Protein 5D8Z (pdb70)

InterPro domains:
  IPR001547 Glycoside hydrolase, family 5 [PF00150] (54-311)
  IPR017853 Glycoside hydrolase superfamily [SSF51445] (21-334)
  IPR018087 Glycoside hydrolase, family 5, conserved site [PS00659] (157-166)

Organism: Ganoderma lucidum (NCBI:txid5315)

CATH classification: 3.20.20.80

Radius of gyration: 27.54 Å; Cα contacts (8 Å, |Δi|>4): 1602; chains: 2; bounding box: 48×73×72 Å

Sequence (648 aa):
LQFAGVNIAGFDFGCGSDGTCNASGAWPPLTQYYGADGAGQMKHFVDDDGFNVFRLPVGWQFITDGVAGGDIDEDNWAEYDALVQACLDAGASCIVDVHNYARFNGEIIGQGGPTNQDFAALWSSIAAKYADNDKIIFGVMNEPHDVPDINLWADSVQAAVTAIRQAGATSQIILLPGNNWTSAETFVSNGSADALKKVTNPDGSVTNLIFDVHKYLDSDNSGTHEECTTNNIDNAWAPLAEWLRCNGRQAFNTETGGGNVASCETFMCQQVAYQNANSDVFLGYVGWAAGNFYQGYVLGEVPTDTNGVWTDTALVSACLAPNALQFAGVNIAGFDFGCGSDGTCNASGAWPPLTQYYGADGAGQMKHFVDDDGFNVFRLPVGWQFITDGVAGGDIDEDNWAEYDALVQACLDAGASCIVDVHNYARFNGEIIGQGGPTNQDFAALWSSIAAKYADNDKIIFGVMNEPHDVPDINLWADSVQAAVTAIRQAGATSQIILLPGNNWTSAETFVSNGSADALKKVTNPDGSVTNLIFDVHKYLDSDNSGTHEECTTNNIDNAWAPLAEWLRCNGRQAFNTETGGGNVASCETFMCQQVAYQNANSDVFLGYVGWAAGNFYQGYVLGEVPTDTNGVWTDTALVSACLAPNA

Structure (mmCIF, N/CA/C/O backbone):
data_5D8Z
#
_entry.id   5D8Z
#
_cell.length_a   84.426
_cell.length_b   236.399
_cell.length_c   83.585
_cell.angle_alpha   90.00
_cell.angle_beta   90.00
_cell.angle_gamma   90.00
#
_symmetry.space_group_name_H-M   'C 2 2 21'
#
loop_
_entity.id
_entity.type
_entity.pdbx_description
1 polymer endoglucanase
2 branched beta-D-glucopyranose-(1-4)-beta-D-glucopyranose
3 water water
#
loop_
_atom_site.group_PDB
_atom_site.id
_atom_site.type_symbol
_atom_site.label_atom_id
_atom_site.label_alt_id
_atom_site.label_comp_id
_atom_site.label_asym_id
_atom_site.label_entity_id
_atom_site.label_seq_id
_atom_site.pdbx_PDB_ins_code
_atom_site.Cartn_x
_atom_site.Cartn_y
_atom_site.Cartn_z
_atom_site.occupancy
_atom_site.B_iso_or_equiv
_atom_site.auth_seq_id
_atom_site.auth_comp_id
_atom_site.auth_asym_id
_atom_site.auth_atom_id
_atom_site.pdbx_PDB_model_num
ATOM 1 N N . LEU A 1 22 ? -27.250 -29.029 -10.877 1.00 36.39 22 LEU A N 1
ATOM 2 C CA . LEU A 1 22 ? -28.740 -28.882 -11.093 1.00 35.82 22 LEU A CA 1
ATOM 3 C C . LEU A 1 22 ? -29.513 -28.715 -9.790 1.00 37.09 22 LEU A C 1
ATOM 4 O O . LEU A 1 22 ? -30.435 -27.876 -9.720 1.00 41.00 22 LEU A O 1
ATOM 9 N N . GLN A 1 23 ? -29.154 -29.443 -8.738 1.00 36.13 23 GLN A N 1
ATOM 10 C CA . GLN A 1 23 ? -29.777 -29.151 -7.438 1.00 36.81 23 GLN A CA 1
ATOM 11 C C . GLN A 1 23 ? -29.367 -27.768 -6.875 1.00 37.40 23 GLN A C 1
ATOM 12 O O . GLN A 1 23 ? -30.205 -27.066 -6.338 1.00 37.07 23 GLN A O 1
ATOM 18 N N . PHE A 1 24 ? -28.083 -27.399 -6.973 1.00 37.33 24 PHE A N 1
ATOM 19 C CA . PHE A 1 24 ? -27.571 -26.158 -6.375 1.00 35.55 24 PHE A CA 1
ATOM 20 C C . PHE A 1 24 ? -26.800 -25.379 -7.383 1.00 33.96 24 PHE A C 1
ATOM 21 O O . PHE A 1 24 ? -26.039 -25.944 -8.128 1.00 30.04 24 PHE A O 1
ATOM 29 N N . ALA A 1 25 ? -27.008 -24.070 -7.413 1.00 34.52 25 ALA A N 1
ATOM 30 C CA . ALA A 1 25 ? -26.048 -23.176 -8.072 1.00 33.91 25 ALA A CA 1
ATOM 31 C C . ALA A 1 25 ? -25.906 -21.897 -7.255 1.00 32.13 25 ALA A C 1
ATOM 32 O O . ALA A 1 25 ? -26.896 -21.327 -6.821 1.00 31.87 25 ALA A O 1
ATOM 34 N N . GLY A 1 26 ? -24.668 -21.479 -7.006 1.00 32.66 26 GLY A N 1
ATOM 35 C CA . GLY A 1 26 ? -24.400 -20.405 -6.047 1.00 32.00 26 GLY A CA 1
ATOM 36 C C . GLY A 1 26 ? -23.169 -19.583 -6.343 1.00 32.73 26 GLY A C 1
ATOM 37 O O . GLY A 1 26 ? -22.448 -19.802 -7.322 1.00 34.02 26 GLY A O 1
ATOM 38 N N . VAL A 1 27 ? -22.902 -18.633 -5.475 1.00 33.18 27 VAL A N 1
ATOM 39 C CA . VAL A 1 27 ? -21.679 -17.877 -5.603 1.00 36.72 27 VAL A CA 1
ATOM 40 C C . VAL A 1 27 ? -21.003 -17.688 -4.227 1.00 36.21 27 VAL A C 1
ATOM 41 O O . VAL A 1 27 ? -21.674 -17.687 -3.175 1.00 39.28 27 VAL A O 1
ATOM 45 N N . ASN A 1 28 ? -19.674 -17.597 -4.239 1.00 31.79 28 ASN A N 1
ATOM 46 C CA . ASN A 1 28 ? -18.936 -17.374 -3.036 1.00 30.78 28 ASN A CA 1
ATOM 47 C C . ASN A 1 28 ? -19.007 -15.919 -2.695 1.00 30.14 28 ASN A C 1
ATOM 48 O O . ASN A 1 28 ? -18.631 -15.107 -3.492 1.00 32.01 28 ASN A O 1
ATOM 53 N N . ILE A 1 29 ? -19.468 -15.582 -1.506 1.00 28.69 29 ILE A N 1
ATOM 54 C CA . ILE A 1 29 ? -19.488 -14.211 -1.069 1.00 29.44 29 ILE A CA 1
ATOM 55 C C . ILE A 1 29 ? -18.317 -13.961 -0.122 1.00 30.07 29 ILE A C 1
ATOM 56 O O . ILE A 1 29 ? -18.429 -14.182 1.095 1.00 30.08 29 ILE A O 1
ATOM 61 N N . ALA A 1 30 ? -17.202 -13.483 -0.682 1.00 30.20 30 ALA A N 1
ATOM 62 C CA . ALA A 1 30 ? -15.938 -13.362 0.060 1.00 29.46 30 ALA A CA 1
ATOM 63 C C . ALA A 1 30 ? -15.743 -12.073 0.817 1.00 30.73 30 ALA A C 1
ATOM 64 O O . ALA A 1 30 ? -16.432 -11.091 0.620 1.00 29.63 30 ALA A O 1
ATOM 66 N N . GLY A 1 31 ? -14.766 -12.100 1.710 1.00 35.59 31 GLY A N 1
ATOM 67 C CA . GLY A 1 31 ? -14.483 -10.976 2.594 1.00 36.29 31 GLY A CA 1
ATOM 68 C C . GLY A 1 31 ? -13.983 -11.355 3.981 1.00 36.61 31 GLY A C 1
ATOM 69 O O . GLY A 1 31 ? -13.001 -10.798 4.440 1.00 39.36 31 GLY A O 1
ATOM 70 N N . PHE A 1 32 ? -14.668 -12.270 4.671 1.00 36.70 32 PHE A N 1
ATOM 71 C CA . PHE A 1 32 ? -14.219 -12.693 6.006 1.00 35.06 32 PHE A CA 1
ATOM 72 C C . PHE A 1 32 ? -12.938 -13.501 5.875 1.00 39.82 32 PHE A C 1
ATOM 73 O O . PHE A 1 32 ? -12.238 -13.749 6.883 1.00 44.02 32 PHE A O 1
ATOM 81 N N . ASP A 1 33 ? -12.650 -13.950 4.651 1.00 38.20 33 ASP A N 1
ATOM 82 C CA . ASP A 1 33 ? -11.457 -14.747 4.408 1.00 37.58 33 ASP A CA 1
ATOM 83 C C . ASP A 1 33 ? -10.266 -13.892 4.083 1.00 35.93 33 ASP A C 1
ATOM 84 O O . ASP A 1 33 ? -9.214 -14.415 3.791 1.00 34.82 33 ASP A O 1
ATOM 89 N N . PHE A 1 34 ? -10.401 -12.581 4.089 1.00 38.64 34 PHE A N 1
ATOM 90 C CA . PHE A 1 34 ? -9.266 -11.789 3.623 1.00 43.05 34 PHE A CA 1
ATOM 91 C C . PHE A 1 34 ? -8.136 -11.809 4.639 1.00 46.48 34 PHE A C 1
ATOM 92 O O . PHE A 1 34 ? -8.349 -11.967 5.838 1.00 51.01 34 PHE A O 1
ATOM 100 N N . GLY A 1 35 ? -6.919 -11.720 4.135 1.00 49.59 35 GLY A N 1
ATOM 101 C CA . GLY A 1 35 ? -5.754 -12.004 4.965 1.00 55.16 35 GLY A CA 1
ATOM 102 C C . GLY A 1 35 ? -5.753 -13.424 5.526 1.00 56.00 35 GLY A C 1
ATOM 103 O O . GLY A 1 35 ? -5.234 -13.665 6.611 1.00 57.98 35 GLY A O 1
ATOM 104 N N . CYS A 1 36 ? -6.361 -14.357 4.810 1.00 52.39 36 CYS A N 1
ATOM 105 C CA . CYS A 1 36 ? -6.131 -15.745 5.078 1.00 53.94 36 CYS A CA 1
ATOM 106 C C . CYS A 1 36 ? -5.104 -16.207 4.069 1.00 48.17 36 CYS A C 1
ATOM 107 O O . CYS A 1 36 ? -5.225 -15.979 2.890 1.00 50.13 36 CYS A O 1
ATOM 110 N N . GLY A 1 37 ? -4.035 -16.799 4.535 1.00 46.57 37 GLY A N 1
ATOM 111 C CA . GLY A 1 37 ? -3.003 -17.220 3.607 1.00 45.71 37 GLY A CA 1
ATOM 112 C C . GLY A 1 37 ? -3.162 -18.688 3.306 1.00 42.46 37 GLY A C 1
ATOM 113 O O . GLY A 1 37 ? -3.779 -19.439 4.083 1.00 40.67 37 GLY A O 1
ATOM 114 N N . SER A 1 38 ? -2.549 -19.123 2.214 1.00 38.72 38 SER A N 1
ATOM 115 C CA . SER A 1 38 ? -2.613 -20.530 1.868 1.00 37.95 38 SER A CA 1
ATOM 116 C C . SER A 1 38 ? -1.871 -21.435 2.873 1.00 38.47 38 SER A C 1
ATOM 117 O O . SER A 1 38 ? -1.988 -22.660 2.788 1.00 38.03 38 SER A O 1
ATOM 120 N N . ASP A 1 39 ? -1.180 -20.836 3.853 1.00 38.02 39 ASP A N 1
ATOM 121 C CA . ASP A 1 39 ? -0.488 -21.578 4.910 1.00 38.38 39 ASP A CA 1
ATOM 122 C C . ASP A 1 39 ? -1.267 -21.691 6.245 1.00 37.81 39 ASP A C 1
ATOM 123 O O . ASP A 1 39 ? -0.709 -22.135 7.261 1.00 35.31 39 ASP A O 1
ATOM 128 N N . GLY A 1 40 ? -2.532 -21.277 6.253 1.00 39.46 40 GLY A N 1
ATOM 129 C CA . GLY A 1 40 ? -3.391 -21.352 7.452 1.00 40.31 40 GLY A CA 1
ATOM 130 C C . GLY A 1 40 ? -3.252 -20.203 8.455 1.00 42.14 40 GLY A C 1
ATOM 131 O O . GLY A 1 40 ? -3.772 -20.281 9.580 1.00 40.84 40 GLY A O 1
ATOM 132 N N . THR A 1 41 ? -2.538 -19.148 8.055 1.00 42.83 41 THR A N 1
ATOM 133 C CA . THR A 1 41 ? -2.322 -17.964 8.883 1.00 44.45 41 THR A CA 1
ATOM 134 C C . THR A 1 41 ? -3.378 -16.973 8.477 1.00 45.59 41 THR A C 1
ATOM 135 O O . THR A 1 41 ? -3.428 -16.607 7.315 1.00 43.25 41 THR A O 1
ATOM 139 N N . CYS A 1 42 ? -4.271 -16.600 9.395 1.00 55.43 42 CYS A N 1
ATOM 140 C CA . CYS A 1 42 ? -5.310 -15.598 9.095 1.00 60.94 42 CYS A CA 1
ATOM 141 C C . CYS A 1 42 ? -5.099 -14.396 9.986 1.00 60.32 42 CYS A C 1
ATOM 142 O O . CYS A 1 42 ? -5.736 -14.288 11.043 1.00 54.23 42 CYS A O 1
ATOM 145 N N . ASN A 1 43 ? -4.174 -13.529 9.558 1.00 64.56 43 ASN A N 1
ATOM 146 C CA . ASN A 1 43 ? -4.174 -12.092 9.910 1.00 77.51 43 ASN A CA 1
ATOM 147 C C . ASN A 1 43 ? -5.614 -11.607 10.197 1.00 84.97 43 ASN A C 1
ATOM 148 O O . ASN A 1 43 ? -6.220 -10.933 9.354 1.00 87.71 43 ASN A O 1
ATOM 153 N N . ALA A 1 44 ? -6.146 -11.962 11.381 1.00 90.47 44 ALA A N 1
ATOM 154 C CA . ALA A 1 44 ? -7.576 -11.750 11.746 1.00 87.64 44 ALA A CA 1
ATOM 155 C C . ALA A 1 44 ? -7.954 -10.270 11.957 1.00 82.76 44 ALA A C 1
ATOM 156 O O . ALA A 1 44 ? -9.133 -9.954 12.201 1.00 71.89 44 ALA A O 1
ATOM 158 N N . SER A 1 45 ? -6.948 -9.389 11.888 1.00 72.53 45 SER A N 1
ATOM 159 C CA . SER A 1 45 ? -7.158 -7.971 11.563 1.00 74.40 45 SER A CA 1
ATOM 160 C C . SER A 1 45 ? -7.792 -7.814 10.169 1.00 73.15 45 SER A C 1
ATOM 161 O O . SER A 1 45 ? -8.873 -7.237 10.038 1.00 70.93 45 SER A O 1
ATOM 164 N N . GLY A 1 46 ? -7.108 -8.348 9.146 1.00 72.30 46 GLY A N 1
ATOM 165 C CA . GLY A 1 46 ? -7.502 -8.226 7.728 1.00 63.38 46 GLY A CA 1
ATOM 166 C C . GLY A 1 46 ? -8.863 -8.779 7.295 1.00 55.55 46 GLY A C 1
ATOM 167 O O . GLY A 1 46 ? -9.229 -8.651 6.128 1.00 50.94 46 GLY A O 1
ATOM 168 N N . ALA A 1 47 ? -9.619 -9.382 8.211 1.00 45.50 47 ALA A N 1
ATOM 169 C CA . ALA A 1 47 ? -10.970 -9.828 7.905 1.00 44.12 47 ALA A CA 1
ATOM 170 C C . ALA A 1 47 ? -11.893 -8.653 7.648 1.00 45.58 47 ALA A C 1
ATOM 171 O O . ALA A 1 47 ? -11.902 -7.704 8.438 1.00 45.80 47 ALA A O 1
ATOM 173 N N . TRP A 1 48 ? -12.700 -8.761 6.581 1.00 43.50 48 TRP A N 1
ATOM 174 C CA . TRP A 1 48 ? -13.479 -7.653 6.051 1.00 40.68 48 TRP A CA 1
ATOM 175 C C . TRP A 1 48 ? -14.843 -8.121 5.602 1.00 38.68 48 TRP A C 1
ATOM 176 O O . TRP A 1 48 ? -15.016 -8.537 4.466 1.00 35.53 48 TRP A O 1
ATOM 187 N N . PRO A 1 49 ? -15.831 -8.011 6.493 1.00 36.69 49 PRO A N 1
ATOM 188 C CA . PRO A 1 49 ? -17.153 -8.517 6.258 1.00 37.37 49 PRO A CA 1
ATOM 189 C C . PRO A 1 49 ? -17.801 -7.815 5.081 1.00 38.57 49 PRO A C 1
ATOM 190 O O . PRO A 1 49 ? -17.835 -6.589 5.064 1.00 36.79 49 PRO A O 1
ATOM 194 N N . PRO A 1 50 ? -18.332 -8.581 4.118 1.00 37.19 50 PRO A N 1
ATOM 195 C CA . PRO A 1 50 ? -19.042 -8.054 2.972 1.00 35.98 50 PRO A CA 1
ATOM 196 C C . PRO A 1 50 ? -20.487 -7.750 3.296 1.00 35.97 50 PRO A C 1
ATOM 197 O O . PRO A 1 50 ? -21.392 -8.309 2.700 1.00 36.76 50 PRO A O 1
ATOM 201 N N . LEU A 1 51 ? -20.695 -6.852 4.241 1.00 39.31 51 LEU A N 1
ATOM 202 C CA . LEU A 1 51 ? -22.028 -6.355 4.580 1.00 40.27 51 LEU A CA 1
ATOM 203 C C . LEU A 1 51 ? -21.959 -4.847 4.672 1.00 39.31 51 LEU A C 1
ATOM 204 O O . LEU A 1 51 ? -21.032 -4.333 5.264 1.00 36.53 51 LEU A O 1
ATOM 209 N N . THR A 1 52 ? -22.911 -4.140 4.064 1.00 40.86 52 THR A N 1
ATOM 210 C CA . THR A 1 52 ? -23.194 -2.777 4.474 1.00 44.91 52 THR A CA 1
ATOM 211 C C . THR A 1 52 ? -23.356 -2.931 5.989 1.00 50.08 52 THR A C 1
ATOM 212 O O . THR A 1 52 ? -23.834 -3.988 6.434 1.00 61.63 52 THR A O 1
ATOM 216 N N . GLN A 1 53 ? -23.000 -1.922 6.787 1.00 46.86 53 GLN A N 1
ATOM 217 C CA . GLN A 1 53 ? -22.635 -2.094 8.264 1.00 46.53 53 GLN A CA 1
ATOM 218 C C . GLN A 1 53 ? -21.298 -2.742 8.133 1.00 51.30 53 GLN A C 1
ATOM 219 O O . GLN A 1 53 ? -20.928 -3.146 7.032 1.00 68.72 53 GLN A O 1
ATOM 225 N N . TYR A 1 54 ? -20.522 -2.836 9.187 1.00 44.83 54 TYR A N 1
ATOM 226 C CA . TYR A 1 54 ? -19.173 -3.392 8.986 1.00 42.32 54 TYR A CA 1
ATOM 227 C C . TYR A 1 54 ? -18.415 -2.812 7.754 1.00 40.14 54 TYR A C 1
ATOM 228 O O . TYR A 1 54 ? -17.323 -3.273 7.424 1.00 39.12 54 TYR A O 1
ATOM 237 N N . TYR A 1 55 ? -18.999 -1.806 7.091 1.00 39.81 55 TYR A N 1
ATOM 238 C CA . TYR A 1 55 ? -18.305 -0.957 6.138 1.00 38.70 55 TYR A CA 1
ATOM 239 C C . TYR A 1 55 ? -17.690 -1.771 5.033 1.00 37.74 55 TYR A C 1
ATOM 240 O O . TYR A 1 55 ? -16.519 -1.610 4.733 1.00 39.32 55 TYR A O 1
ATOM 249 N N . GLY A 1 56 ? -18.497 -2.654 4.445 1.00 37.86 56 GLY A N 1
ATOM 250 C CA . GLY A 1 56 ? -18.115 -3.466 3.277 1.00 35.71 56 GLY A CA 1
ATOM 251 C C . GLY A 1 56 ? -19.249 -3.421 2.273 1.00 35.05 56 GLY A C 1
ATOM 252 O O . GLY A 1 56 ? -20.206 -2.662 2.459 1.00 41.00 56 GLY A O 1
ATOM 253 N N . ALA A 1 57 ? -19.155 -4.194 1.198 1.00 35.87 57 ALA A N 1
ATOM 254 C CA . ALA A 1 57 ? -20.220 -4.215 0.169 1.00 36.46 57 ALA A CA 1
ATOM 255 C C . ALA A 1 57 ? -21.552 -4.799 0.646 1.00 35.98 57 ALA A C 1
ATOM 256 O O . ALA A 1 57 ? -21.614 -5.434 1.684 1.00 34.21 57 ALA A O 1
ATOM 258 N N . ASP A 1 58 ? -22.612 -4.565 -0.135 1.00 39.15 58 ASP A N 1
ATOM 259 C CA . ASP A 1 58 ? -23.973 -5.001 0.179 1.00 37.50 58 ASP A CA 1
ATOM 260 C C . ASP A 1 58 ? -24.045 -6.502 -0.191 1.00 38.28 58 ASP A C 1
ATOM 261 O O . ASP A 1 58 ? -24.639 -6.890 -1.194 1.00 43.18 58 ASP A O 1
ATOM 266 N N . GLY A 1 59 ? -23.412 -7.347 0.612 1.00 34.80 59 GLY A N 1
ATOM 267 C CA . GLY A 1 59 ? -23.513 -8.780 0.427 1.00 34.53 59 GLY A CA 1
ATOM 268 C C . GLY A 1 59 ? -24.944 -9.275 0.549 1.00 32.56 59 GLY A C 1
ATOM 269 O O . GLY A 1 59 ? -25.371 -10.131 -0.201 1.00 33.89 59 GLY A O 1
ATOM 270 N N . ALA A 1 60 ? -25.701 -8.748 1.488 1.00 30.34 60 ALA A N 1
ATOM 271 C CA . ALA A 1 60 ? -27.114 -9.133 1.565 1.00 31.38 60 ALA A CA 1
ATOM 272 C C . ALA A 1 60 ? -27.862 -8.851 0.253 1.00 31.15 60 ALA A C 1
ATOM 273 O O . ALA A 1 60 ? -28.573 -9.729 -0.259 1.00 32.30 60 ALA A O 1
ATOM 275 N N . GLY A 1 61 ? -27.675 -7.651 -0.299 1.00 28.66 61 GLY A N 1
ATOM 276 C CA . GLY A 1 61 ? -28.355 -7.251 -1.523 1.00 30.09 61 GLY A CA 1
ATOM 277 C C . GLY A 1 61 ? -27.902 -8.091 -2.695 1.00 30.87 61 GLY A C 1
ATOM 278 O O . GLY A 1 61 ? -28.721 -8.653 -3.408 1.00 32.01 61 GLY A O 1
ATOM 279 N N . GLN A 1 62 ? -26.588 -8.188 -2.861 1.00 31.73 62 GLN A N 1
ATOM 280 C CA . GLN A 1 62 ? -25.962 -9.185 -3.727 1.00 34.25 62 GLN A CA 1
ATOM 281 C C . GLN A 1 62 ? -26.713 -10.534 -3.739 1.00 33.39 62 GLN A C 1
ATOM 282 O O . GLN A 1 62 ? -26.976 -11.110 -4.797 1.00 29.66 62 GLN A O 1
ATOM 288 N N . MET A 1 63 ? -27.081 -11.014 -2.555 1.00 36.78 63 MET A N 1
ATOM 289 C CA . MET A 1 63 ? -27.757 -12.303 -2.430 1.00 38.59 63 MET A CA 1
ATOM 290 C C . MET A 1 63 ? -29.236 -12.173 -2.787 1.00 40.05 63 MET A C 1
ATOM 291 O O . MET A 1 63 ? -29.735 -13.010 -3.532 1.00 43.41 63 MET A O 1
ATOM 296 N N . LYS A 1 64 ? -29.936 -11.138 -2.316 1.00 40.65 64 LYS A N 1
ATOM 297 C CA . LYS A 1 64 ? -31.318 -10.901 -2.807 1.00 45.02 64 LYS A CA 1
ATOM 298 C C . LYS A 1 64 ? -31.365 -11.001 -4.331 1.00 41.04 64 LYS A C 1
ATOM 299 O O . LYS A 1 64 ? -32.247 -11.616 -4.916 1.00 40.69 64 LYS A O 1
ATOM 305 N N . HIS A 1 65 ? -30.377 -10.406 -4.966 1.00 37.47 65 HIS A N 1
ATOM 306 C CA . HIS A 1 65 ? -30.368 -10.290 -6.405 1.00 37.23 65 HIS A CA 1
ATOM 307 C C . HIS A 1 65 ? -30.050 -11.633 -7.015 1.00 36.51 65 HIS A C 1
ATOM 308 O O . HIS A 1 65 ? -30.738 -12.100 -7.915 1.00 35.70 65 HIS A O 1
ATOM 315 N N . PHE A 1 66 ? -29.000 -12.271 -6.520 1.00 35.73 66 PHE A N 1
ATOM 316 C CA . PHE A 1 66 ? -28.586 -13.526 -7.101 1.00 34.67 66 PHE A CA 1
ATOM 317 C C . PHE A 1 66 ? -29.723 -14.550 -7.065 1.00 35.72 66 PHE A C 1
ATOM 318 O O . PHE A 1 66 ? -29.838 -15.364 -7.976 1.00 33.16 66 PHE A O 1
ATOM 326 N N . VAL A 1 67 ? -30.560 -14.512 -6.026 1.00 37.22 67 VAL A N 1
ATOM 327 C CA . VAL A 1 67 ? -31.726 -15.393 -5.969 1.00 40.69 67 VAL A CA 1
ATOM 328 C C . VAL A 1 67 ? -32.807 -14.845 -6.879 1.00 41.28 67 VAL A C 1
ATOM 329 O O . VAL A 1 67 ? -33.154 -15.481 -7.870 1.00 45.79 67 VAL A O 1
ATOM 333 N N . ASP A 1 68 ? -33.325 -13.667 -6.555 1.00 41.39 68 ASP A N 1
ATOM 334 C CA . ASP A 1 68 ? -34.559 -13.182 -7.180 1.00 45.41 68 ASP A CA 1
ATOM 335 C C . ASP A 1 68 ? -34.499 -12.988 -8.692 1.00 47.67 68 ASP A C 1
ATOM 336 O O . ASP A 1 68 ? -35.510 -13.177 -9.387 1.00 53.84 68 ASP A O 1
ATOM 341 N N . ASP A 1 69 ? -33.337 -12.629 -9.209 1.00 42.91 69 ASP A N 1
ATOM 342 C CA . ASP A 1 69 ? -33.209 -12.348 -10.629 1.00 45.05 69 ASP A CA 1
ATOM 343 C C . ASP A 1 69 ? -32.459 -13.467 -11.365 1.00 44.27 69 ASP A C 1
ATOM 344 O O . ASP A 1 69 ? -32.681 -13.679 -12.541 1.00 48.80 69 ASP A O 1
ATOM 349 N N . ASP A 1 70 ? -31.553 -14.175 -10.712 1.00 43.90 70 ASP A N 1
ATOM 350 C CA . ASP A 1 70 ? -30.652 -15.079 -11.450 1.00 43.55 70 ASP A CA 1
ATOM 351 C C . ASP A 1 70 ? -30.910 -16.570 -11.240 1.00 41.17 70 ASP A C 1
ATOM 352 O O . ASP A 1 70 ? -30.446 -17.399 -12.027 1.00 36.69 70 ASP A O 1
ATOM 357 N N . GLY A 1 71 ? -31.632 -16.908 -10.176 1.00 41.80 71 GLY A N 1
ATOM 358 C CA . GLY A 1 71 ? -31.985 -18.282 -9.900 1.00 42.90 71 GLY A CA 1
ATOM 359 C C . GLY A 1 71 ? -30.988 -19.025 -9.047 1.00 45.16 71 GLY A C 1
ATOM 360 O O . GLY A 1 71 ? -31.072 -20.239 -8.927 1.00 49.70 71 GLY A O 1
ATOM 361 N N . PHE A 1 72 ? -30.030 -18.310 -8.466 1.00 44.09 72 PHE A N 1
ATOM 362 C CA . PHE A 1 72 ? -29.107 -18.920 -7.523 1.00 38.68 72 PHE A CA 1
ATOM 363 C C . PHE A 1 72 ? -29.859 -19.322 -6.284 1.00 37.49 72 PHE A C 1
ATOM 364 O O . PHE A 1 72 ? -30.927 -18.788 -5.995 1.00 40.86 72 PHE A O 1
ATOM 372 N N . ASN A 1 73 ? -29.192 -20.146 -5.499 1.00 37.33 73 ASN A N 1
ATOM 373 C CA . ASN A 1 73 ? -29.782 -21.174 -4.675 1.00 37.86 73 ASN A CA 1
ATOM 374 C C . ASN A 1 73 ? -29.106 -21.378 -3.349 1.00 39.42 73 ASN A C 1
ATOM 375 O O . ASN A 1 73 ? -29.723 -21.788 -2.379 1.00 36.45 73 ASN A O 1
ATOM 380 N N . VAL A 1 74 ? -27.782 -21.208 -3.380 1.00 41.15 74 VAL A N 1
ATOM 381 C CA . VAL A 1 74 ? -26.900 -21.394 -2.243 1.00 37.81 74 VAL A CA 1
ATOM 382 C C . VAL A 1 74 ? -25.784 -20.332 -2.314 1.00 35.45 74 VAL A C 1
ATOM 383 O O . VAL A 1 74 ? -25.446 -19.864 -3.386 1.00 33.11 74 VAL A O 1
ATOM 387 N N . PHE A 1 75 ? -25.209 -19.976 -1.171 1.00 35.33 75 PHE A N 1
ATOM 388 C CA . PHE A 1 75 ? -24.036 -19.111 -1.132 1.00 35.48 75 PHE A CA 1
ATOM 389 C C . PHE A 1 75 ? -22.991 -19.694 -0.247 1.00 34.16 75 PHE A C 1
ATOM 390 O O . PHE A 1 75 ? -23.280 -20.380 0.713 1.00 33.40 75 PHE A O 1
ATOM 398 N N . ARG A 1 76 ? -21.757 -19.431 -0.598 1.00 33.53 76 ARG A N 1
ATOM 399 C CA . ARG A 1 76 ? -20.676 -19.966 0.155 1.00 33.87 76 ARG A CA 1
ATOM 400 C C . ARG A 1 76 ? -19.999 -18.814 0.837 1.00 35.21 76 ARG A C 1
ATOM 401 O O . ARG A 1 76 ? -19.656 -17.846 0.185 1.00 40.12 76 ARG A O 1
ATOM 409 N N . LEU A 1 77 ? -19.782 -18.952 2.140 1.00 36.91 77 LEU A N 1
ATOM 410 C CA . LEU A 1 77 ? -19.397 -17.855 3.016 1.00 35.73 77 LEU A CA 1
ATOM 411 C C . LEU A 1 77 ? -18.090 -18.169 3.705 1.00 35.43 77 LEU A C 1
ATOM 412 O O . LEU A 1 77 ? -18.084 -18.693 4.843 1.00 35.37 77 LEU A O 1
ATOM 417 N N . PRO A 1 78 ? -16.974 -17.828 3.051 1.00 33.83 78 PRO A N 1
ATOM 418 C CA . PRO A 1 78 ? -15.658 -18.134 3.608 1.00 34.17 78 PRO A CA 1
ATOM 419 C C . PRO A 1 78 ? -15.344 -17.383 4.880 1.00 34.69 78 PRO A C 1
ATOM 420 O O . PRO A 1 78 ? -15.570 -16.185 4.957 1.00 35.14 78 PRO A O 1
ATOM 424 N N . VAL A 1 79 ? -14.842 -18.096 5.883 1.00 36.62 79 VAL A N 1
ATOM 425 C CA . VAL A 1 79 ? -14.346 -17.448 7.086 1.00 34.78 79 VAL A CA 1
ATOM 426 C C . VAL A 1 79 ? -13.221 -18.241 7.715 1.00 32.43 79 VAL A C 1
ATOM 427 O O . VAL A 1 79 ? -13.239 -19.429 7.669 1.00 35.38 79 VAL A O 1
ATOM 431 N N . GLY A 1 80 ? -12.272 -17.568 8.343 1.00 31.40 80 GLY A N 1
ATOM 432 C CA . GLY A 1 80 ? -11.154 -18.214 9.003 1.00 28.97 80 GLY A CA 1
ATOM 433 C C . GLY A 1 80 ? -11.369 -18.625 10.447 1.00 28.15 80 GLY A C 1
ATOM 434 O O . GLY A 1 80 ? -12.050 -17.970 11.214 1.00 25.87 80 GLY A O 1
ATOM 435 N N . TRP A 1 81 ? -10.713 -19.714 10.812 1.00 29.40 81 TRP A N 1
ATOM 436 C CA . TRP A 1 81 ? -10.703 -20.249 12.166 1.00 29.92 81 TRP A CA 1
ATOM 437 C C . TRP A 1 81 ? -10.325 -19.172 13.174 1.00 30.30 81 TRP A C 1
ATOM 438 O O . TRP A 1 81 ? -10.988 -18.977 14.194 1.00 30.18 81 TRP A O 1
ATOM 449 N N . GLN A 1 82 ? -9.251 -18.466 12.869 1.00 30.05 82 GLN A N 1
ATOM 450 C CA . GLN A 1 82 ? -8.798 -17.415 13.728 1.00 30.07 82 GLN A CA 1
ATOM 451 C C . GLN A 1 82 ? -9.908 -16.378 13.971 1.00 29.86 82 GLN A C 1
ATOM 452 O O . GLN A 1 82 ? -10.217 -16.015 15.081 1.00 32.47 82 GLN A O 1
ATOM 458 N N . PHE A 1 83 ? -10.588 -15.958 12.952 1.00 30.37 83 PHE A N 1
ATOM 459 C CA . PHE A 1 83 ? -11.665 -15.031 13.175 1.00 33.18 83 PHE A CA 1
ATOM 460 C C . PHE A 1 83 ? -12.736 -15.602 14.117 1.00 33.19 83 PHE A C 1
ATOM 461 O O . PHE A 1 83 ? -13.249 -14.922 15.017 1.00 32.80 83 PHE A O 1
ATOM 469 N N . ILE A 1 84 ? -13.083 -16.856 13.916 1.00 33.33 84 ILE A N 1
ATOM 470 C CA . ILE A 1 84 ? -14.172 -17.441 14.675 1.00 32.06 84 ILE A CA 1
ATOM 471 C C . ILE A 1 84 ? -13.836 -17.462 16.126 1.00 34.16 84 ILE A C 1
ATOM 472 O O . ILE A 1 84 ? -14.716 -17.266 16.964 1.00 39.52 84 ILE A O 1
ATOM 477 N N . THR A 1 85 ? -12.572 -17.731 16.426 1.00 32.84 85 THR A N 1
ATOM 478 C CA . THR A 1 85 ? -12.133 -17.907 17.802 1.00 35.02 85 THR A CA 1
ATOM 479 C C . THR A 1 85 ? -11.232 -16.782 18.355 1.00 37.05 85 THR A C 1
ATOM 480 O O . THR A 1 85 ? -10.693 -16.900 19.460 1.00 37.61 85 THR A O 1
ATOM 484 N N . ASP A 1 86 ? -11.053 -15.718 17.581 1.00 37.53 86 ASP A N 1
ATOM 485 C CA . ASP A 1 86 ? -10.044 -14.688 17.859 1.00 41.24 86 ASP A CA 1
ATOM 486 C C . ASP A 1 86 ? -8.643 -15.246 18.167 1.00 41.22 86 ASP A C 1
ATOM 487 O O . ASP A 1 86 ? -8.124 -15.106 19.279 1.00 42.38 86 ASP A O 1
ATOM 492 N N . GLY A 1 87 ? -8.043 -15.892 17.175 1.00 38.30 87 GLY A N 1
ATOM 493 C CA . GLY A 1 87 ? -6.667 -16.287 17.284 1.00 37.26 87 GLY A CA 1
ATOM 494 C C . GLY A 1 87 ? -6.330 -17.648 17.847 1.00 37.08 87 GLY A C 1
ATOM 495 O O . GLY A 1 87 ? -5.195 -18.041 17.732 1.00 46.27 87 GLY A O 1
ATOM 496 N N . VAL A 1 88 ? -7.288 -18.394 18.381 1.00 38.43 88 VAL A N 1
ATOM 497 C CA . VAL A 1 88 ? -7.030 -19.687 19.014 1.00 40.88 88 VAL A CA 1
ATOM 498 C C . VAL A 1 88 ? -7.513 -20.953 18.268 1.00 42.79 88 VAL A C 1
ATOM 499 O O . VAL A 1 88 ? -8.676 -21.045 17.875 1.00 42.38 88 VAL A O 1
ATOM 503 N N . ALA A 1 89 ? -6.641 -21.963 18.183 1.00 47.81 89 ALA A N 1
ATOM 504 C CA . ALA A 1 89 ? -6.982 -23.298 17.616 1.00 50.51 89 ALA A CA 1
ATOM 505 C C . ALA A 1 89 ? -7.768 -24.186 18.606 1.00 50.94 89 ALA A C 1
ATOM 506 O O . ALA A 1 89 ? -7.219 -25.018 19.350 1.00 50.85 89 ALA A O 1
ATOM 508 N N . GLY A 1 90 ? -9.077 -23.984 18.595 1.00 47.50 90 GLY A N 1
ATOM 509 C CA . GLY A 1 90 ? -9.968 -24.697 19.474 1.00 41.38 90 GLY A CA 1
ATOM 510 C C . GLY A 1 90 ? -11.353 -24.382 19.012 1.00 37.03 90 GLY A C 1
ATOM 511 O O . GLY A 1 90 ? -11.533 -24.083 17.873 1.00 37.74 90 GLY A O 1
ATOM 512 N N . GLY A 1 91 ? -12.336 -24.454 19.889 1.00 37.01 91 GLY A N 1
ATOM 513 C CA . GLY A 1 91 ? -13.705 -24.230 19.493 1.00 36.22 91 GLY A CA 1
ATOM 514 C C . GLY A 1 91 ? -14.405 -23.234 20.377 1.00 36.56 91 GLY A C 1
ATOM 515 O O . GLY A 1 91 ? -15.620 -23.253 20.448 1.00 36.90 91 GLY A O 1
ATOM 516 N N . ASP A 1 92 ? -13.649 -22.365 21.043 1.00 38.14 92 ASP A N 1
ATOM 517 C CA . ASP A 1 92 ? -14.241 -21.333 21.886 1.00 41.84 92 ASP A CA 1
ATOM 518 C C . ASP A 1 92 ? -14.545 -20.135 21.028 1.00 39.86 92 ASP A C 1
ATOM 519 O O . ASP A 1 92 ? -13.663 -19.324 20.751 1.00 40.21 92 ASP A O 1
ATOM 524 N N . ILE A 1 93 ? -15.796 -20.068 20.588 1.00 38.49 93 ILE A N 1
ATOM 525 C CA . ILE A 1 93 ? -16.256 -19.100 19.597 1.00 36.52 93 ILE A CA 1
ATOM 526 C C . ILE A 1 93 ? -16.272 -17.748 20.214 1.00 36.78 93 ILE A C 1
ATOM 527 O O . ILE A 1 93 ? -16.848 -17.586 21.265 1.00 36.18 93 ILE A O 1
ATOM 532 N N . ASP A 1 94 ? -15.660 -16.777 19.545 1.00 39.17 94 ASP A N 1
ATOM 533 C CA . ASP A 1 94 ? -15.620 -15.403 20.041 1.00 40.02 94 ASP A CA 1
ATOM 534 C C . ASP A 1 94 ? -16.907 -14.718 19.609 1.00 41.36 94 ASP A C 1
ATOM 535 O O . ASP A 1 94 ? -17.200 -14.666 18.423 1.00 40.35 94 ASP A O 1
ATOM 540 N N . GLU A 1 95 ? -17.668 -14.201 20.565 1.00 44.59 95 GLU A N 1
ATOM 541 C CA . GLU A 1 95 ? -19.056 -13.769 20.323 1.00 48.30 95 GLU A CA 1
ATOM 542 C C . GLU A 1 95 ? -19.203 -12.554 19.406 1.00 44.73 95 GLU A C 1
ATOM 543 O O . GLU A 1 95 ? -20.111 -12.529 18.539 1.00 39.40 95 GLU A O 1
ATOM 549 N N . ASP A 1 96 ? -18.329 -11.559 19.592 1.00 40.33 96 ASP A N 1
ATOM 550 C CA . ASP A 1 96 ? -18.389 -10.351 18.785 1.00 41.67 96 ASP A CA 1
ATOM 551 C C . ASP A 1 96 ? -18.089 -10.668 17.332 1.00 43.02 96 ASP A C 1
ATOM 552 O O . ASP A 1 96 ? -18.804 -10.202 16.445 1.00 46.59 96 ASP A O 1
ATOM 557 N N . ASN A 1 97 ? -17.055 -11.471 17.079 1.00 40.55 97 ASN A N 1
ATOM 558 C CA . ASN A 1 97 ? -16.731 -11.859 15.711 1.00 38.35 97 ASN A CA 1
ATOM 559 C C . ASN A 1 97 ? -17.867 -12.712 15.128 1.00 37.44 97 ASN A C 1
ATOM 560 O O . ASN A 1 97 ? -18.331 -12.502 14.017 1.00 39.16 97 ASN A O 1
ATOM 565 N N . TRP A 1 98 ? -18.349 -13.654 15.907 1.00 36.40 98 TRP A N 1
ATOM 566 C CA . TRP A 1 98 ? -19.409 -14.514 15.451 1.00 35.74 98 TRP A CA 1
ATOM 567 C C . TRP A 1 98 ? -20.681 -13.739 15.136 1.00 37.70 98 TRP A C 1
ATOM 568 O O . TRP A 1 98 ? -21.423 -14.073 14.206 1.00 40.77 98 TRP A O 1
ATOM 579 N N . ALA A 1 99 ? -20.969 -12.713 15.915 1.00 39.75 99 ALA A N 1
ATOM 580 C CA . ALA A 1 99 ? -22.122 -11.866 15.594 1.00 38.93 99 ALA A CA 1
ATOM 581 C C . ALA A 1 99 ? -22.024 -11.295 14.167 1.00 39.35 99 ALA A C 1
ATOM 582 O O . ALA A 1 99 ? -22.994 -11.345 13.390 1.00 41.76 99 ALA A O 1
ATOM 584 N N . GLU A 1 100 ? -20.841 -10.797 13.812 1.00 36.70 100 GLU A N 1
ATOM 585 C CA . GLU A 1 100 ? -20.594 -10.339 12.463 1.00 36.30 100 GLU A CA 1
ATOM 586 C C . GLU A 1 100 ? -20.872 -11.442 11.453 1.00 37.26 100 GLU A C 1
ATOM 587 O O . GLU A 1 100 ? -21.644 -11.251 10.503 1.00 36.17 100 GLU A O 1
ATOM 593 N N . TYR A 1 101 ? -20.300 -12.621 11.679 1.00 37.05 101 TYR A N 1
ATOM 594 C CA . TYR A 1 101 ? -20.370 -13.660 10.667 1.00 35.67 101 TYR A CA 1
ATOM 595 C C . TYR A 1 101 ? -21.749 -14.247 10.567 1.00 36.69 101 TYR A C 1
ATOM 596 O O . TYR A 1 101 ? -22.200 -14.602 9.481 1.00 40.01 101 TYR A O 1
ATOM 605 N N . ASP A 1 102 ? -22.438 -14.343 11.688 1.00 37.97 102 ASP A N 1
ATOM 606 C CA . ASP A 1 102 ? -23.795 -14.845 11.658 1.00 37.26 102 ASP A CA 1
ATOM 607 C C . ASP A 1 102 ? -24.669 -13.899 10.839 1.00 34.44 102 ASP A C 1
ATOM 608 O O . ASP A 1 102 ? -25.515 -14.370 10.080 1.00 35.63 102 ASP A O 1
ATOM 613 N N . ALA A 1 103 ? -24.465 -12.581 10.957 1.00 31.92 103 ALA A N 1
ATOM 614 C CA . ALA A 1 103 ? -25.276 -11.610 10.151 1.00 30.48 103 ALA A CA 1
ATOM 615 C C . ALA A 1 103 ? -25.194 -11.884 8.657 1.00 30.12 103 ALA A C 1
ATOM 616 O O . ALA A 1 103 ? -26.113 -11.640 7.932 1.00 31.05 103 ALA A O 1
ATOM 618 N N . LEU A 1 104 ? -24.096 -12.421 8.195 1.00 31.59 104 LEU A N 1
ATOM 619 C CA . LEU A 1 104 ? -23.985 -12.697 6.803 1.00 33.88 104 LEU A CA 1
ATOM 620 C C . LEU A 1 104 ? -24.802 -13.945 6.509 1.00 35.86 104 LEU A C 1
ATOM 621 O O . LEU A 1 104 ? -25.586 -13.973 5.551 1.00 38.39 104 LEU A O 1
ATOM 626 N N . VAL A 1 105 ? -24.624 -14.968 7.342 1.00 34.01 105 VAL A N 1
ATOM 627 C CA . VAL A 1 105 ? -25.395 -16.210 7.245 1.00 32.02 105 VAL A CA 1
ATOM 628 C C . VAL A 1 105 ? -26.889 -15.951 7.337 1.00 35.31 105 VAL A C 1
ATOM 629 O O . VAL A 1 105 ? -27.659 -16.555 6.597 1.00 34.11 105 VAL A O 1
ATOM 633 N N . GLN A 1 106 ? -27.306 -15.051 8.240 1.00 38.40 106 GLN A N 1
ATOM 634 C CA . GLN A 1 106 ? -28.711 -14.639 8.300 1.00 38.90 106 GLN A CA 1
ATOM 635 C C . GLN A 1 106 ? -29.183 -13.956 7.042 1.00 38.23 106 GLN A C 1
ATOM 636 O O . GLN A 1 106 ? -30.307 -14.168 6.631 1.00 40.26 106 GLN A O 1
ATOM 642 N N . ALA A 1 107 ? -28.317 -13.181 6.402 1.00 35.90 107 ALA A N 1
ATOM 643 C CA . ALA A 1 107 ? -28.664 -12.565 5.125 1.00 36.55 107 ALA A CA 1
ATOM 644 C C . ALA A 1 107 ? -28.789 -13.575 4.026 1.00 36.07 107 ALA A C 1
ATOM 645 O O . ALA A 1 107 ? -29.563 -13.400 3.099 1.00 40.29 107 ALA A O 1
ATOM 647 N N . CYS A 1 108 ? -27.978 -14.605 4.095 1.00 37.13 108 CYS A N 1
ATOM 648 C CA . CYS A 1 108 ? -28.024 -15.664 3.094 1.00 40.30 108 CYS A CA 1
ATOM 649 C C . CYS A 1 108 ? -29.328 -16.450 3.227 1.00 40.00 108 CYS A C 1
ATOM 650 O O . CYS A 1 108 ? -29.986 -16.785 2.243 1.00 37.94 108 CYS A O 1
ATOM 653 N N . LEU A 1 109 ? -29.720 -16.719 4.455 1.00 41.67 109 LEU A N 1
ATOM 654 C CA . LEU A 1 109 ? -30.966 -17.419 4.677 1.00 43.23 109 LEU A CA 1
ATOM 655 C C . LEU A 1 109 ? -32.165 -16.544 4.348 1.00 42.58 109 LEU A C 1
ATOM 656 O O . LEU A 1 109 ? -33.134 -17.030 3.749 1.00 39.17 109 LEU A O 1
ATOM 661 N N . ASP A 1 110 ? -32.081 -15.264 4.719 1.00 40.76 110 ASP A N 1
ATOM 662 C CA . ASP A 1 110 ? -33.174 -14.323 4.485 1.00 42.36 110 ASP A CA 1
ATOM 663 C C . ASP A 1 110 ? -33.394 -14.141 2.994 1.00 40.74 110 ASP A C 1
ATOM 664 O O . ASP A 1 110 ? -34.505 -13.907 2.575 1.00 43.05 110 ASP A O 1
ATOM 669 N N . ALA A 1 111 ? -32.353 -14.294 2.188 1.00 38.73 111 ALA A N 1
ATOM 670 C CA . ALA A 1 111 ? -32.503 -14.214 0.744 1.00 38.99 111 ALA A CA 1
ATOM 671 C C . ALA A 1 111 ? -33.226 -15.405 0.125 1.00 43.22 111 ALA A C 1
ATOM 672 O O . ALA A 1 111 ? -33.544 -15.374 -1.053 1.00 48.17 111 ALA A O 1
ATOM 674 N N . GLY A 1 112 ? -33.448 -16.466 0.907 1.00 49.19 112 GLY A N 1
ATOM 675 C CA . GLY A 1 112 ? -34.166 -17.680 0.464 1.00 49.12 112 GLY A CA 1
ATOM 676 C C . GLY A 1 112 ? -33.301 -18.865 0.029 1.00 49.86 112 GLY A C 1
ATOM 677 O O . GLY A 1 112 ? -33.799 -19.787 -0.607 1.00 52.79 112 GLY A O 1
ATOM 678 N N . ALA A 1 113 ? -32.020 -18.855 0.380 1.00 46.81 113 ALA A N 1
ATOM 679 C CA . ALA A 1 113 ? -31.052 -19.791 -0.178 1.00 45.29 113 ALA A CA 1
ATOM 680 C C . ALA A 1 113 ? -30.446 -20.661 0.902 1.00 45.84 113 ALA A C 1
ATOM 681 O O . ALA A 1 113 ? -30.623 -20.395 2.091 1.00 48.09 113 ALA A O 1
ATOM 683 N N . SER A 1 114 ? -29.705 -21.686 0.487 1.00 45.39 114 SER A N 1
ATOM 684 C CA . SER A 1 114 ? -28.918 -22.522 1.424 1.00 44.34 114 SER A CA 1
ATOM 685 C C . SER A 1 114 ? -27.526 -21.912 1.614 1.00 39.38 114 SER A C 1
ATOM 686 O O . SER A 1 114 ? -27.051 -21.256 0.722 1.00 39.40 114 SER A O 1
ATOM 689 N N . CYS A 1 115 ? -26.877 -22.112 2.758 1.00 38.21 115 CYS A N 1
ATOM 690 C CA . CYS A 1 115 ? -25.580 -21.445 3.025 1.00 40.64 115 CYS A CA 1
ATOM 691 C C . CYS A 1 115 ? -24.487 -22.400 3.471 1.00 36.49 115 CYS A C 1
ATOM 692 O O . CYS A 1 115 ? -24.641 -23.085 4.463 1.00 35.88 115 CYS A O 1
ATOM 695 N N . ILE A 1 116 ? -23.381 -22.427 2.737 1.00 33.48 116 ILE A N 1
ATOM 696 C CA . ILE A 1 116 ? -22.213 -23.179 3.119 1.00 31.83 116 ILE A CA 1
ATOM 697 C C . ILE A 1 116 ? -21.350 -22.359 4.053 1.00 34.46 116 ILE A C 1
ATOM 698 O O . ILE A 1 116 ? -20.913 -21.266 3.685 1.00 35.12 116 ILE A O 1
ATOM 703 N N . VAL A 1 117 ? -21.118 -22.885 5.258 1.00 35.13 117 VAL A N 1
ATOM 704 C CA . VAL A 1 117 ? -20.254 -22.282 6.243 1.00 34.38 117 VAL A CA 1
ATOM 705 C C . VAL A 1 117 ? -18.884 -22.920 6.047 1.00 36.73 117 VAL A C 1
ATOM 706 O O . VAL A 1 117 ? -18.630 -24.016 6.527 1.00 44.91 117 VAL A O 1
ATOM 710 N N . ASP A 1 118 ? -18.020 -22.226 5.320 1.00 39.04 118 ASP A N 1
ATOM 711 C CA . ASP A 1 118 ? -16.713 -22.716 4.852 1.00 39.49 118 ASP A CA 1
ATOM 712 C C . ASP A 1 118 ? -15.557 -22.219 5.710 1.00 35.88 118 ASP A C 1
ATOM 713 O O . ASP A 1 118 ? -15.249 -21.017 5.671 1.00 34.86 118 ASP A O 1
ATOM 718 N N . VAL A 1 119 ? -14.910 -23.117 6.453 1.00 31.35 119 VAL A N 1
ATOM 719 C CA . VAL A 1 119 ? -13.723 -22.729 7.221 1.00 30.42 119 VAL A CA 1
ATOM 720 C C . VAL A 1 119 ? -12.549 -22.696 6.256 1.00 31.09 119 VAL A C 1
ATOM 721 O O . VAL A 1 119 ? -12.095 -23.734 5.768 1.00 31.90 119 VAL A O 1
ATOM 725 N N . HIS A 1 120 ? -12.031 -21.497 6.013 1.00 33.64 120 HIS A N 1
ATOM 726 C CA . HIS A 1 120 ? -11.126 -21.230 4.903 1.00 33.35 120 HIS A CA 1
ATOM 727 C C . HIS A 1 120 ? -9.661 -21.304 5.286 1.00 34.29 120 HIS A C 1
ATOM 728 O O . HIS A 1 120 ? -8.921 -20.364 5.105 1.00 38.74 120 HIS A O 1
ATOM 735 N N . ASN A 1 121 ? -9.224 -22.455 5.771 1.00 36.27 121 ASN A N 1
ATOM 736 C CA . ASN A 1 121 ? -7.887 -22.586 6.327 1.00 33.10 121 ASN A CA 1
ATOM 737 C C . ASN A 1 121 ? -6.859 -23.482 5.659 1.00 32.72 121 ASN A C 1
ATOM 738 O O . ASN A 1 121 ? -5.752 -23.566 6.177 1.00 34.31 121 ASN A O 1
ATOM 743 N N . TYR A 1 122 ? -7.172 -24.123 4.529 1.00 32.46 122 TYR A N 1
ATOM 744 C CA . TYR A 1 122 ? -6.164 -24.925 3.802 1.00 32.56 122 TYR A CA 1
ATOM 745 C C . TYR A 1 122 ? -5.597 -26.032 4.689 1.00 32.01 122 TYR A C 1
ATOM 746 O O . TYR A 1 122 ? -4.422 -26.358 4.641 1.00 29.89 122 TYR A O 1
ATOM 755 N N . ALA A 1 123 ? -6.459 -26.576 5.533 1.00 32.78 123 ALA A N 1
ATOM 756 C CA . ALA A 1 123 ? -6.091 -27.634 6.480 1.00 33.07 123 ALA A CA 1
ATOM 757 C C . ALA A 1 123 ? -4.995 -27.242 7.444 1.00 31.50 123 ALA A C 1
ATOM 758 O O . ALA A 1 123 ? -4.417 -28.106 8.099 1.00 33.65 123 ALA A O 1
ATOM 760 N N . ARG A 1 124 ? -4.728 -25.952 7.566 1.00 30.52 124 ARG A N 1
ATOM 761 C CA . ARG A 1 124 ? -3.661 -25.492 8.445 1.00 30.03 124 ARG A CA 1
ATOM 762 C C . ARG A 1 124 ? -4.119 -24.482 9.485 1.00 29.45 124 ARG A C 1
ATOM 763 O O . ARG A 1 124 ? -5.231 -23.957 9.433 1.00 29.14 124 ARG A O 1
ATOM 771 N N . PHE A 1 125 ? -3.234 -24.247 10.443 1.00 31.86 125 PHE A N 1
ATOM 772 C CA . PHE A 1 125 ? -3.368 -23.181 11.440 1.00 33.22 125 PHE A CA 1
ATOM 773 C C . PHE A 1 125 ? -1.956 -22.641 11.687 1.00 32.77 125 PHE A C 1
ATOM 774 O O . PHE A 1 125 ? -1.069 -23.352 12.165 1.00 29.24 125 PHE A O 1
ATOM 782 N N . ASN A 1 126 ? -1.762 -21.385 11.336 1.00 34.18 126 ASN A N 1
ATOM 783 C CA . ASN A 1 126 ? -0.436 -20.769 11.321 1.00 36.72 126 ASN A CA 1
ATOM 784 C C . ASN A 1 126 ? 0.735 -21.664 10.929 1.00 37.08 126 ASN A C 1
ATOM 785 O O . ASN A 1 126 ? 1.579 -21.940 11.756 1.00 36.12 126 ASN A O 1
ATOM 790 N N . GLY A 1 127 ? 0.784 -22.085 9.667 1.00 38.73 127 GLY A N 1
ATOM 791 C CA . GLY A 1 127 ? 1.922 -22.798 9.128 1.00 37.30 127 GLY A CA 1
ATOM 792 C C . GLY A 1 127 ? 1.902 -24.287 9.338 1.00 39.96 127 GLY A C 1
ATOM 793 O O . GLY A 1 127 ? 2.641 -25.016 8.684 1.00 39.96 127 GLY A O 1
ATOM 794 N N . GLU A 1 128 ? 1.028 -24.759 10.213 1.00 44.28 128 GLU A N 1
ATOM 795 C CA . GLU A 1 128 ? 1.112 -26.116 10.727 1.00 46.75 128 GLU A CA 1
ATOM 796 C C . GLU A 1 128 ? -0.146 -26.896 10.336 1.00 41.30 128 GLU A C 1
ATOM 797 O O . GLU A 1 128 ? -1.206 -26.309 10.268 1.00 44.44 128 GLU A O 1
ATOM 803 N N . ILE A 1 129 ? -0.055 -28.206 10.116 1.00 37.71 129 ILE A N 1
ATOM 804 C CA . ILE A 1 129 ? -1.194 -28.988 9.557 1.00 35.35 129 ILE A CA 1
ATOM 805 C C . ILE A 1 129 ? -2.017 -29.809 10.554 1.00 32.49 129 ILE A C 1
ATOM 806 O O . ILE A 1 129 ? -1.494 -30.632 11.310 1.00 29.81 129 ILE A O 1
ATOM 811 N N . ILE A 1 130 ? -3.332 -29.646 10.494 1.00 30.98 130 ILE A N 1
ATOM 812 C CA . ILE A 1 130 ? -4.205 -30.276 11.466 1.00 31.05 130 ILE A CA 1
ATOM 813 C C . ILE A 1 130 ? -3.978 -31.758 11.422 1.00 29.59 130 ILE A C 1
ATOM 814 O O . ILE A 1 130 ? -3.988 -32.321 10.375 1.00 31.88 130 ILE A O 1
ATOM 819 N N . GLY A 1 131 ? -3.791 -32.394 12.558 1.00 30.28 131 GLY A N 1
ATOM 820 C CA . GLY A 1 131 ? -3.701 -33.839 12.603 1.00 29.93 131 GLY A CA 1
ATOM 821 C C . GLY A 1 131 ? -2.311 -34.358 12.293 1.00 31.27 131 GLY A C 1
ATOM 822 O O . GLY A 1 131 ? -2.042 -35.523 12.593 1.00 28.45 131 GLY A O 1
ATOM 823 N N . GLN A 1 132 ? -1.439 -33.484 11.757 1.00 30.33 132 GLN A N 1
ATOM 824 C CA . GLN A 1 132 ? -0.166 -33.856 11.192 1.00 30.21 132 GLN A CA 1
ATOM 825 C C . GLN A 1 132 ? 0.871 -32.755 11.400 1.00 33.24 132 GLN A C 1
ATOM 826 O O . GLN A 1 132 ? 1.379 -32.177 10.428 1.00 30.32 132 GLN A O 1
ATOM 832 N N . GLY A 1 133 ? 1.209 -32.463 12.657 1.00 35.52 133 GLY A N 1
ATOM 833 C CA . GLY A 1 133 ? 2.063 -31.293 12.971 1.00 34.19 133 GLY A CA 1
ATOM 834 C C . GLY A 1 133 ? 1.363 -30.127 13.671 1.00 37.06 133 GLY A C 1
ATOM 835 O O . GLY A 1 133 ? 1.918 -29.520 14.566 1.00 38.12 133 GLY A O 1
ATOM 836 N N . GLY A 1 134 ? 0.134 -29.804 13.274 1.00 36.96 134 GLY A N 1
ATOM 837 C CA . GLY A 1 134 ? -0.552 -28.614 13.763 1.00 33.66 134 GLY A CA 1
ATOM 838 C C . GLY A 1 134 ? -1.476 -28.946 14.917 1.00 31.39 134 GLY A C 1
ATOM 839 O O . GLY A 1 134 ? -1.149 -29.773 15.747 1.00 29.92 134 GLY A O 1
ATOM 840 N N . PRO A 1 135 ? -2.647 -28.299 14.966 1.00 29.55 135 PRO A N 1
ATOM 841 C CA . PRO A 1 135 ? -3.697 -28.660 15.904 1.00 31.06 135 PRO A CA 1
ATOM 842 C C . PRO A 1 135 ? -4.168 -30.089 15.740 1.00 32.63 135 PRO A C 1
ATOM 843 O O . PRO A 1 135 ? -4.127 -30.635 14.656 1.00 34.74 135 PRO A O 1
ATOM 847 N N . THR A 1 136 ? -4.644 -30.673 16.821 1.00 34.19 136 THR A N 1
ATOM 848 C CA . THR A 1 136 ? -5.032 -32.056 16.804 1.00 33.54 136 THR A CA 1
ATOM 849 C C . THR A 1 136 ? -6.422 -32.149 16.276 1.00 33.70 136 THR A C 1
ATOM 850 O O . THR A 1 136 ? -7.172 -31.170 16.234 1.00 31.31 136 THR A O 1
ATOM 854 N N . ASN A 1 137 ? -6.762 -33.367 15.889 1.00 35.11 137 ASN A N 1
ATOM 855 C CA . ASN A 1 137 ? -8.086 -33.667 15.427 1.00 35.23 137 ASN A CA 1
ATOM 856 C C . ASN A 1 137 ? -9.128 -33.208 16.426 1.00 36.99 137 ASN A C 1
ATOM 857 O O . ASN A 1 137 ? -10.221 -32.818 16.014 1.00 43.06 137 ASN A O 1
ATOM 862 N N . GLN A 1 138 ? -8.794 -33.233 17.718 1.00 37.26 138 GLN A N 1
ATOM 863 C CA . GLN A 1 138 ? -9.710 -32.763 18.771 1.00 40.61 138 GLN A CA 1
ATOM 864 C C . GLN A 1 138 ? -9.875 -31.250 18.831 1.00 39.64 138 GLN A C 1
ATOM 865 O O . GLN A 1 138 ? -10.995 -30.766 18.947 1.00 39.15 138 GLN A O 1
ATOM 871 N N . ASP A 1 139 ? -8.756 -30.524 18.824 1.00 39.23 139 ASP A N 1
ATOM 872 C CA . ASP A 1 139 ? -8.772 -29.064 18.713 1.00 39.22 139 ASP A CA 1
ATOM 873 C C . ASP A 1 139 ? -9.763 -28.721 17.561 1.00 34.40 139 ASP A C 1
ATOM 874 O O . ASP A 1 139 ? -10.677 -27.932 17.703 1.00 30.23 139 ASP A O 1
ATOM 879 N N . PHE A 1 140 ? -9.605 -29.396 16.440 1.00 33.26 140 PHE A N 1
ATOM 880 C CA . PHE A 1 140 ? -10.406 -29.129 15.259 1.00 34.85 140 PHE A CA 1
ATOM 881 C C . PHE A 1 140 ? -11.889 -29.517 15.412 1.00 34.62 140 PHE A C 1
ATOM 882 O O . PHE A 1 140 ? -12.800 -28.792 15.006 1.00 34.48 140 PHE A O 1
ATOM 890 N N . ALA A 1 141 ? -12.100 -30.694 15.980 1.00 33.07 141 ALA A N 1
ATOM 891 C CA . ALA A 1 141 ? -13.419 -31.258 16.183 1.00 29.23 141 ALA A CA 1
ATOM 892 C C . ALA A 1 141 ? -14.237 -30.348 17.071 1.00 27.38 141 ALA A C 1
ATOM 893 O O . ALA A 1 141 ? -15.390 -30.047 16.796 1.00 26.73 141 ALA A O 1
ATOM 895 N N . ALA A 1 142 ? -13.613 -29.905 18.141 1.00 27.10 142 ALA A N 1
ATOM 896 C CA . ALA A 1 142 ? -14.197 -28.906 19.012 1.00 28.67 142 ALA A CA 1
ATOM 897 C C . ALA A 1 142 ? -14.786 -27.745 18.208 1.00 32.37 142 ALA A C 1
ATOM 898 O O . ALA A 1 142 ? -15.939 -27.336 18.445 1.00 37.61 142 ALA A O 1
ATOM 900 N N . LEU A 1 143 ? -13.999 -27.218 17.272 1.00 31.02 143 LEU A N 1
ATOM 901 C CA . LEU A 1 143 ? -14.442 -26.098 16.476 1.00 32.07 143 LEU A CA 1
ATOM 902 C C . LEU A 1 143 ? -15.758 -26.390 15.814 1.00 32.10 143 LEU A C 1
ATOM 903 O O . LEU A 1 143 ? -16.731 -25.625 15.914 1.00 33.36 143 LEU A O 1
ATOM 908 N N . TRP A 1 144 ? -15.787 -27.508 15.127 1.00 32.12 144 TRP A N 1
ATOM 909 C CA . TRP A 1 144 ? -16.997 -27.882 14.440 1.00 34.91 144 TRP A CA 1
ATOM 910 C C . TRP A 1 144 ? -18.164 -28.219 15.362 1.00 34.10 144 TRP A C 1
ATOM 911 O O . TRP A 1 144 ? -19.296 -28.018 14.990 1.00 36.08 144 TRP A O 1
ATOM 922 N N . SER A 1 145 ? -17.910 -28.710 16.559 1.00 32.53 145 SER A N 1
ATOM 923 C CA . SER A 1 145 ? -19.004 -28.942 17.460 1.00 32.52 145 SER A CA 1
ATOM 924 C C . SER A 1 145 ? -19.687 -27.600 17.679 1.00 34.58 145 SER A C 1
ATOM 925 O O . SER A 1 145 ? -20.910 -27.487 17.538 1.00 38.16 145 SER A O 1
ATOM 928 N N . SER A 1 146 ? -18.904 -26.578 17.995 1.00 31.53 146 SER A N 1
ATOM 929 C CA . SER A 1 146 ? -19.477 -25.293 18.319 1.00 32.47 146 SER A CA 1
ATOM 930 C C . SER A 1 146 ? -20.221 -24.691 17.151 1.00 34.37 146 SER A C 1
ATOM 931 O O . SER A 1 146 ? -21.315 -24.140 17.339 1.00 38.70 146 SER A O 1
ATOM 934 N N . ILE A 1 147 ? -19.625 -24.755 15.959 1.00 31.82 147 ILE A N 1
ATOM 935 C CA . ILE A 1 147 ? -20.270 -24.207 14.771 1.00 31.20 147 ILE A CA 1
ATOM 936 C C . ILE A 1 147 ? -21.596 -24.919 14.581 1.00 32.66 147 ILE A C 1
ATOM 937 O O . ILE A 1 147 ? -22.652 -24.284 14.426 1.00 31.77 147 ILE A O 1
ATOM 942 N N . ALA A 1 148 ? -21.535 -26.251 14.602 1.00 32.69 148 ALA A N 1
ATOM 943 C CA . ALA A 1 148 ? -22.727 -27.065 14.444 1.00 31.79 148 ALA A CA 1
ATOM 944 C C . ALA A 1 148 ? -23.784 -26.725 15.473 1.00 32.65 148 ALA A C 1
ATOM 945 O O . ALA A 1 148 ? -24.950 -26.696 15.119 1.00 35.30 148 ALA A O 1
ATOM 947 N N . ALA A 1 149 ? -23.399 -26.450 16.721 1.00 33.01 149 ALA A N 1
ATOM 948 C CA . ALA A 1 149 ? -24.376 -26.218 17.794 1.00 32.74 149 ALA A CA 1
ATOM 949 C C . ALA A 1 149 ? -25.225 -24.960 17.539 1.00 36.26 149 ALA A C 1
ATOM 950 O O . ALA A 1 149 ? -26.440 -24.982 17.674 1.00 37.76 149 ALA A O 1
ATOM 952 N N . LYS A 1 150 ? -24.581 -23.857 17.172 1.00 41.57 150 LYS A N 1
ATOM 953 C CA . LYS A 1 150 ? -25.239 -22.816 16.368 1.00 39.63 150 LYS A CA 1
ATOM 954 C C . LYS A 1 150 ? -25.784 -23.592 15.228 1.00 42.04 150 LYS A C 1
ATOM 955 O O . LYS A 1 150 ? -25.173 -24.581 14.863 1.00 57.53 150 LYS A O 1
ATOM 961 N N . TYR A 1 151 ? -26.868 -23.212 14.600 1.00 36.80 151 TYR A N 1
ATOM 962 C CA . TYR A 1 151 ? -27.212 -23.926 13.306 1.00 38.01 151 TYR A CA 1
ATOM 963 C C . TYR A 1 151 ? -27.614 -25.421 13.249 1.00 35.65 151 TYR A C 1
ATOM 964 O O . TYR A 1 151 ? -27.989 -25.887 12.193 1.00 34.67 151 TYR A O 1
ATOM 973 N N . ALA A 1 152 ? -27.580 -26.171 14.335 1.00 40.85 152 ALA A N 1
ATOM 974 C CA . ALA A 1 152 ? -28.002 -27.598 14.302 1.00 43.93 152 ALA A CA 1
ATOM 975 C C . ALA A 1 152 ? -29.387 -27.892 13.702 1.00 44.60 152 ALA A C 1
ATOM 976 O O . ALA A 1 152 ? -29.540 -28.739 12.846 1.00 43.29 152 ALA A O 1
ATOM 978 N N . ASP A 1 153 ? -30.405 -27.238 14.216 1.00 50.51 153 ASP A N 1
ATOM 979 C CA . ASP A 1 153 ? -31.781 -27.452 13.743 1.00 58.27 153 ASP A CA 1
ATOM 980 C C . ASP A 1 153 ? -31.982 -27.004 12.281 1.00 60.96 153 ASP A C 1
ATOM 981 O O . ASP A 1 153 ? -32.818 -27.556 11.565 1.00 67.17 153 ASP A O 1
ATOM 986 N N . ASN A 1 154 ? -31.222 -26.005 11.845 1.00 60.55 154 ASN A N 1
ATOM 987 C CA . ASN A 1 154 ? -31.444 -25.345 10.551 1.00 54.99 154 ASN A CA 1
ATOM 988 C C . ASN A 1 154 ? -30.940 -26.174 9.392 1.00 49.50 154 ASN A C 1
ATOM 989 O O . ASN A 1 154 ? -29.743 -26.323 9.233 1.00 44.80 154 ASN A O 1
ATOM 994 N N . ASP A 1 155 ? -31.840 -26.691 8.563 1.00 54.84 155 ASP A N 1
ATOM 995 C CA . ASP A 1 155 ? -31.447 -27.663 7.510 1.00 65.07 155 ASP A CA 1
ATOM 996 C C . ASP A 1 155 ? -30.956 -27.010 6.223 1.00 58.58 155 ASP A C 1
ATOM 997 O O . ASP A 1 155 ? -30.572 -27.712 5.303 1.00 51.66 155 ASP A O 1
ATOM 1002 N N . LYS A 1 156 ? -31.020 -25.680 6.141 1.00 57.09 156 LYS A N 1
ATOM 1003 C CA . LYS A 1 156 ? -30.546 -24.949 4.967 1.00 51.43 156 LYS A CA 1
ATOM 1004 C C . LYS A 1 156 ? -29.034 -24.682 5.054 1.00 45.67 156 LYS A C 1
ATOM 1005 O O . LYS A 1 156 ? -28.424 -24.236 4.087 1.00 46.27 156 LYS A O 1
ATOM 1011 N N . ILE A 1 157 ? -28.432 -24.993 6.200 1.00 39.34 157 ILE A N 1
ATOM 1012 C CA . ILE A 1 157 ? -26.988 -24.939 6.366 1.00 37.90 157 ILE A CA 1
ATOM 1013 C C . ILE A 1 157 ? -26.249 -26.186 5.829 1.00 34.62 157 ILE A C 1
ATOM 1014 O O . ILE A 1 157 ? -26.787 -27.297 5.784 1.00 36.82 157 ILE A O 1
ATOM 1019 N N . ILE A 1 158 ? -25.025 -25.968 5.374 1.00 31.60 158 ILE A N 1
ATOM 1020 C CA . ILE A 1 158 ? -24.204 -26.981 4.729 1.00 31.09 158 ILE A CA 1
ATOM 1021 C C . ILE A 1 158 ? -22.829 -26.723 5.261 1.00 32.10 158 ILE A C 1
ATOM 1022 O O . ILE A 1 158 ? -22.291 -25.666 5.048 1.00 31.25 158 ILE A O 1
ATOM 1027 N N . PHE A 1 159 ? -22.259 -27.678 5.967 1.00 35.64 159 PHE A N 1
ATOM 1028 C CA . PHE A 1 159 ? -21.005 -27.441 6.659 1.00 34.48 159 PHE A CA 1
ATOM 1029 C C . PHE A 1 159 ? -19.845 -27.816 5.764 1.00 33.98 159 PHE A C 1
ATOM 1030 O O . PHE A 1 159 ? -19.691 -28.985 5.395 1.00 31.95 159 PHE A O 1
ATOM 1038 N N . GLY A 1 160 ? -19.025 -26.825 5.426 1.00 32.98 160 GLY A N 1
ATOM 1039 C CA . GLY A 1 160 ? -17.839 -27.081 4.616 1.00 34.40 160 GLY A CA 1
ATOM 1040 C C . GLY A 1 160 ? -16.620 -27.244 5.508 1.00 35.58 160 GLY A C 1
ATOM 1041 O O . GLY A 1 160 ? -16.011 -26.239 5.959 1.00 37.70 160 GLY A O 1
ATOM 1042 N N . VAL A 1 161 ? -16.252 -28.504 5.729 1.00 32.76 161 VAL A N 1
ATOM 1043 C CA . VAL A 1 161 ? -15.286 -28.875 6.752 1.00 31.91 161 VAL A CA 1
ATOM 1044 C C . VAL A 1 161 ? -13.998 -28.095 6.609 1.00 30.17 161 VAL A C 1
ATOM 1045 O O . VAL A 1 161 ? -13.507 -27.539 7.574 1.00 28.89 161 VAL A O 1
ATOM 1049 N N . MET A 1 162 ? -13.447 -28.044 5.408 1.00 29.59 162 MET A N 1
ATOM 1050 C CA . MET A 1 162 ? -12.206 -27.347 5.230 1.00 31.08 162 MET A CA 1
ATOM 1051 C C . MET A 1 162 ? -11.950 -26.984 3.799 1.00 33.42 162 MET A C 1
ATOM 1052 O O . MET A 1 162 ? -12.102 -27.802 2.907 1.00 35.61 162 MET A O 1
ATOM 1057 N N . ASN A 1 163 ? -11.487 -25.760 3.602 1.00 35.99 163 ASN A N 1
ATOM 1058 C CA . ASN A 1 163 ? -11.242 -25.251 2.284 1.00 37.16 163 ASN A CA 1
ATOM 1059 C C . ASN A 1 163 ? -9.871 -25.613 1.775 1.00 38.99 163 ASN A C 1
ATOM 1060 O O . ASN A 1 163 ? -8.884 -25.348 2.428 1.00 43.33 163 ASN A O 1
ATOM 1065 N N . GLU A 1 164 ? -9.826 -26.192 0.586 1.00 41.96 164 GLU A N 1
ATOM 1066 C CA . GLU A 1 164 ? -8.583 -26.460 -0.166 1.00 38.80 164 GLU A CA 1
ATOM 1067 C C . GLU A 1 164 ? -7.351 -27.010 0.556 1.00 36.45 164 GLU A C 1
ATOM 1068 O O . GLU A 1 164 ? -6.280 -26.419 0.496 1.00 41.93 164 GLU A O 1
ATOM 1074 N N . PRO A 1 165 ? -7.476 -28.173 1.188 1.00 35.70 165 PRO A N 1
ATOM 1075 C CA . PRO A 1 165 ? -6.266 -28.839 1.650 1.00 35.38 165 PRO A CA 1
ATOM 1076 C C . PRO A 1 165 ? -5.275 -29.033 0.507 1.00 36.92 165 PRO A C 1
ATOM 1077 O O . PRO A 1 165 ? -5.672 -29.327 -0.622 1.00 40.36 165 PRO A O 1
ATOM 1081 N N . HIS A 1 166 ? -4.000 -28.839 0.792 1.00 35.99 166 HIS A N 1
ATOM 1082 C CA . HIS A 1 166 ? -2.994 -28.983 -0.205 1.00 36.06 166 HIS A CA 1
ATOM 1083 C C . HIS A 1 166 ? -1.708 -29.355 0.467 1.00 38.99 166 HIS A C 1
ATOM 1084 O O . HIS A 1 166 ? -1.557 -29.156 1.659 1.00 37.01 166 HIS A O 1
ATOM 1091 N N . ASP A 1 167 ? -0.806 -29.929 -0.325 1.00 43.25 167 ASP A N 1
ATOM 1092 C CA . ASP A 1 167 ? 0.469 -30.492 0.129 1.00 45.60 167 ASP A CA 1
ATOM 1093 C C . ASP A 1 167 ? 0.417 -31.134 1.533 1.00 45.52 167 ASP A C 1
ATOM 1094 O O . ASP A 1 167 ? 1.268 -30.868 2.405 1.00 45.91 167 ASP A O 1
ATOM 1099 N N . VAL A 1 168 ? -0.583 -31.991 1.717 1.00 40.24 168 VAL A N 1
ATOM 1100 C CA . VAL A 1 168 ? -0.732 -32.798 2.918 1.00 42.76 168 VAL A CA 1
ATOM 1101 C C . VAL A 1 168 ? 0.010 -34.104 2.745 1.00 45.42 168 VAL A C 1
ATOM 1102 O O . VAL A 1 168 ? -0.186 -34.794 1.751 1.00 52.23 168 VAL A O 1
ATOM 1106 N N . PRO A 1 169 ? 0.855 -34.478 3.706 1.00 47.38 169 PRO A N 1
ATOM 1107 C CA . PRO A 1 169 ? 1.636 -35.706 3.442 1.00 46.18 169 PRO A CA 1
ATOM 1108 C C . PRO A 1 169 ? 0.889 -37.055 3.560 1.00 45.30 169 PRO A C 1
ATOM 1109 O O . PRO A 1 169 ? 1.239 -37.956 2.835 1.00 44.40 169 PRO A O 1
ATOM 1113 N N . ASP A 1 170 ? -0.111 -37.207 4.430 1.00 45.29 170 ASP A N 1
ATOM 1114 C CA . ASP A 1 170 ? -0.832 -38.479 4.525 1.00 46.99 170 ASP A CA 1
ATOM 1115 C C . ASP A 1 170 ? -2.337 -38.281 4.496 1.00 46.05 170 ASP A C 1
ATOM 1116 O O . ASP A 1 170 ? -2.955 -37.904 5.496 1.00 49.44 170 ASP A O 1
ATOM 1121 N N . ILE A 1 171 ? -2.927 -38.615 3.365 1.00 40.47 171 ILE A N 1
ATOM 1122 C CA . ILE A 1 171 ? -4.331 -38.404 3.166 1.00 42.22 171 ILE A CA 1
ATOM 1123 C C . ILE A 1 171 ? -5.266 -39.206 4.078 1.00 40.04 171 ILE A C 1
ATOM 1124 O O . ILE A 1 171 ? -6.381 -38.767 4.384 1.00 42.56 171 ILE A O 1
ATOM 1129 N N . ASN A 1 172 ? -4.852 -40.382 4.506 1.00 37.16 172 ASN A N 1
ATOM 1130 C CA . ASN A 1 172 ? -5.712 -41.153 5.400 1.00 37.78 172 ASN A CA 1
ATOM 1131 C C . ASN A 1 172 ? -5.810 -40.576 6.784 1.00 35.42 172 ASN A C 1
ATOM 1132 O O . ASN A 1 172 ? -6.820 -40.761 7.432 1.00 33.42 172 ASN A O 1
ATOM 1137 N N . LEU A 1 173 ? -4.747 -39.911 7.242 1.00 36.14 173 LEU A N 1
ATOM 1138 C CA . LEU A 1 173 ? -4.777 -39.183 8.500 1.00 36.45 173 LEU A CA 1
ATOM 1139 C C . LEU A 1 173 ? -5.677 -37.979 8.347 1.00 36.31 173 LEU A C 1
ATOM 1140 O O . LEU A 1 173 ? -6.443 -37.662 9.258 1.00 36.97 173 LEU A O 1
ATOM 1145 N N . TRP A 1 174 ? -5.599 -37.323 7.196 1.00 33.88 174 TRP A N 1
ATOM 1146 C CA . TRP A 1 174 ? -6.539 -36.254 6.891 1.00 36.94 174 TRP A CA 1
ATOM 1147 C C . TRP A 1 174 ? -8.006 -36.723 6.869 1.00 36.98 174 TRP A C 1
ATOM 1148 O O . TRP A 1 174 ? -8.883 -36.089 7.439 1.00 37.47 174 TRP A O 1
ATOM 1159 N N . ALA A 1 175 ? -8.285 -37.822 6.197 1.00 36.06 175 ALA A N 1
ATOM 1160 C CA . ALA A 1 175 ? -9.612 -38.372 6.266 1.00 36.40 175 ALA A CA 1
ATOM 1161 C C . ALA A 1 175 ? -10.044 -38.651 7.719 1.00 36.43 175 ALA A C 1
ATOM 1162 O O . ALA A 1 175 ? -11.212 -38.456 8.069 1.00 36.66 175 ALA A O 1
ATOM 1164 N N . ASP A 1 176 ? -9.103 -39.068 8.572 1.00 40.70 176 ASP A N 1
ATOM 1165 C CA . ASP A 1 176 ? -9.354 -39.203 10.037 1.00 44.20 176 ASP A CA 1
ATOM 1166 C C . ASP A 1 176 ? -9.729 -37.898 10.725 1.00 39.33 176 ASP A C 1
ATOM 1167 O O . ASP A 1 176 ? -10.642 -37.859 11.539 1.00 39.33 176 ASP A O 1
ATOM 1172 N N . SER A 1 177 ? -9.035 -36.825 10.383 1.00 37.05 177 SER A N 1
ATOM 1173 C CA . SER A 1 177 ? -9.377 -35.502 10.892 1.00 36.33 177 SER A CA 1
ATOM 1174 C C . SER A 1 177 ? -10.791 -35.109 10.493 1.00 35.80 177 SER A C 1
ATOM 1175 O O . SER A 1 177 ? -11.524 -34.517 11.268 1.00 36.69 177 SER A O 1
ATOM 1178 N N . VAL A 1 178 ? -11.179 -35.476 9.281 1.00 36.19 178 VAL A N 1
ATOM 1179 C CA . VAL A 1 178 ? -12.478 -35.116 8.746 1.00 35.24 178 VAL A CA 1
ATOM 1180 C C . VAL A 1 178 ? -13.556 -35.949 9.419 1.00 36.05 178 VAL A C 1
ATOM 1181 O O . VAL A 1 178 ? -14.676 -35.470 9.648 1.00 36.01 178 VAL A O 1
ATOM 1185 N N . GLN A 1 179 ? -13.221 -37.199 9.737 1.00 34.73 179 GLN A N 1
ATOM 1186 C CA . GLN A 1 179 ? -14.130 -38.030 10.487 1.00 33.17 179 GLN A CA 1
ATOM 1187 C C . GLN A 1 179 ? -14.405 -37.338 11.804 1.00 32.07 179 GLN A C 1
ATOM 1188 O O . GLN A 1 179 ? -15.537 -37.189 12.265 1.00 30.36 179 GLN A O 1
ATOM 1194 N N . ALA A 1 180 ? -13.343 -36.888 12.421 1.00 33.34 180 ALA A N 1
ATOM 1195 C CA . ALA A 1 180 ? -13.512 -36.298 13.714 1.00 37.47 180 ALA A CA 1
ATOM 1196 C C . ALA A 1 180 ? -14.501 -35.130 13.656 1.00 38.43 180 ALA A C 1
ATOM 1197 O O . ALA A 1 180 ? -15.363 -34.985 14.546 1.00 43.85 180 ALA A O 1
ATOM 1199 N N . ALA A 1 181 ? -14.380 -34.297 12.623 1.00 34.79 181 ALA A N 1
ATOM 1200 C CA . ALA A 1 181 ? -15.308 -33.156 12.468 1.00 33.00 181 ALA A CA 1
ATOM 1201 C C . ALA A 1 181 ? -16.740 -33.640 12.244 1.00 30.05 181 ALA A C 1
ATOM 1202 O O . ALA A 1 181 ? -17.672 -33.184 12.909 1.00 26.19 181 ALA A O 1
ATOM 1204 N N . VAL A 1 182 ? -16.903 -34.594 11.330 1.00 27.07 182 VAL A N 1
ATOM 1205 C CA . VAL A 1 182 ? -18.228 -35.098 11.033 1.00 27.66 182 VAL A CA 1
ATOM 1206 C C . VAL A 1 182 ? -18.895 -35.555 12.314 1.00 31.46 182 VAL A C 1
ATOM 1207 O O . VAL A 1 182 ? -20.008 -35.107 12.672 1.00 35.85 182 VAL A O 1
ATOM 1211 N N . THR A 1 183 ? -18.202 -36.435 13.031 1.00 30.82 183 THR A N 1
ATOM 1212 C CA . THR A 1 183 ? -18.722 -36.922 14.281 1.00 29.60 183 THR A CA 1
ATOM 1213 C C . THR A 1 183 ? -19.046 -35.778 15.223 1.00 30.19 183 THR A C 1
ATOM 1214 O O . THR A 1 183 ? -20.079 -35.777 15.869 1.00 28.15 183 THR A O 1
ATOM 1218 N N . ALA A 1 184 ? -18.172 -34.782 15.309 1.00 33.62 184 ALA A N 1
ATOM 1219 C CA . ALA A 1 184 ? -18.501 -33.641 16.157 1.00 36.64 184 ALA A CA 1
ATOM 1220 C C . ALA A 1 184 ? -19.801 -33.031 15.674 1.00 37.60 184 ALA A C 1
ATOM 1221 O O . ALA A 1 184 ? -20.678 -32.723 16.484 1.00 43.89 184 ALA A O 1
ATOM 1223 N N . ILE A 1 185 ? -19.939 -32.886 14.360 1.00 37.32 185 ILE A N 1
ATOM 1224 C CA . ILE A 1 185 ? -21.094 -32.154 13.791 1.00 41.05 185 ILE A CA 1
ATOM 1225 C C . ILE A 1 185 ? -22.451 -32.856 14.062 1.00 40.24 185 ILE A C 1
ATOM 1226 O O . ILE A 1 185 ? -23.450 -32.198 14.401 1.00 32.46 185 ILE A O 1
ATOM 1231 N N . ARG A 1 186 ? -22.462 -34.184 13.924 1.00 36.34 186 ARG A N 1
ATOM 1232 C CA . ARG A 1 186 ? -23.678 -34.939 14.128 1.00 34.16 186 ARG A CA 1
ATOM 1233 C C . ARG A 1 186 ? -24.048 -34.940 15.602 1.00 34.56 186 ARG A C 1
ATOM 1234 O O . ARG A 1 186 ? -25.195 -34.689 15.967 1.00 35.79 186 ARG A O 1
ATOM 1242 N N . GLN A 1 187 ? -23.060 -35.107 16.457 1.00 34.68 187 GLN A N 1
ATOM 1243 C CA . GLN A 1 187 ? -23.293 -35.066 17.890 1.00 35.84 187 GLN A CA 1
ATOM 1244 C C . GLN A 1 187 ? -23.764 -33.737 18.424 1.00 36.57 187 GLN A C 1
ATOM 1245 O O . GLN A 1 187 ? -24.374 -33.690 19.479 1.00 37.33 187 GLN A O 1
ATOM 1251 N N . ALA A 1 188 ? -23.535 -32.638 17.728 1.00 38.14 188 ALA A N 1
ATOM 1252 C CA . ALA A 1 188 ? -24.173 -31.415 18.222 1.00 40.75 188 ALA A CA 1
ATOM 1253 C C . ALA A 1 188 ? -25.632 -31.288 17.724 1.00 43.51 188 ALA A C 1
ATOM 1254 O O . ALA A 1 188 ? -26.288 -30.269 17.935 1.00 41.47 188 ALA A O 1
ATOM 1256 N N . GLY A 1 189 ? -26.135 -32.319 17.051 1.00 45.09 189 GLY A N 1
ATOM 1257 C CA . GLY A 1 189 ? -27.510 -32.312 16.609 1.00 48.20 189 GLY A CA 1
ATOM 1258 C C . GLY A 1 189 ? -27.699 -32.055 15.141 1.00 48.11 189 GLY A C 1
ATOM 1259 O O . GLY A 1 189 ? -28.804 -32.172 14.652 1.00 52.45 189 GLY A O 1
ATOM 1260 N N . ALA A 1 190 ? -26.630 -31.731 14.425 1.00 46.91 190 ALA A N 1
ATOM 1261 C CA . ALA A 1 190 ? -26.731 -31.441 12.996 1.00 43.39 190 ALA A CA 1
ATOM 1262 C C . ALA A 1 190 ? -26.891 -32.716 12.209 1.00 41.05 190 ALA A C 1
ATOM 1263 O O . ALA A 1 190 ? -25.976 -33.209 11.560 1.00 36.12 190 ALA A O 1
ATOM 1265 N N . THR A 1 191 ? -28.088 -33.251 12.257 1.00 41.97 191 THR A N 1
ATOM 1266 C CA . THR A 1 191 ? -28.298 -34.595 11.774 1.00 44.38 191 THR A CA 1
ATOM 1267 C C . THR A 1 191 ? -28.769 -34.578 10.328 1.00 41.54 191 THR A C 1
ATOM 1268 O O . THR A 1 191 ? -28.539 -35.536 9.581 1.00 42.28 191 THR A O 1
ATOM 1272 N N . SER A 1 192 ? -29.373 -33.462 9.919 1.00 42.34 192 SER A N 1
ATOM 1273 C CA . SER A 1 192 ? -30.057 -33.374 8.620 1.00 46.06 192 SER A CA 1
ATOM 1274 C C . SER A 1 192 ? -29.213 -32.772 7.498 1.00 47.49 192 SER A C 1
ATOM 1275 O O . SER A 1 192 ? -29.573 -32.916 6.333 1.00 50.20 192 SER A O 1
ATOM 1278 N N . GLN A 1 193 ? -28.098 -32.115 7.840 1.00 42.94 193 GLN A N 1
ATOM 1279 C CA . GLN A 1 193 ? -27.331 -31.341 6.872 1.00 38.57 193 GLN A CA 1
ATOM 1280 C C . GLN A 1 193 ? -26.348 -32.153 6.059 1.00 38.32 193 GLN A C 1
ATOM 1281 O O . GLN A 1 193 ? -25.963 -33.277 6.419 1.00 38.78 193 GLN A O 1
ATOM 1287 N N . ILE A 1 194 ? -26.000 -31.565 4.919 1.00 36.57 194 ILE A N 1
ATOM 1288 C CA . ILE A 1 194 ? -24.896 -32.009 4.093 1.00 34.33 194 ILE A CA 1
ATOM 1289 C C . ILE A 1 194 ? -23.631 -31.607 4.831 1.00 34.65 194 ILE A C 1
ATOM 1290 O O . ILE A 1 194 ? -23.599 -30.592 5.539 1.00 34.41 194 ILE A O 1
ATOM 1295 N N . ILE A 1 195 ? -22.594 -32.407 4.656 1.00 34.08 195 ILE A N 1
ATOM 1296 C CA . ILE A 1 195 ? -21.268 -32.054 5.058 1.00 33.17 195 ILE A CA 1
ATOM 1297 C C . ILE A 1 195 ? -20.360 -32.334 3.866 1.00 35.31 195 ILE A C 1
ATOM 1298 O O . ILE A 1 195 ? -20.464 -33.386 3.223 1.00 37.42 195 ILE A O 1
ATOM 1303 N N . LEU A 1 196 ? -19.502 -31.365 3.550 1.00 36.91 196 LEU A N 1
ATOM 1304 C CA . LEU A 1 196 ? -18.660 -31.415 2.366 1.00 37.75 196 LEU A CA 1
ATOM 1305 C C . LEU A 1 196 ? -17.335 -31.977 2.824 1.00 42.22 196 LEU A C 1
ATOM 1306 O O . LEU A 1 196 ? -16.863 -31.637 3.918 1.00 48.37 196 LEU A O 1
ATOM 1311 N N . LEU A 1 197 ? -16.754 -32.872 2.031 1.00 40.15 197 LEU A N 1
ATOM 1312 C CA . LEU A 1 197 ? -15.534 -33.514 2.435 1.00 38.95 197 LEU A CA 1
ATOM 1313 C C . LEU A 1 197 ? -14.466 -33.206 1.413 1.00 36.91 197 LEU A C 1
ATOM 1314 O O . LEU A 1 197 ? -14.574 -33.638 0.267 1.00 36.22 197 LEU A O 1
ATOM 1319 N N . PRO A 1 198 ? -13.414 -32.505 1.840 1.00 33.56 198 PRO A N 1
ATOM 1320 C CA . PRO A 1 198 ? -12.349 -32.046 1.004 1.00 34.30 198 PRO A CA 1
ATOM 1321 C C . PRO A 1 198 ? -11.150 -32.961 1.074 1.00 33.77 198 PRO A C 1
ATOM 1322 O O . PRO A 1 198 ? -10.887 -33.535 2.129 1.00 32.90 198 PRO A O 1
ATOM 1326 N N . GLY A 1 199 ? -10.459 -33.109 -0.049 1.00 32.79 199 GLY A N 1
ATOM 1327 C CA . GLY A 1 199 ? -9.186 -33.776 -0.115 1.00 34.73 199 GLY A CA 1
ATOM 1328 C C . GLY A 1 199 ? -8.053 -32.909 -0.625 1.00 37.42 199 GLY A C 1
ATOM 1329 O O . GLY A 1 199 ? -8.096 -31.704 -0.567 1.00 42.72 199 GLY A O 1
ATOM 1330 N N . ASN A 1 200 ? -7.025 -33.549 -1.151 1.00 42.68 200 ASN A N 1
ATOM 1331 C CA . ASN A 1 200 ? -5.724 -32.937 -1.327 1.00 38.67 200 ASN A CA 1
ATOM 1332 C C . ASN A 1 200 ? -5.654 -32.170 -2.621 1.00 38.07 200 ASN A C 1
ATOM 1333 O O . ASN A 1 200 ? -6.670 -31.974 -3.299 1.00 38.65 200 ASN A O 1
ATOM 1338 N N . ASN A 1 201 ? -4.446 -31.738 -2.959 1.00 39.63 201 ASN A N 1
ATOM 1339 C CA . ASN A 1 201 ? -4.181 -30.866 -4.105 1.00 41.67 201 ASN A CA 1
ATOM 1340 C C . ASN A 1 201 ? -5.229 -29.769 -4.301 1.00 38.85 201 ASN A C 1
ATOM 1341 O O . ASN A 1 201 ? -5.801 -29.637 -5.371 1.00 39.70 201 ASN A O 1
ATOM 1346 N N . TRP A 1 202 ? -5.457 -28.973 -3.255 1.00 35.72 202 TRP A N 1
ATOM 1347 C CA . TRP A 1 202 ? -6.440 -27.910 -3.295 1.00 34.37 202 TRP A CA 1
ATOM 1348 C C . TRP A 1 202 ? -7.793 -28.459 -3.720 1.00 35.63 202 TRP A C 1
ATOM 1349 O O . TRP A 1 202 ? -8.533 -27.769 -4.435 1.00 32.14 202 TRP A O 1
ATOM 1360 N N . THR A 1 203 ? -8.120 -29.672 -3.254 1.00 36.41 203 THR A N 1
ATOM 1361 C CA . THR A 1 203 ? -9.287 -30.439 -3.738 1.00 41.14 203 THR A CA 1
ATOM 1362 C C . THR A 1 203 ? -9.483 -30.316 -5.222 1.00 39.93 203 THR A C 1
ATOM 1363 O O . THR A 1 203 ? -10.607 -30.214 -5.703 1.00 36.73 203 THR A O 1
ATOM 1367 N N . SER A 1 204 ? -8.404 -30.308 -5.973 1.00 42.23 204 SER A N 1
ATOM 1368 C CA . SER A 1 204 ? -8.570 -30.304 -7.400 1.00 43.96 204 SER A CA 1
ATOM 1369 C C . SER A 1 204 ? -9.463 -31.499 -7.746 1.00 42.70 204 SER A C 1
ATOM 1370 O O . SER A 1 204 ? -9.274 -32.601 -7.217 1.00 47.80 204 SER A O 1
ATOM 1373 N N . ALA A 1 205 ? -10.452 -31.253 -8.592 1.00 40.58 205 ALA A N 1
ATOM 1374 C CA . ALA A 1 205 ? -11.312 -32.307 -9.135 1.00 42.20 205 ALA A CA 1
ATOM 1375 C C . ALA A 1 205 ? -10.583 -33.272 -10.068 1.00 41.02 205 ALA A C 1
ATOM 1376 O O . ALA A 1 205 ? -11.029 -34.390 -10.269 1.00 39.39 205 ALA A O 1
ATOM 1378 N N . GLU A 1 206 ? -9.495 -32.813 -10.669 1.00 42.16 206 GLU A N 1
ATOM 1379 C CA . GLU A 1 206 ? -8.715 -33.613 -11.602 1.00 44.43 206 GLU A CA 1
ATOM 1380 C C . GLU A 1 206 ? -7.954 -34.735 -10.915 1.00 45.24 206 GLU A C 1
ATOM 1381 O O . GLU A 1 206 ? -7.810 -35.807 -11.463 1.00 44.24 206 GLU A O 1
ATOM 1387 N N . THR A 1 207 ? -7.451 -34.493 -9.716 1.00 48.73 207 THR A N 1
ATOM 1388 C CA . THR A 1 207 ? -6.649 -35.503 -9.020 1.00 48.62 207 THR A CA 1
ATOM 1389 C C . THR A 1 207 ? -7.408 -36.155 -7.885 1.00 44.56 207 THR A C 1
ATOM 1390 O O . THR A 1 207 ? -6.852 -36.992 -7.197 1.00 45.10 207 THR A O 1
ATOM 1394 N N . PHE A 1 208 ? -8.661 -35.768 -7.680 1.00 39.87 208 PHE A N 1
ATOM 1395 C CA . PHE A 1 208 ? -9.399 -36.217 -6.520 1.00 40.49 208 PHE A CA 1
ATOM 1396 C C . PHE A 1 208 ? -9.419 -37.716 -6.309 1.00 42.77 208 PHE A C 1
ATOM 1397 O O . PHE A 1 208 ? -9.359 -38.168 -5.174 1.00 48.96 208 PHE A O 1
ATOM 1405 N N . VAL A 1 209 ? -9.540 -38.481 -7.391 1.00 45.77 209 VAL A N 1
ATOM 1406 C CA . VAL A 1 209 ? -9.469 -39.952 -7.337 1.00 44.17 209 VAL A CA 1
ATOM 1407 C C . VAL A 1 209 ? -8.015 -40.446 -7.453 1.00 45.39 209 VAL A C 1
ATOM 1408 O O . VAL A 1 209 ? -7.592 -41.320 -6.679 1.00 43.83 209 VAL A O 1
ATOM 1412 N N . SER A 1 210 ? -7.252 -39.897 -8.401 1.00 41.37 210 SER A N 1
ATOM 1413 C CA . SER A 1 210 ? -5.925 -40.421 -8.651 1.00 43.72 210 SER A CA 1
ATOM 1414 C C . SER A 1 210 ? -4.929 -40.281 -7.487 1.00 50.95 210 SER A C 1
ATOM 1415 O O . SER A 1 210 ? -3.973 -41.058 -7.408 1.00 58.53 210 SER A O 1
ATOM 1418 N N . ASN A 1 211 ? -5.119 -39.317 -6.589 1.00 49.14 211 ASN A N 1
ATOM 1419 C CA . ASN A 1 211 ? -4.159 -39.138 -5.483 1.00 46.02 211 ASN A CA 1
ATOM 1420 C C . ASN A 1 211 ? -4.581 -39.787 -4.183 1.00 44.96 211 ASN A C 1
ATOM 1421 O O . ASN A 1 211 ? -3.882 -39.694 -3.177 1.00 46.47 211 ASN A O 1
ATOM 1426 N N . GLY A 1 212 ? -5.744 -40.414 -4.187 1.00 43.64 212 GLY A N 1
ATOM 1427 C CA . GLY A 1 212 ? -6.173 -41.186 -3.046 1.00 40.42 212 GLY A CA 1
ATOM 1428 C C . GLY A 1 212 ? -7.174 -40.454 -2.225 1.00 40.74 212 GLY A C 1
ATOM 1429 O O . GLY A 1 212 ? -7.696 -41.013 -1.253 1.00 43.79 212 GLY A O 1
ATOM 1430 N N . SER A 1 213 ? -7.484 -39.220 -2.598 1.00 40.29 213 SER A N 1
ATOM 1431 C CA . SER A 1 213 ? -8.418 -38.455 -1.786 1.00 43.51 213 SER A CA 1
ATOM 1432 C C . SER A 1 213 ? -9.764 -39.162 -1.680 1.00 42.71 213 SER A C 1
ATOM 1433 O O . SER A 1 213 ? -10.303 -39.316 -0.582 1.00 43.61 213 SER A O 1
ATOM 1436 N N . ALA A 1 214 ? -10.268 -39.649 -2.808 1.00 41.75 214 ALA A N 1
ATOM 1437 C CA . ALA A 1 214 ? -11.565 -40.326 -2.849 1.00 43.99 214 ALA A CA 1
ATOM 1438 C C . ALA A 1 214 ? -11.635 -41.606 -2.030 1.00 44.72 214 ALA A C 1
ATOM 1439 O O . ALA A 1 214 ? -12.562 -41.781 -1.216 1.00 40.87 214 ALA A O 1
ATOM 1441 N N . ASP A 1 215 ? -10.680 -42.515 -2.232 1.00 49.69 215 ASP A N 1
ATOM 1442 C CA . ASP A 1 215 ? -10.737 -43.778 -1.475 1.00 56.68 215 ASP A CA 1
ATOM 1443 C C . ASP A 1 215 ? -10.582 -43.607 0.065 1.00 48.92 215 ASP A C 1
ATOM 1444 O O . ASP A 1 215 ? -11.301 -44.217 0.859 1.00 47.10 215 ASP A O 1
ATOM 1449 N N . ALA A 1 216 ? -9.717 -42.699 0.479 1.00 43.17 216 ALA A N 1
ATOM 1450 C CA . ALA A 1 216 ? -9.607 -42.371 1.883 1.00 40.48 216 ALA A CA 1
ATOM 1451 C C . ALA A 1 216 ? -10.907 -41.796 2.413 1.00 37.18 216 ALA A C 1
ATOM 1452 O O . ALA A 1 216 ? -11.406 -42.217 3.461 1.00 34.52 216 ALA A O 1
ATOM 1454 N N . LEU A 1 217 ? -11.465 -40.844 1.675 1.00 34.49 217 LEU A N 1
ATOM 1455 C CA . LEU A 1 217 ? -12.627 -40.140 2.170 1.00 38.57 217 LEU A CA 1
ATOM 1456 C C . LEU A 1 217 ? -13.894 -40.938 2.008 1.00 40.61 217 LEU A C 1
ATOM 1457 O O . LEU A 1 217 ? -14.865 -40.721 2.744 1.00 39.57 217 LEU A O 1
ATOM 1462 N N . LYS A 1 218 ? -13.880 -41.897 1.077 1.00 46.20 218 LYS A N 1
ATOM 1463 C CA . LYS A 1 218 ? -14.975 -42.870 1.008 1.00 45.90 218 LYS A CA 1
ATOM 1464 C C . LYS A 1 218 ? -15.238 -43.616 2.353 1.00 44.61 218 LYS A C 1
ATOM 1465 O O . LYS A 1 218 ? -16.356 -44.044 2.605 1.00 47.60 218 LYS A O 1
ATOM 1471 N N . LYS A 1 219 ? -14.238 -43.717 3.228 1.00 45.35 219 LYS A N 1
ATOM 1472 C CA . LYS A 1 219 ? -14.385 -44.449 4.495 1.00 44.01 219 LYS A CA 1
ATOM 1473 C C . LYS A 1 219 ? -15.074 -43.675 5.588 1.00 41.75 219 LYS A C 1
ATOM 1474 O O . LYS A 1 219 ? -15.440 -44.242 6.604 1.00 42.71 219 LYS A O 1
ATOM 1480 N N . VAL A 1 220 ? -15.268 -42.379 5.369 1.00 40.03 220 VAL A N 1
ATOM 1481 C CA . VAL A 1 220 ? -15.814 -41.475 6.375 1.00 35.58 220 VAL A CA 1
ATOM 1482 C C . VAL A 1 220 ? -17.313 -41.689 6.503 1.00 36.03 220 VAL A C 1
ATOM 1483 O O . VAL A 1 220 ? -18.026 -41.625 5.523 1.00 38.11 220 VAL A O 1
ATOM 1487 N N . THR A 1 221 ? -17.813 -41.870 7.704 1.00 35.94 221 THR A N 1
ATOM 1488 C CA . THR A 1 221 ? -19.208 -42.186 7.841 1.00 39.81 221 THR A CA 1
ATOM 1489 C C . THR A 1 221 ? -19.777 -41.435 9.021 1.00 38.83 221 THR A C 1
ATOM 1490 O O . THR A 1 221 ? -19.018 -40.988 9.890 1.00 34.18 221 THR A O 1
ATOM 1494 N N . ASN A 1 222 ? -21.113 -41.319 9.033 1.00 38.91 222 ASN A N 1
ATOM 1495 C CA . ASN A 1 222 ? -21.866 -40.704 10.132 1.00 41.45 222 ASN A CA 1
ATOM 1496 C C . ASN A 1 222 ? -21.737 -41.664 11.288 1.00 44.54 222 ASN A C 1
ATOM 1497 O O . ASN A 1 222 ? -21.254 -42.785 11.087 1.00 43.22 222 ASN A O 1
ATOM 1502 N N . PRO A 1 223 ? -22.213 -41.278 12.485 1.00 47.75 223 PRO A N 1
ATOM 1503 C CA . PRO A 1 223 ? -22.161 -42.205 13.627 1.00 51.88 223 PRO A CA 1
ATOM 1504 C C . PRO A 1 223 ? -22.875 -43.554 13.381 1.00 56.56 223 PRO A C 1
ATOM 1505 O O . PRO A 1 223 ? -22.338 -44.603 13.738 1.00 59.03 223 PRO A O 1
ATOM 1509 N N . ASP A 1 224 ? -24.051 -43.538 12.758 1.00 57.34 224 ASP A N 1
ATOM 1510 C CA . ASP A 1 224 ? -24.792 -44.783 12.529 1.00 53.93 224 ASP A CA 1
ATOM 1511 C C . ASP A 1 224 ? -24.209 -45.702 11.440 1.00 50.73 224 ASP A C 1
ATOM 1512 O O . ASP A 1 224 ? -24.787 -46.745 11.182 1.00 49.27 224 ASP A O 1
ATOM 1517 N N . GLY A 1 225 ? -23.104 -45.331 10.790 1.00 48.96 225 GLY A N 1
ATOM 1518 C CA . GLY A 1 225 ? -22.508 -46.183 9.726 1.00 48.55 225 GLY A CA 1
ATOM 1519 C C . GLY A 1 225 ? -22.844 -45.837 8.260 1.00 47.53 225 GLY A C 1
ATOM 1520 O O . GLY A 1 225 ? -22.247 -46.378 7.336 1.00 46.69 225 GLY A O 1
ATOM 1521 N N . SER A 1 226 ? -23.776 -44.914 8.049 1.00 47.01 226 SER A N 1
ATOM 1522 C CA . SER A 1 226 ? -24.132 -44.427 6.719 1.00 47.83 226 SER A CA 1
ATOM 1523 C C . SER A 1 226 ? -23.184 -43.326 6.139 1.00 47.15 226 SER A C 1
ATOM 1524 O O . SER A 1 226 ? -22.452 -42.666 6.869 1.00 43.73 226 SER A O 1
ATOM 1527 N N . VAL A 1 227 ? -23.236 -43.160 4.812 1.00 46.58 227 VAL A N 1
ATOM 1528 C CA . VAL A 1 227 ? -22.678 -42.004 4.119 1.00 44.82 227 VAL A CA 1
ATOM 1529 C C . VAL A 1 227 ? -23.747 -40.975 3.705 1.00 45.84 227 VAL A C 1
ATOM 1530 O O . VAL A 1 227 ? -23.441 -39.985 3.067 1.00 47.28 227 VAL A O 1
ATOM 1534 N N . THR A 1 228 ? -24.996 -41.192 4.078 1.00 45.57 228 THR A N 1
ATOM 1535 C CA . THR A 1 228 ? -26.032 -40.241 3.751 1.00 46.37 228 THR A CA 1
ATOM 1536 C C . THR A 1 228 ? -25.552 -38.822 4.012 1.00 45.78 228 THR A C 1
ATOM 1537 O O . THR A 1 228 ? -25.054 -38.503 5.099 1.00 41.67 228 THR A O 1
ATOM 1541 N N . ASN A 1 229 ? -25.708 -37.982 2.995 1.00 45.16 229 ASN A N 1
ATOM 1542 C CA . ASN A 1 229 ? -25.442 -36.561 3.131 1.00 44.55 229 ASN A CA 1
ATOM 1543 C C . ASN A 1 229 ? -23.994 -36.182 3.443 1.00 44.18 229 ASN A C 1
ATOM 1544 O O . ASN A 1 229 ? -23.743 -35.208 4.143 1.00 46.72 229 ASN A O 1
ATOM 1549 N N . LEU A 1 230 ? -23.066 -36.975 2.932 1.00 38.91 230 LEU A N 1
ATOM 1550 C CA . LEU A 1 230 ? -21.659 -36.675 3.013 1.00 40.78 230 LEU A CA 1
ATOM 1551 C C . LEU A 1 230 ? -21.213 -36.597 1.565 1.00 40.16 230 LEU A C 1
ATOM 1552 O O . LEU A 1 230 ? -21.191 -37.602 0.859 1.00 37.24 230 LEU A O 1
ATOM 1557 N N . ILE A 1 231 ? -20.857 -35.403 1.129 1.00 36.88 231 ILE A N 1
ATOM 1558 C CA . ILE A 1 231 ? -20.692 -35.140 -0.267 1.00 35.57 231 ILE A CA 1
ATOM 1559 C C . ILE A 1 231 ? -19.260 -34.696 -0.401 1.00 37.43 231 ILE A C 1
ATOM 1560 O O . ILE A 1 231 ? -18.777 -33.943 0.431 1.00 39.84 231 ILE A O 1
ATOM 1565 N N . PHE A 1 232 ? -18.576 -35.169 -1.426 1.00 37.15 232 PHE A N 1
ATOM 1566 C CA . PHE A 1 232 ? -17.234 -34.701 -1.689 1.00 40.31 232 PHE A CA 1
ATOM 1567 C C . PHE A 1 232 ? -17.240 -33.260 -2.158 1.00 40.85 232 PHE A C 1
ATOM 1568 O O . PHE A 1 232 ? -18.167 -32.801 -2.777 1.00 43.37 232 PHE A O 1
ATOM 1576 N N . ASP A 1 233 ? -16.180 -32.558 -1.806 1.00 46.25 233 ASP A N 1
ATOM 1577 C CA . ASP A 1 233 ? -16.040 -31.129 -1.974 1.00 46.81 233 ASP A CA 1
ATOM 1578 C C . ASP A 1 233 ? -14.929 -30.997 -2.961 1.00 42.78 233 ASP A C 1
ATOM 1579 O O . ASP A 1 233 ? -13.821 -31.419 -2.683 1.00 40.15 233 ASP A O 1
ATOM 1584 N N . VAL A 1 234 ? -15.199 -30.434 -4.126 1.00 42.22 234 VAL A N 1
ATOM 1585 C CA . VAL A 1 234 ? -14.136 -30.257 -5.112 1.00 38.93 234 VAL A CA 1
ATOM 1586 C C . VAL A 1 234 ? -14.164 -28.874 -5.735 1.00 36.14 234 VAL A C 1
ATOM 1587 O O . VAL A 1 234 ? -15.187 -28.188 -5.737 1.00 31.81 234 VAL A O 1
ATOM 1591 N N . HIS A 1 235 ? -12.999 -28.496 -6.255 1.00 36.18 235 HIS A N 1
ATOM 1592 C CA . HIS A 1 235 ? -12.732 -27.189 -6.814 1.00 34.63 235 HIS A CA 1
ATOM 1593 C C . HIS A 1 235 ? -12.015 -27.384 -8.158 1.00 35.23 235 HIS A C 1
ATOM 1594 O O . HIS A 1 235 ? -11.271 -28.355 -8.327 1.00 33.32 235 HIS A O 1
ATOM 1601 N N . LYS A 1 236 ? -12.258 -26.469 -9.101 1.00 36.81 236 LYS A N 1
ATOM 1602 C CA . LYS A 1 236 ? -11.714 -26.537 -10.470 1.00 38.98 236 LYS A CA 1
ATOM 1603 C C . LYS A 1 236 ? -11.840 -25.214 -11.226 1.00 43.43 236 LYS A C 1
ATOM 1604 O O . LYS A 1 236 ? -12.954 -24.655 -11.391 1.00 39.32 236 LYS A O 1
ATOM 1610 N N . TYR A 1 237 ? -10.700 -24.739 -11.721 1.00 44.01 237 TYR A N 1
ATOM 1611 C CA . TYR A 1 237 ? -10.629 -23.466 -12.430 1.00 42.80 237 TYR A CA 1
ATOM 1612 C C . TYR A 1 237 ? -10.307 -23.759 -13.876 1.00 45.50 237 TYR A C 1
ATOM 1613 O O . TYR A 1 237 ? -9.956 -24.880 -14.191 1.00 51.80 237 TYR A O 1
ATOM 1622 N N . LEU A 1 238 ? -10.418 -22.765 -14.752 1.00 47.52 238 LEU A N 1
ATOM 1623 C CA . LEU A 1 238 ? -10.351 -23.015 -16.185 1.00 47.33 238 LEU A CA 1
ATOM 1624 C C . LEU A 1 238 ? -9.062 -22.536 -16.852 1.00 51.89 238 LEU A C 1
ATOM 1625 O O . LEU A 1 238 ? -8.979 -22.480 -18.081 1.00 51.16 238 LEU A O 1
ATOM 1630 N N . ASP A 1 239 ? -8.045 -22.214 -16.057 1.00 57.30 239 ASP A N 1
ATOM 1631 C CA . ASP A 1 239 ? -6.802 -21.669 -16.609 1.00 61.83 239 ASP A CA 1
ATOM 1632 C C . ASP A 1 239 ? -5.760 -22.760 -16.651 1.00 62.65 239 ASP A C 1
ATOM 1633 O O . ASP A 1 239 ? -5.963 -23.812 -16.049 1.00 60.31 239 ASP A O 1
ATOM 1638 N N . SER A 1 240 ? -4.667 -22.526 -17.381 1.00 62.53 240 SER A N 1
ATOM 1639 C CA . SER A 1 240 ? -3.712 -23.602 -17.689 1.00 62.17 240 SER A CA 1
ATOM 1640 C C . SER A 1 240 ? -3.213 -24.314 -16.439 1.00 61.53 240 SER A C 1
ATOM 1641 O O . SER A 1 240 ? -3.143 -25.558 -16.411 1.00 54.34 240 SER A O 1
ATOM 1644 N N . ASP A 1 241 ? -2.927 -23.532 -15.392 1.00 62.81 241 ASP A N 1
ATOM 1645 C CA . ASP A 1 241 ? -2.286 -24.057 -14.168 1.00 60.93 241 ASP A CA 1
ATOM 1646 C C . ASP A 1 241 ? -3.235 -24.343 -12.986 1.00 54.32 241 ASP A C 1
ATOM 1647 O O . ASP A 1 241 ? -2.778 -24.485 -11.851 1.00 54.20 241 ASP A O 1
ATOM 1652 N N . ASN A 1 242 ? -4.531 -24.469 -13.275 1.00 48.10 242 ASN A N 1
ATOM 1653 C CA . ASN A 1 242 ? -5.622 -24.574 -12.272 1.00 43.95 242 ASN A CA 1
ATOM 1654 C C . ASN A 1 242 ? -5.609 -23.548 -11.108 1.00 43.84 242 ASN A C 1
ATOM 1655 O O . ASN A 1 242 ? -6.205 -23.795 -10.065 1.00 41.85 242 ASN A O 1
ATOM 1660 N N . SER A 1 243 ? -4.969 -22.394 -11.288 1.00 44.58 243 SER A N 1
ATOM 1661 C CA . SER A 1 243 ? -4.794 -21.459 -10.176 1.00 45.36 243 SER A CA 1
ATOM 1662 C C . SER A 1 243 ? -6.026 -20.575 -9.970 1.00 46.84 243 SER A C 1
ATOM 1663 O O . SER A 1 243 ? -6.356 -20.232 -8.848 1.00 53.77 243 SER A O 1
ATOM 1666 N N . GLY A 1 244 ? -6.719 -20.238 -11.049 1.00 46.36 244 GLY A N 1
ATOM 1667 C CA . GLY A 1 244 ? -7.696 -19.170 -11.026 1.00 46.94 244 GLY A CA 1
ATOM 1668 C C . GLY A 1 244 ? -7.037 -17.836 -10.741 1.00 47.74 244 GLY A C 1
ATOM 1669 O O . GLY A 1 244 ? -7.515 -17.058 -9.922 1.00 48.64 244 GLY A O 1
ATOM 1670 N N . THR A 1 245 ? -5.908 -17.584 -11.388 1.00 49.64 245 THR A N 1
ATOM 1671 C CA . THR A 1 245 ? -5.274 -16.268 -11.332 1.00 48.95 245 THR A CA 1
ATOM 1672 C C . THR A 1 245 ? -5.231 -15.618 -12.699 1.00 49.43 245 THR A C 1
ATOM 1673 O O . THR A 1 245 ? -4.941 -14.448 -12.794 1.00 50.54 245 THR A O 1
ATOM 1677 N N . HIS A 1 246 ? -5.527 -16.369 -13.754 1.00 53.85 246 HIS A N 1
ATOM 1678 C CA . HIS A 1 246 ? -5.528 -15.827 -15.105 1.00 59.40 246 HIS A CA 1
ATOM 1679 C C . HIS A 1 246 ? -6.890 -15.395 -15.558 1.00 58.81 246 HIS A C 1
ATOM 1680 O O . HIS A 1 246 ? -7.903 -15.939 -15.126 1.00 55.90 246 HIS A O 1
ATOM 1687 N N . GLU A 1 247 ? -6.909 -14.405 -16.440 1.00 63.80 247 GLU A N 1
ATOM 1688 C CA . GLU A 1 247 ? -8.176 -13.898 -16.944 1.00 68.99 247 GLU A CA 1
ATOM 1689 C C . GLU A 1 247 ? -8.672 -14.829 -18.021 1.00 66.32 247 GLU A C 1
ATOM 1690 O O . GLU A 1 247 ? -9.864 -15.044 -18.127 1.00 71.61 247 GLU A O 1
ATOM 1696 N N . GLU A 1 248 ? -7.749 -15.410 -18.785 1.00 70.22 248 GLU A N 1
ATOM 1697 C CA . GLU A 1 248 ? -8.099 -16.153 -19.988 1.00 68.60 248 GLU A CA 1
ATOM 1698 C C . GLU A 1 248 ? -8.250 -17.622 -19.677 1.00 62.87 248 GLU A C 1
ATOM 1699 O O . GLU A 1 248 ? -7.572 -18.157 -18.821 1.00 62.33 248 GLU A O 1
ATOM 1705 N N . CYS A 1 249 ? -9.135 -18.277 -20.407 1.00 69.02 249 CYS A N 1
ATOM 1706 C CA . CYS A 1 249 ? -9.481 -19.670 -20.136 1.00 71.76 249 CYS A CA 1
ATOM 1707 C C . CYS A 1 249 ? -9.156 -20.550 -21.323 1.00 66.63 249 CYS A C 1
ATOM 1708 O O . CYS A 1 249 ? -9.299 -20.148 -22.469 1.00 66.73 249 CYS A O 1
ATOM 1711 N N . THR A 1 250 ? -8.725 -21.763 -21.013 1.00 65.99 250 THR A N 1
ATOM 1712 C CA . THR A 1 250 ? -8.043 -22.627 -21.946 1.00 64.49 250 THR A CA 1
ATOM 1713 C C . THR A 1 250 ? -8.637 -24.038 -21.994 1.00 68.58 250 THR A C 1
ATOM 1714 O O . THR A 1 250 ? -8.039 -24.935 -22.584 1.00 65.67 250 THR A O 1
ATOM 1718 N N . THR A 1 251 ? -9.806 -24.237 -21.383 1.00 69.87 251 THR A N 1
ATOM 1719 C CA . THR A 1 251 ? -10.338 -25.588 -21.165 1.00 67.52 251 THR A CA 1
ATOM 1720 C C . THR A 1 251 ? -11.680 -25.578 -20.434 1.00 60.52 251 THR A C 1
ATOM 1721 O O . THR A 1 251 ? -12.019 -24.592 -19.795 1.00 55.50 251 THR A O 1
ATOM 1725 N N . ASN A 1 252 ? -12.408 -26.695 -20.523 1.00 52.68 252 ASN A N 1
ATOM 1726 C CA . ASN A 1 252 ? -13.645 -26.917 -19.766 1.00 49.05 252 ASN A CA 1
ATOM 1727 C C . ASN A 1 252 ? -13.602 -28.075 -18.782 1.00 47.04 252 ASN A C 1
ATOM 1728 O O . ASN A 1 252 ? -14.634 -28.438 -18.212 1.00 43.71 252 ASN A O 1
ATOM 1733 N N . ASN A 1 253 ? -12.418 -28.659 -18.604 1.00 43.95 253 ASN A N 1
ATOM 1734 C CA . ASN A 1 253 ? -12.181 -29.690 -17.598 1.00 42.27 253 ASN A CA 1
ATOM 1735 C C . ASN A 1 253 ? -13.011 -30.937 -17.700 1.00 43.41 253 ASN A C 1
ATOM 1736 O O . ASN A 1 253 ? -12.996 -31.736 -16.773 1.00 48.36 253 ASN A O 1
ATOM 1741 N N . ILE A 1 254 ? -13.730 -31.130 -18.799 1.00 46.49 254 ILE A N 1
ATOM 1742 C CA . ILE A 1 254 ? -14.565 -32.334 -18.954 1.00 47.75 254 ILE A CA 1
ATOM 1743 C C . ILE A 1 254 ? -13.726 -33.582 -19.146 1.00 50.18 254 ILE A C 1
ATOM 1744 O O . ILE A 1 254 ? -13.886 -34.553 -18.394 1.00 45.71 254 ILE A O 1
ATOM 1749 N N . ASP A 1 255 ? -12.838 -33.531 -20.143 1.00 54.84 255 ASP A N 1
ATOM 1750 C CA . ASP A 1 255 ? -11.980 -34.665 -20.503 1.00 61.05 255 ASP A CA 1
ATOM 1751 C C . ASP A 1 255 ? -11.100 -35.142 -19.358 1.00 64.88 255 ASP A C 1
ATOM 1752 O O . ASP A 1 255 ? -11.011 -36.345 -19.102 1.00 61.04 255 ASP A O 1
ATOM 1757 N N . ASN A 1 256 ? -10.447 -34.197 -18.675 1.00 71.23 256 ASN A N 1
ATOM 1758 C CA . ASN A 1 256 ? -9.450 -34.527 -17.643 1.00 67.62 256 ASN A CA 1
ATOM 1759 C C . ASN A 1 256 ? -9.956 -34.533 -16.200 1.00 62.05 256 ASN A C 1
ATOM 1760 O O . ASN A 1 256 ? -9.244 -35.009 -15.308 1.00 56.31 256 ASN A O 1
ATOM 1765 N N . ALA A 1 257 ? -11.181 -34.039 -15.978 1.00 54.50 257 ALA A N 1
ATOM 1766 C CA . ALA A 1 257 ? -11.696 -33.875 -14.632 1.00 47.99 257 ALA A CA 1
ATOM 1767 C C . ALA A 1 257 ? -13.117 -34.365 -14.418 1.00 46.66 257 ALA A C 1
ATOM 1768 O O . ALA A 1 257 ? -13.323 -35.298 -13.663 1.00 46.68 257 ALA A O 1
ATOM 1770 N N . TRP A 1 258 ? -14.102 -33.756 -15.066 1.00 48.48 258 TRP A N 1
ATOM 1771 C CA . TRP A 1 258 ? -15.489 -34.078 -14.735 1.00 47.50 258 TRP A CA 1
ATOM 1772 C C . TRP A 1 258 ? -15.935 -35.415 -15.271 1.00 45.92 258 TRP A C 1
ATOM 1773 O O . TRP A 1 258 ? -16.742 -36.079 -14.633 1.00 45.89 258 TRP A O 1
ATOM 1784 N N . ALA A 1 259 ? -15.442 -35.810 -16.439 1.00 47.23 259 ALA A N 1
ATOM 1785 C CA . ALA A 1 259 ? -15.785 -37.147 -16.973 1.00 48.30 259 ALA A CA 1
ATOM 1786 C C . ALA A 1 259 ? -15.265 -38.246 -16.061 1.00 48.87 259 ALA A C 1
ATOM 1787 O O . ALA A 1 259 ? -16.094 -38.975 -15.493 1.00 48.09 259 ALA A O 1
ATOM 1789 N N . PRO A 1 260 ? -13.910 -38.350 -15.874 1.00 46.87 260 PRO A N 1
ATOM 1790 C CA . PRO A 1 260 ? -13.386 -39.412 -14.995 1.00 46.66 260 PRO A CA 1
ATOM 1791 C C . PRO A 1 260 ? -14.040 -39.351 -13.638 1.00 44.80 260 PRO A C 1
ATOM 1792 O O . PRO A 1 260 ? -14.403 -40.379 -13.040 1.00 45.50 260 PRO A O 1
ATOM 1796 N N . LEU A 1 261 ? -14.233 -38.142 -13.159 1.00 41.34 261 LEU A N 1
ATOM 1797 C CA . LEU A 1 261 ? -14.772 -38.035 -11.840 1.00 46.07 261 LEU A CA 1
ATOM 1798 C C . LEU A 1 261 ? -16.160 -38.673 -11.734 1.00 45.20 261 LEU A C 1
ATOM 1799 O O . LEU A 1 261 ? -16.394 -39.495 -10.851 1.00 46.32 261 LEU A O 1
ATOM 1804 N N . ALA A 1 262 ? -17.054 -38.318 -12.646 1.00 45.26 262 ALA A N 1
ATOM 1805 C CA . ALA A 1 262 ? -18.418 -38.874 -12.657 1.00 49.78 262 ALA A CA 1
ATOM 1806 C C . ALA A 1 262 ? -18.448 -40.392 -12.775 1.00 48.93 262 ALA A C 1
ATOM 1807 O O . ALA A 1 262 ? -19.245 -41.052 -12.108 1.00 44.13 262 ALA A O 1
ATOM 1809 N N . GLU A 1 263 ? -17.593 -40.943 -13.632 1.00 52.76 263 GLU A N 1
ATOM 1810 C CA . GLU A 1 263 ? -17.520 -42.391 -13.777 1.00 53.87 263 GLU A CA 1
ATOM 1811 C C . GLU A 1 263 ? -17.278 -42.946 -12.415 1.00 53.60 263 GLU A C 1
ATOM 1812 O O . GLU A 1 263 ? -18.071 -43.757 -11.934 1.00 60.62 263 GLU A O 1
ATOM 1818 N N . TRP A 1 264 ? -16.206 -42.474 -11.774 1.00 50.35 264 TRP A N 1
ATOM 1819 C CA . TRP A 1 264 ? -15.868 -42.948 -10.437 1.00 45.35 264 TRP A CA 1
ATOM 1820 C C . TRP A 1 264 ? -17.042 -42.735 -9.479 1.00 39.91 264 TRP A C 1
ATOM 1821 O O . TRP A 1 264 ? -17.466 -43.645 -8.787 1.00 38.14 264 TRP A O 1
ATOM 1832 N N . LEU A 1 265 ? -17.567 -41.525 -9.442 1.00 39.72 265 LEU A N 1
ATOM 1833 C CA . LEU A 1 265 ? -18.653 -41.215 -8.516 1.00 42.11 265 LEU A CA 1
ATOM 1834 C C . LEU A 1 265 ? -19.888 -42.093 -8.668 1.00 42.84 265 LEU A C 1
ATOM 1835 O O . LEU A 1 265 ? -20.607 -42.345 -7.688 1.00 39.16 265 LEU A O 1
ATOM 1840 N N . ARG A 1 266 ? -20.156 -42.517 -9.900 1.00 43.95 266 ARG A N 1
ATOM 1841 C CA . ARG A 1 266 ? -21.412 -43.192 -10.221 1.00 48.12 266 ARG A CA 1
ATOM 1842 C C . ARG A 1 266 ? -21.374 -44.618 -9.684 1.00 47.00 266 ARG A C 1
ATOM 1843 O O . ARG A 1 266 ? -22.211 -45.044 -8.855 1.00 44.56 266 ARG A O 1
ATOM 1851 N N . CYS A 1 267 ? -20.347 -45.335 -10.107 1.00 45.39 267 CYS A N 1
ATOM 1852 C CA . CYS A 1 267 ? -20.247 -46.712 -9.745 1.00 45.85 267 CYS A CA 1
ATOM 1853 C C . CYS A 1 267 ? -20.115 -46.879 -8.228 1.00 43.59 267 CYS A C 1
ATOM 1854 O O . CYS A 1 267 ? -20.556 -47.902 -7.688 1.00 44.62 267 CYS A O 1
ATOM 1857 N N . ASN A 1 268 ? -19.589 -45.866 -7.533 1.00 40.49 268 ASN A N 1
ATOM 1858 C CA . ASN A 1 268 ? -19.496 -45.921 -6.056 1.00 38.91 268 ASN A CA 1
ATOM 1859 C C . ASN A 1 268 ? -20.712 -45.437 -5.289 1.00 39.49 268 ASN A C 1
ATOM 1860 O O . ASN A 1 268 ? -20.763 -45.606 -4.060 1.00 41.70 268 ASN A O 1
ATOM 1865 N N . GLY A 1 269 ? -21.691 -44.852 -5.990 1.00 39.60 269 GLY A N 1
ATOM 1866 C CA . GLY A 1 269 ? -22.956 -44.443 -5.361 1.00 37.79 269 GLY A CA 1
ATOM 1867 C C . GLY A 1 269 ? -22.795 -43.223 -4.481 1.00 38.63 269 GLY A C 1
ATOM 1868 O O . GLY A 1 269 ? -23.458 -43.068 -3.450 1.00 36.77 269 GLY A O 1
ATOM 1869 N N . ARG A 1 270 ? -21.911 -42.347 -4.918 1.00 40.10 270 ARG A N 1
ATOM 1870 C CA . ARG A 1 270 ? -21.528 -41.194 -4.152 1.00 46.28 270 ARG A CA 1
ATOM 1871 C C . ARG A 1 270 ? -21.609 -39.926 -4.996 1.00 47.66 270 ARG A C 1
ATOM 1872 O O . ARG A 1 270 ? -21.544 -39.972 -6.216 1.00 51.77 270 ARG A O 1
ATOM 1880 N N . GLN A 1 271 ? -21.735 -38.793 -4.326 1.00 47.16 271 GLN A N 1
ATOM 1881 C CA . GLN A 1 271 ? -21.877 -37.522 -5.003 1.00 44.62 271 GLN A CA 1
ATOM 1882 C C . GLN A 1 271 ? -20.770 -36.556 -4.642 1.00 43.77 271 GLN A C 1
ATOM 1883 O O . GLN A 1 271 ? -20.148 -36.671 -3.581 1.00 41.23 271 GLN A O 1
ATOM 1889 N N . ALA A 1 272 ? -20.523 -35.612 -5.545 1.00 44.78 272 ALA A N 1
ATOM 1890 C CA . ALA A 1 272 ? -19.647 -34.454 -5.258 1.00 42.73 272 ALA A CA 1
ATOM 1891 C C . ALA A 1 272 ? -20.307 -33.111 -5.540 1.00 40.78 272 ALA A C 1
ATOM 1892 O O . ALA A 1 272 ? -21.329 -33.027 -6.190 1.00 37.07 272 ALA A O 1
ATOM 1894 N N . PHE A 1 273 ? -19.664 -32.063 -5.051 1.00 46.17 273 PHE A N 1
ATOM 1895 C CA . PHE A 1 273 ? -20.177 -30.684 -5.067 1.00 45.88 273 PHE A CA 1
ATOM 1896 C C . PHE A 1 273 ? -19.008 -29.753 -5.385 1.00 46.00 273 PHE A C 1
ATOM 1897 O O . PHE A 1 273 ? -18.022 -29.704 -4.656 1.00 49.65 273 PHE A O 1
ATOM 1905 N N . ASN A 1 274 ? -19.130 -29.013 -6.470 1.00 46.81 274 ASN A N 1
ATOM 1906 C CA . ASN A 1 274 ? -18.083 -28.125 -6.899 1.00 44.67 274 ASN A CA 1
ATOM 1907 C C . ASN A 1 274 ? -18.206 -26.753 -6.267 1.00 43.93 274 ASN A C 1
ATOM 1908 O O . ASN A 1 274 ? -18.893 -25.884 -6.801 1.00 44.73 274 ASN A O 1
ATOM 1913 N N . THR A 1 275 ? -17.518 -26.543 -5.150 1.00 40.29 275 THR A N 1
ATOM 1914 C CA . THR A 1 275 ? -17.732 -25.344 -4.351 1.00 39.24 275 THR A CA 1
ATOM 1915 C C . THR A 1 275 ? -16.872 -24.142 -4.752 1.00 39.01 275 THR A C 1
ATOM 1916 O O . THR A 1 275 ? -17.001 -23.074 -4.190 1.00 39.95 275 THR A O 1
ATOM 1920 N N . GLU A 1 276 ? -15.987 -24.315 -5.709 1.00 40.42 276 GLU A N 1
ATOM 1921 C CA . GLU A 1 276 ? -15.210 -23.202 -6.216 1.00 42.93 276 GLU A CA 1
ATOM 1922 C C . GLU A 1 276 ? -14.908 -23.418 -7.703 1.00 41.95 276 GLU A C 1
ATOM 1923 O O . GLU A 1 276 ? -14.361 -24.451 -8.097 1.00 38.17 276 GLU A O 1
ATOM 1929 N N . THR A 1 277 ? -15.280 -22.435 -8.514 1.00 39.92 277 THR A N 1
ATOM 1930 C CA . THR A 1 277 ? -14.867 -22.377 -9.921 1.00 39.08 277 THR A CA 1
ATOM 1931 C C . THR A 1 277 ? -15.118 -20.979 -10.464 1.00 36.95 277 THR A C 1
ATOM 1932 O O . THR A 1 277 ? -15.922 -20.224 -9.923 1.00 36.03 277 THR A O 1
ATOM 1936 N N . GLY A 1 278 ? -14.437 -20.651 -11.546 1.00 37.95 278 GLY A N 1
ATOM 1937 C CA . GLY A 1 278 ? -14.738 -19.450 -12.296 1.00 39.51 278 GLY A CA 1
ATOM 1938 C C . GLY A 1 278 ? -13.707 -19.077 -13.340 1.00 40.40 278 GLY A C 1
ATOM 1939 O O . GLY A 1 278 ? -12.738 -19.818 -13.619 1.00 42.27 278 GLY A O 1
ATOM 1940 N N . GLY A 1 279 ? -13.923 -17.904 -13.911 1.00 39.85 279 GLY A N 1
ATOM 1941 C CA . GLY A 1 279 ? -12.982 -17.336 -14.824 1.00 40.92 279 GLY A CA 1
ATOM 1942 C C . GLY A 1 279 ? -13.221 -15.884 -15.128 1.00 42.66 279 GLY A C 1
ATOM 1943 O O . GLY A 1 279 ? -14.093 -15.248 -14.558 1.00 40.00 279 GLY A O 1
ATOM 1944 N N . GLY A 1 280 ? -12.405 -15.358 -16.035 1.00 47.72 280 GLY A N 1
ATOM 1945 C CA . GLY A 1 280 ? -12.435 -13.949 -16.348 1.00 49.56 280 GLY A CA 1
ATOM 1946 C C . GLY A 1 280 ? -13.674 -13.595 -17.103 1.00 49.15 280 GLY A C 1
ATOM 1947 O O . GLY A 1 280 ? -14.341 -14.445 -17.678 1.00 51.22 280 GLY A O 1
ATOM 1948 N N . ASN A 1 281 ? -13.971 -12.316 -17.112 1.00 53.56 281 ASN A N 1
ATOM 1949 C CA . ASN A 1 281 ? -15.137 -11.834 -17.808 1.00 54.93 281 ASN A CA 1
ATOM 1950 C C . ASN A 1 281 ? -14.815 -11.550 -19.284 1.00 54.52 281 ASN A C 1
ATOM 1951 O O . ASN A 1 281 ? -14.906 -10.427 -19.732 1.00 51.60 281 ASN A O 1
ATOM 1956 N N . VAL A 1 282 ? -14.475 -12.606 -20.024 1.00 55.76 282 VAL A N 1
ATOM 1957 C CA . VAL A 1 282 ? -14.000 -12.508 -21.403 1.00 58.22 282 VAL A CA 1
ATOM 1958 C C . VAL A 1 282 ? -14.534 -13.637 -22.299 1.00 63.16 282 VAL A C 1
ATOM 1959 O O . VAL A 1 282 ? -15.093 -14.625 -21.811 1.00 65.54 282 VAL A O 1
ATOM 1963 N N . ALA A 1 283 ? -14.349 -13.499 -23.612 1.00 65.28 283 ALA A N 1
ATOM 1964 C CA . ALA A 1 283 ? -14.924 -14.458 -24.591 1.00 62.34 283 ALA A CA 1
ATOM 1965 C C . ALA A 1 283 ? -14.576 -15.920 -24.307 1.00 56.31 283 ALA A C 1
ATOM 1966 O O . ALA A 1 283 ? -15.464 -16.750 -24.166 1.00 53.39 283 ALA A O 1
ATOM 1968 N N . SER A 1 284 ? -13.279 -16.202 -24.218 1.00 56.21 284 SER A N 1
ATOM 1969 C CA . SER A 1 284 ? -12.742 -17.570 -24.103 1.00 56.51 284 SER A CA 1
ATOM 1970 C C . SER A 1 284 ? -13.336 -18.307 -22.920 1.00 56.69 284 SER A C 1
ATOM 1971 O O . SER A 1 284 ? -13.594 -19.508 -22.961 1.00 61.26 284 SER A O 1
ATOM 1974 N N . CYS A 1 285 ? -13.567 -17.566 -21.863 1.00 58.65 285 CYS A N 1
ATOM 1975 C CA . CYS A 1 285 ? -14.186 -18.131 -20.711 1.00 63.58 285 CYS A CA 1
ATOM 1976 C C . CYS A 1 285 ? -15.704 -18.312 -20.832 1.00 55.34 285 CYS A C 1
ATOM 1977 O O . CYS A 1 285 ? -16.246 -19.222 -20.249 1.00 49.27 285 CYS A O 1
ATOM 1980 N N . GLU A 1 286 ? -16.399 -17.469 -21.575 1.00 56.72 286 GLU A N 1
ATOM 1981 C CA . GLU A 1 286 ? -17.841 -17.657 -21.705 1.00 61.16 286 GLU A CA 1
ATOM 1982 C C . GLU A 1 286 ? -18.085 -18.924 -22.514 1.00 62.36 286 GLU A C 1
ATOM 1983 O O . GLU A 1 286 ? -18.999 -19.695 -22.230 1.00 61.32 286 GLU A O 1
ATOM 1989 N N . THR A 1 287 ? -17.249 -19.182 -23.506 1.00 61.62 287 THR A N 1
ATOM 1990 C CA . THR A 1 287 ? -17.465 -20.391 -24.266 1.00 61.40 287 THR A CA 1
ATOM 1991 C C . THR A 1 287 ? -17.112 -21.567 -23.364 1.00 56.71 287 THR A C 1
ATOM 1992 O O . THR A 1 287 ? -17.959 -22.400 -23.109 1.00 59.56 287 THR A O 1
ATOM 1996 N N . PHE A 1 288 ? -15.917 -21.598 -22.794 1.00 55.85 288 PHE A N 1
ATOM 1997 C CA . PHE A 1 288 ? -15.497 -22.787 -22.021 1.00 56.31 288 PHE A CA 1
ATOM 1998 C C . PHE A 1 288 ? -16.267 -23.057 -20.727 1.00 52.44 288 PHE A C 1
ATOM 1999 O O . PHE A 1 288 ? -16.408 -24.186 -20.333 1.00 54.59 288 PHE A O 1
ATOM 2007 N N . MET A 1 289 ? -16.742 -22.026 -20.051 1.00 51.93 289 MET A N 1
ATOM 2008 C CA . MET A 1 289 ? -17.481 -22.212 -18.803 1.00 50.30 289 MET A CA 1
ATOM 2009 C C . MET A 1 289 ? -18.880 -22.752 -19.079 1.00 51.71 289 MET A C 1
ATOM 2010 O O . MET A 1 289 ? -19.423 -23.533 -18.295 1.00 46.65 289 MET A O 1
ATOM 2015 N N . CYS A 1 290 ? -19.479 -22.316 -20.182 1.00 54.73 290 CYS A N 1
ATOM 2016 C CA . CYS A 1 290 ? -20.834 -22.757 -20.520 1.00 57.14 290 CYS A CA 1
ATOM 2017 C C . CYS A 1 290 ? -20.816 -24.234 -20.850 1.00 53.05 290 CYS A C 1
ATOM 2018 O O . CYS A 1 290 ? -21.760 -24.983 -20.506 1.00 46.91 290 CYS A O 1
ATOM 2021 N N . GLN A 1 291 ? -19.712 -24.641 -21.471 1.00 51.32 291 GLN A N 1
ATOM 2022 C CA . GLN A 1 291 ? -19.458 -26.044 -21.734 1.00 56.93 291 GLN A CA 1
ATOM 2023 C C . GLN A 1 291 ? -19.419 -26.832 -20.411 1.00 56.81 291 GLN A C 1
ATOM 2024 O O . GLN A 1 291 ? -20.205 -27.778 -20.233 1.00 63.51 291 GLN A O 1
ATOM 2030 N N . GLN A 1 292 ? -18.569 -26.414 -19.473 1.00 50.49 292 GLN A N 1
ATOM 2031 C CA . GLN A 1 292 ? -18.464 -27.094 -18.165 1.00 47.11 292 GLN A CA 1
ATOM 2032 C C . GLN A 1 292 ? -19.785 -27.169 -17.395 1.00 43.45 292 GLN A C 1
ATOM 2033 O O . GLN A 1 292 ? -20.050 -28.159 -16.723 1.00 42.58 292 GLN A O 1
ATOM 2039 N N . VAL A 1 293 ? -20.599 -26.125 -17.488 1.00 42.93 293 VAL A N 1
ATOM 2040 C CA . VAL A 1 293 ? -21.853 -26.048 -16.741 1.00 42.56 293 VAL A CA 1
ATOM 2041 C C . VAL A 1 293 ? -22.921 -26.901 -17.407 1.00 47.53 293 VAL A C 1
ATOM 2042 O O . VAL A 1 293 ? -23.758 -27.512 -16.719 1.00 42.45 293 VAL A O 1
ATOM 2046 N N . ALA A 1 294 ? -22.893 -26.936 -18.745 1.00 51.99 294 ALA A N 1
ATOM 2047 C CA . ALA A 1 294 ? -23.790 -27.805 -19.512 1.00 49.44 294 ALA A CA 1
ATOM 2048 C C . ALA A 1 294 ? -23.541 -29.272 -19.143 1.00 47.62 294 ALA A C 1
ATOM 2049 O O . ALA A 1 294 ? -24.479 -30.012 -18.801 1.00 50.50 294 ALA A O 1
ATOM 2051 N N . TYR A 1 295 ? -22.272 -29.674 -19.185 1.00 47.44 295 TYR A N 1
ATOM 2052 C CA . TYR A 1 295 ? -21.844 -31.013 -18.711 1.00 47.61 295 TYR A CA 1
ATOM 2053 C C . TYR A 1 295 ? -22.248 -31.315 -17.267 1.00 46.94 295 TYR A C 1
ATOM 2054 O O . TYR A 1 295 ? -22.805 -32.373 -16.973 1.00 45.47 295 TYR A O 1
ATOM 2063 N N . GLN A 1 296 ? -21.951 -30.399 -16.359 1.00 46.32 296 GLN A N 1
ATOM 2064 C CA . GLN A 1 296 ? -22.347 -30.599 -14.979 1.00 47.10 296 GLN A CA 1
ATOM 2065 C C . GLN A 1 296 ? -23.827 -30.833 -14.812 1.00 43.12 296 GLN A C 1
ATOM 2066 O O . GLN A 1 296 ? -24.191 -31.703 -14.058 1.00 42.05 296 GLN A O 1
ATOM 2072 N N . ASN A 1 297 ? -24.681 -30.098 -15.524 1.00 46.31 297 ASN A N 1
ATOM 2073 C CA . ASN A 1 297 ? -26.151 -30.334 -15.448 1.00 43.79 297 ASN A CA 1
ATOM 2074 C C . ASN A 1 297 ? -26.534 -31.678 -16.006 1.00 44.39 297 ASN A C 1
ATOM 2075 O O . ASN A 1 297 ? -27.393 -32.355 -15.458 1.00 44.28 297 ASN A O 1
ATOM 2080 N N . ALA A 1 298 ? -25.908 -32.051 -17.119 1.00 43.99 298 ALA A N 1
ATOM 2081 C CA . ALA A 1 298 ? -26.131 -33.368 -17.704 1.00 44.61 298 ALA A CA 1
ATOM 2082 C C . ALA A 1 298 ? -25.862 -34.489 -16.689 1.00 47.99 298 ALA A C 1
ATOM 2083 O O . ALA A 1 298 ? -26.545 -35.504 -16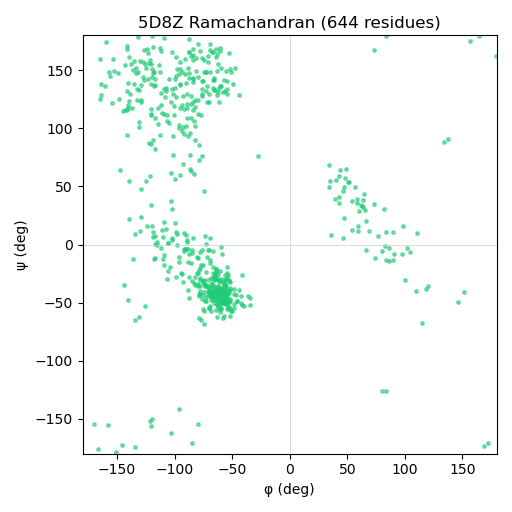.702 1.00 49.81 298 ALA A O 1
ATOM 2085 N N . ASN A 1 299 ? -24.880 -34.295 -15.802 1.00 47.55 299 ASN A N 1
ATOM 2086 C CA . ASN A 1 299 ? -24.580 -35.277 -14.771 1.00 43.90 299 ASN A CA 1
ATOM 2087 C C . ASN A 1 299 ? -25.082 -34.934 -13.405 1.00 41.54 299 ASN A C 1
ATOM 2088 O O . ASN A 1 299 ? -24.443 -35.249 -12.419 1.00 43.08 299 ASN A O 1
ATOM 2093 N N . SER A 1 300 ? -26.264 -34.336 -13.349 1.00 42.27 300 SER A N 1
ATOM 2094 C CA . SER A 1 300 ? -26.911 -33.988 -12.081 1.00 40.87 300 SER A CA 1
ATOM 2095 C C . SER A 1 300 ? -27.088 -35.146 -11.076 1.00 38.41 300 SER A C 1
ATOM 2096 O O . SER A 1 300 ? -27.320 -34.894 -9.924 1.00 40.44 300 SER A O 1
ATOM 2099 N N . ASP A 1 301 ? -27.036 -36.399 -11.503 1.00 40.28 301 ASP A N 1
ATOM 2100 C CA . ASP A 1 301 ? -27.077 -37.522 -10.549 1.00 43.68 301 ASP A CA 1
ATOM 2101 C C . ASP A 1 301 ? -25.826 -37.562 -9.622 1.00 41.39 301 ASP A C 1
ATOM 2102 O O . ASP A 1 301 ? -25.947 -37.765 -8.430 1.00 37.37 301 ASP A O 1
ATOM 2107 N N . VAL A 1 302 ? -24.643 -37.301 -10.165 1.00 41.40 302 VAL A N 1
ATOM 2108 C CA . VAL A 1 302 ? -23.423 -37.387 -9.376 1.00 40.77 302 VAL A CA 1
ATOM 2109 C C . VAL A 1 302 ? -22.912 -36.046 -8.850 1.00 42.89 302 VAL A C 1
ATOM 2110 O O . VAL A 1 302 ? -22.235 -36.022 -7.797 1.00 41.47 302 VAL A O 1
ATOM 2114 N N . PHE A 1 303 ? -23.210 -34.951 -9.567 1.00 41.86 303 PHE A N 1
ATOM 2115 C CA . PHE A 1 303 ? -22.827 -33.586 -9.140 1.00 40.40 303 PHE A CA 1
ATOM 2116 C C . PHE A 1 303 ? -24.023 -32.847 -8.557 1.00 39.11 303 PHE A C 1
ATOM 2117 O O . PHE A 1 303 ? -25.026 -32.729 -9.210 1.00 44.21 303 PHE A O 1
ATOM 2125 N N . LEU A 1 304 ? -23.924 -32.385 -7.320 1.00 39.54 304 LEU A N 1
ATOM 2126 C CA . LEU A 1 304 ? -24.977 -31.594 -6.687 1.00 41.70 304 LEU A CA 1
ATOM 2127 C C . LEU A 1 304 ? -25.044 -30.112 -7.153 1.00 43.95 304 LEU A C 1
ATOM 2128 O O . LEU A 1 304 ? -26.066 -29.417 -6.927 1.00 39.64 304 LEU A O 1
ATOM 2133 N N . GLY A 1 305 ? -23.969 -29.616 -7.774 1.00 43.15 305 GLY A N 1
ATOM 2134 C CA . GLY A 1 305 ? -23.913 -28.197 -8.141 1.00 42.22 305 GLY A CA 1
ATOM 2135 C C . GLY A 1 305 ? -22.549 -27.562 -8.328 1.00 39.96 305 GLY A C 1
ATOM 2136 O O . GLY A 1 305 ? -21.515 -28.190 -8.103 1.00 39.47 305 GLY A O 1
ATOM 2137 N N . TYR A 1 306 ? -22.561 -26.300 -8.757 1.00 38.40 306 TYR A N 1
ATOM 2138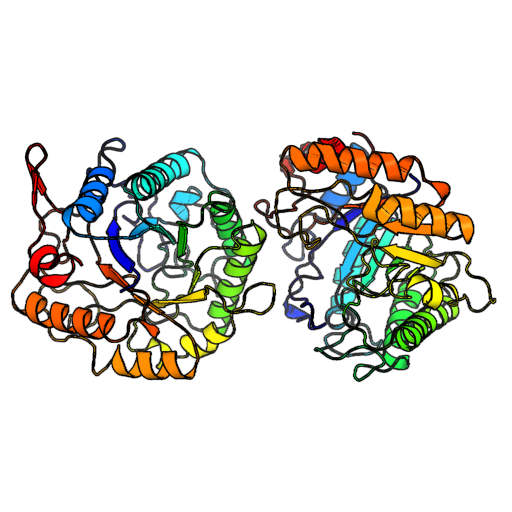 C CA . TYR A 1 306 ? -21.340 -25.481 -8.830 1.00 38.68 306 TYR A CA 1
ATOM 2139 C C . TYR A 1 306 ? -21.580 -24.220 -8.038 1.00 38.57 306 TYR A C 1
ATOM 2140 O O . TYR A 1 306 ? -22.737 -23.808 -7.892 1.00 43.40 306 TYR A O 1
ATOM 2149 N N . VAL A 1 307 ? -20.501 -23.635 -7.500 1.00 36.13 307 VAL A N 1
ATOM 2150 C CA . VAL A 1 307 ? -20.552 -22.329 -6.834 1.00 32.18 307 VAL A CA 1
ATOM 2151 C C . VAL A 1 307 ? -19.415 -21.502 -7.372 1.00 31.15 307 VAL A C 1
ATOM 2152 O O . VAL A 1 307 ? -18.263 -21.908 -7.312 1.00 31.08 307 VAL A O 1
ATOM 2156 N N . GLY A 1 308 ? -19.740 -20.335 -7.894 1.00 32.63 308 GLY A N 1
ATOM 2157 C CA . GLY A 1 308 ? -18.755 -19.535 -8.619 1.00 33.95 308 GLY A CA 1
ATOM 2158 C C . GLY A 1 308 ? -17.896 -18.693 -7.698 1.00 32.05 308 GLY A C 1
ATOM 2159 O O . GLY A 1 308 ? -18.392 -18.147 -6.723 1.00 31.39 308 GLY A O 1
ATOM 2160 N N . TRP A 1 309 ? -16.607 -18.610 -7.997 1.00 31.07 309 TRP A N 1
ATOM 2161 C CA . TRP A 1 309 ? -15.706 -17.935 -7.109 1.00 33.04 309 TRP A CA 1
ATOM 2162 C C . TRP A 1 309 ? -15.603 -16.531 -7.558 1.00 35.28 309 TRP A C 1
ATOM 2163 O O . TRP A 1 309 ? -15.035 -16.274 -8.620 1.00 32.71 309 TRP A O 1
ATOM 2174 N N . ALA A 1 310 ? -16.351 -15.705 -6.820 1.00 38.24 310 ALA A N 1
ATOM 2175 C CA . ALA A 1 310 ? -15.912 -14.495 -6.236 1.00 39.87 310 ALA A CA 1
ATOM 2176 C C . ALA A 1 310 ? -16.813 -13.318 -6.411 1.00 40.24 310 ALA A C 1
ATOM 2177 O O . ALA A 1 310 ? -16.608 -12.521 -7.306 1.00 45.36 310 ALA A O 1
ATOM 2179 N N . ALA A 1 311 ? -17.753 -13.161 -5.502 1.00 35.25 311 ALA A N 1
ATOM 2180 C CA . ALA A 1 311 ? -18.442 -11.906 -5.330 1.00 33.44 311 ALA A CA 1
ATOM 2181 C C . ALA A 1 311 ? -18.189 -11.435 -3.904 1.00 34.12 311 ALA A C 1
ATOM 2182 O O . ALA A 1 311 ? -17.153 -11.756 -3.336 1.00 39.88 311 ALA A O 1
ATOM 2184 N N . GLY A 1 312 ? -19.108 -10.705 -3.291 1.00 32.53 312 GLY A N 1
ATOM 2185 C CA . GLY A 1 312 ? -18.820 -10.156 -1.964 1.00 33.55 312 GLY A CA 1
ATOM 2186 C C . GLY A 1 312 ? -18.041 -8.864 -2.098 1.00 34.29 312 GLY A C 1
ATOM 2187 O O . GLY A 1 312 ? -18.488 -7.952 -2.808 1.00 35.17 312 GLY A O 1
ATOM 2188 N N . ASN A 1 313 ? -16.892 -8.722 -1.448 1.00 33.42 313 ASN A N 1
ATOM 2189 C CA . ASN A 1 313 ? -16.238 -7.443 -1.628 1.00 38.95 313 ASN A CA 1
ATOM 2190 C C . ASN A 1 313 ? -14.853 -7.472 -2.208 1.00 39.77 313 ASN A C 1
ATOM 2191 O O . ASN A 1 313 ? -13.901 -6.968 -1.663 1.00 39.83 313 ASN A O 1
ATOM 2196 N N . PHE A 1 314 ? -14.817 -8.045 -3.396 1.00 45.14 314 PHE A N 1
ATOM 2197 C CA . PHE A 1 314 ? -13.735 -7.867 -4.323 1.00 45.48 314 PHE A CA 1
ATOM 2198 C C . PHE A 1 314 ? -13.998 -6.578 -5.081 1.00 45.63 314 PHE A C 1
ATOM 2199 O O . PHE A 1 314 ? -15.120 -6.281 -5.392 1.00 44.65 314 PHE A O 1
ATOM 2207 N N . TYR A 1 315 ? -12.948 -5.818 -5.369 1.00 55.62 315 TYR A N 1
ATOM 2208 C CA . TYR A 1 315 ? -13.035 -4.641 -6.254 1.00 59.38 315 TYR A CA 1
ATOM 2209 C C . TYR A 1 315 ? -13.425 -5.033 -7.684 1.00 60.08 315 TYR A C 1
ATOM 2210 O O . TYR A 1 315 ? -13.441 -6.210 -8.034 1.00 60.76 315 TYR A O 1
ATOM 2219 N N . GLN A 1 316 ? -13.763 -4.057 -8.511 1.00 62.54 316 GLN A N 1
ATOM 2220 C CA . GLN A 1 316 ? -14.354 -4.384 -9.810 1.00 68.76 316 GLN A CA 1
ATOM 2221 C C . GLN A 1 316 ? -13.340 -5.090 -10.724 1.00 63.98 316 GLN A C 1
ATOM 2222 O O . GLN A 1 316 ? -13.653 -6.091 -11.374 1.00 63.81 316 GLN A O 1
ATOM 2228 N N . GLY A 1 317 ? -12.110 -4.593 -10.730 1.00 60.05 317 GLY A N 1
ATOM 2229 C CA . GLY A 1 317 ? -11.076 -5.122 -11.605 1.00 57.11 317 GLY A CA 1
ATOM 2230 C C . GLY A 1 317 ? -10.506 -6.467 -11.204 1.00 55.00 317 GLY A C 1
ATOM 2231 O O . GLY A 1 317 ? -9.534 -6.950 -11.774 1.00 47.43 317 GLY A O 1
ATOM 2232 N N . TYR A 1 318 ? -11.097 -7.088 -10.204 1.00 56.43 318 TYR A N 1
ATOM 2233 C CA . TYR A 1 318 ? -10.647 -8.393 -9.807 1.00 50.97 318 TYR A CA 1
ATOM 2234 C C . TYR A 1 318 ? -10.802 -9.375 -10.984 1.00 46.05 318 TYR A C 1
ATOM 2235 O O . TYR A 1 318 ? -11.796 -9.376 -11.719 1.00 40.42 318 TYR A O 1
ATOM 2244 N N . VAL A 1 319 ? -9.780 -10.186 -11.171 1.00 40.84 319 VAL A N 1
ATOM 2245 C CA . VAL A 1 319 ? -9.695 -10.954 -12.371 1.00 40.68 319 VAL A CA 1
ATOM 2246 C C . VAL A 1 319 ? -10.839 -11.965 -12.465 1.00 44.18 319 VAL A C 1
ATOM 2247 O O . VAL A 1 319 ? -11.355 -12.196 -13.564 1.00 49.20 319 VAL A O 1
ATOM 2251 N N . LEU A 1 320 ? -11.236 -12.562 -11.334 1.00 43.92 320 LEU A N 1
ATOM 2252 C CA . LEU A 1 320 ? -12.332 -13.562 -11.311 1.00 40.28 320 LEU A CA 1
ATOM 2253 C C . LEU A 1 320 ? -13.610 -12.982 -10.798 1.00 37.73 320 LEU A C 1
ATOM 2254 O O . LEU A 1 320 ? -14.428 -13.680 -10.236 1.00 39.47 320 LEU A O 1
ATOM 2259 N N . GLY A 1 321 ? -13.809 -11.698 -11.022 1.00 40.07 321 GLY A N 1
ATOM 2260 C CA . GLY A 1 321 ? -14.919 -10.988 -10.397 1.00 40.64 321 GLY A CA 1
ATOM 2261 C C . GLY A 1 321 ? -16.293 -11.418 -10.857 1.00 38.93 321 GLY A C 1
ATOM 2262 O O . GLY A 1 321 ? -16.514 -11.734 -12.022 1.00 45.37 321 GLY A O 1
ATOM 2263 N N . GLU A 1 322 ? -17.202 -11.446 -9.904 1.00 38.92 322 GLU A N 1
ATOM 2264 C CA . GLU A 1 322 ? -18.605 -11.753 -10.117 1.00 39.39 322 GLU A CA 1
ATOM 2265 C C . GLU A 1 322 ? -19.516 -10.763 -9.381 1.00 39.22 322 GLU A C 1
ATOM 2266 O O . GLU A 1 322 ? -20.732 -10.924 -9.380 1.00 44.61 322 GLU A O 1
ATOM 2272 N N . VAL A 1 323 ? -18.948 -9.694 -8.827 1.00 39.11 323 VAL A N 1
ATOM 2273 C CA . VAL A 1 323 ? -19.739 -8.730 -8.075 1.00 37.95 323 VAL A CA 1
ATOM 2274 C C . VAL A 1 323 ? -20.651 -7.952 -9.033 1.00 36.70 323 VAL A C 1
ATOM 2275 O O . VAL A 1 323 ? -20.179 -7.314 -9.969 1.00 41.99 323 VAL A O 1
ATOM 2279 N N . PRO A 1 324 ? -21.958 -8.000 -8.791 1.00 33.45 324 PRO A N 1
ATOM 2280 C CA . PRO A 1 324 ? -22.864 -7.214 -9.553 1.00 35.55 324 PRO A CA 1
ATOM 2281 C C . PRO A 1 324 ? -22.895 -5.776 -9.056 1.00 38.62 324 PRO A C 1
ATOM 2282 O O . PRO A 1 324 ? -22.357 -5.479 -8.001 1.00 42.82 324 PRO A O 1
ATOM 2286 N N . THR A 1 325 ? -23.598 -4.922 -9.789 1.00 40.32 325 THR A N 1
ATOM 2287 C CA . THR A 1 325 ? -23.670 -3.503 -9.536 1.00 38.09 325 THR A CA 1
ATOM 2288 C C . THR A 1 325 ? -25.109 -3.091 -9.204 1.00 39.67 325 THR A C 1
ATOM 2289 O O . THR A 1 325 ? -26.056 -3.508 -9.900 1.00 36.86 325 THR A O 1
ATOM 2293 N N . ASP A 1 326 ? -25.262 -2.227 -8.190 1.00 42.47 326 ASP A N 1
ATOM 2294 C CA . ASP A 1 326 ? -26.574 -1.712 -7.755 1.00 44.58 326 ASP A CA 1
ATOM 2295 C C . ASP A 1 326 ? -26.755 -0.253 -8.174 1.00 51.44 326 ASP A C 1
ATOM 2296 O O . ASP A 1 326 ? -26.108 0.654 -7.646 1.00 58.74 326 ASP A O 1
ATOM 2301 N N . THR A 1 327 ? -27.666 -0.025 -9.111 1.00 54.34 327 THR A N 1
ATOM 2302 C CA . THR A 1 327 ? -28.004 1.319 -9.533 1.00 50.79 327 THR A CA 1
ATOM 2303 C C . THR A 1 327 ? -29.417 1.610 -9.106 1.00 50.13 327 THR A C 1
ATOM 2304 O O . THR A 1 327 ? -30.369 1.269 -9.795 1.00 47.22 327 THR A O 1
ATOM 2308 N N . ASN A 1 328 ? -29.537 2.230 -7.937 1.00 52.94 328 ASN A N 1
ATOM 2309 C CA . ASN A 1 328 ? -30.827 2.635 -7.388 1.00 53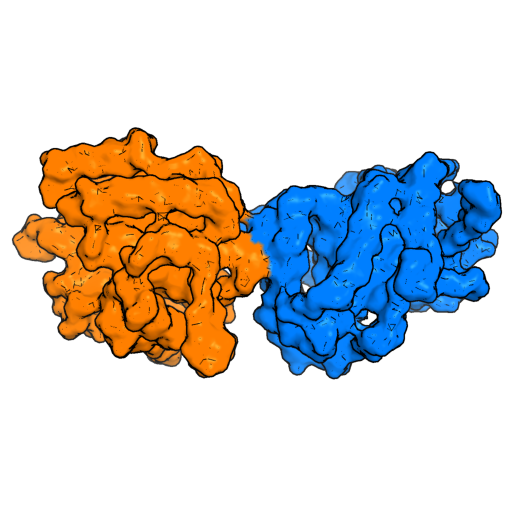.03 328 ASN A CA 1
ATOM 2310 C C . ASN A 1 328 ? -31.849 1.515 -7.463 1.00 51.00 328 ASN A C 1
ATOM 2311 O O . ASN A 1 328 ? -32.942 1.723 -7.922 1.00 51.18 328 ASN A O 1
ATOM 2316 N N . GLY A 1 329 ? -31.477 0.328 -7.002 1.00 57.56 329 GLY A N 1
ATOM 2317 C CA . GLY A 1 329 ? -32.355 -0.842 -7.063 1.00 57.31 329 GLY A CA 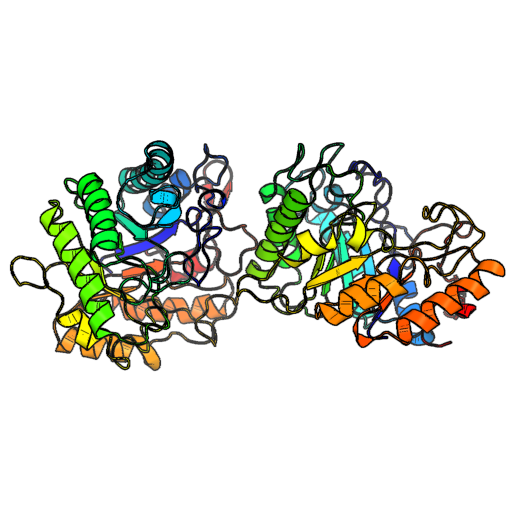1
ATOM 2318 C C . GLY A 1 329 ? -32.065 -1.807 -8.205 1.00 56.17 329 GLY A C 1
ATOM 2319 O O . GLY A 1 329 ? -32.308 -2.997 -8.068 1.00 59.55 329 GLY A O 1
ATOM 2320 N N . VAL A 1 330 ? -31.556 -1.310 -9.331 1.00 52.43 330 VAL A N 1
ATOM 2321 C CA . VAL A 1 330 ? -31.320 -2.153 -10.513 1.00 51.45 330 VAL A CA 1
ATOM 2322 C C . VAL A 1 330 ? -29.905 -2.785 -10.507 1.00 47.41 330 VAL A C 1
ATOM 2323 O O . VAL A 1 330 ? -28.889 -2.111 -10.562 1.00 51.21 330 VAL A O 1
ATOM 2327 N N . TRP A 1 331 ? -29.850 -4.100 -10.461 1.00 43.38 331 TRP A N 1
ATOM 2328 C CA . TRP A 1 331 ? -28.588 -4.792 -10.389 1.00 40.39 331 TRP A CA 1
ATOM 2329 C C . TRP A 1 331 ? -28.152 -5.265 -11.750 1.00 44.46 331 TRP A C 1
ATOM 2330 O O . TRP A 1 331 ? -28.980 -5.578 -12.585 1.00 43.98 331 TRP A O 1
ATOM 2341 N N . THR A 1 332 ? -26.842 -5.357 -11.954 1.00 45.91 332 THR A N 1
ATOM 2342 C CA . THR A 1 332 ? -26.293 -5.702 -13.253 1.00 45.55 332 THR A CA 1
ATOM 2343 C C . THR A 1 332 ? -25.175 -6.648 -12.971 1.00 45.35 332 THR A C 1
ATOM 2344 O O . THR A 1 332 ? -24.341 -6.351 -12.136 1.00 44.61 332 THR A O 1
ATOM 2348 N N . ASP A 1 333 ? -25.158 -7.787 -13.659 1.00 43.48 333 ASP A N 1
ATOM 2349 C CA . ASP A 1 333 ? -24.132 -8.786 -13.414 1.00 45.63 333 ASP A CA 1
ATOM 2350 C C . ASP A 1 333 ? -22.865 -8.608 -14.212 1.00 44.37 333 ASP A C 1
ATOM 2351 O O . ASP A 1 333 ? -22.822 -7.907 -15.195 1.00 47.04 333 ASP A O 1
ATOM 2356 N N . THR A 1 334 ? -21.827 -9.306 -13.807 1.00 45.75 334 THR A N 1
ATOM 2357 C CA . THR A 1 334 ? -20.659 -9.367 -14.635 1.00 44.89 334 THR A CA 1
ATOM 2358 C C . THR A 1 334 ? -21.035 -10.188 -15.834 1.00 44.96 334 THR A C 1
ATOM 2359 O O . THR A 1 334 ? -22.085 -10.831 -15.852 1.00 46.13 334 THR A O 1
ATOM 2363 N N . ALA A 1 335 ? -20.172 -10.135 -16.841 1.00 45.98 335 ALA A N 1
ATOM 2364 C CA . ALA A 1 335 ? -20.375 -10.829 -18.099 1.00 45.42 335 ALA A CA 1
ATOM 2365 C C . ALA A 1 335 ? -20.594 -12.333 -17.899 1.00 49.54 335 ALA A C 1
ATOM 2366 O O . ALA A 1 335 ? -21.504 -12.922 -18.496 1.00 47.78 335 ALA A O 1
ATOM 2368 N N . LEU A 1 336 ? -19.747 -12.937 -17.061 1.00 49.44 336 LEU A N 1
ATOM 2369 C CA . LEU A 1 336 ? -19.641 -14.389 -16.962 1.00 48.30 336 LEU A CA 1
ATOM 2370 C C . LEU A 1 336 ? -20.797 -14.994 -16.206 1.00 50.81 336 LEU A C 1
ATOM 2371 O O . LEU A 1 336 ? -21.226 -16.125 -16.482 1.00 49.58 336 LEU A O 1
ATOM 2376 N N . VAL A 1 337 ? -21.295 -14.232 -15.248 1.00 47.62 337 VAL A N 1
ATOM 2377 C CA . VAL A 1 337 ? -22.474 -14.627 -14.530 1.00 47.11 337 VAL A CA 1
ATOM 2378 C C . VAL A 1 337 ? -23.714 -14.605 -15.426 1.00 49.28 337 VAL A C 1
ATOM 2379 O O . VAL A 1 337 ? -24.569 -15.501 -15.328 1.00 49.22 337 VAL A O 1
ATOM 2383 N N . SER A 1 338 ? -23.835 -13.585 -16.273 1.00 48.95 338 SER A N 1
ATOM 2384 C CA . SER A 1 338 ? -25.043 -13.458 -17.094 1.00 51.93 338 SER A CA 1
ATOM 2385 C C . SER A 1 338 ? -24.961 -14.283 -18.378 1.00 47.77 338 SER A C 1
ATOM 2386 O O . SER A 1 338 ? -25.964 -14.774 -18.852 1.00 51.88 338 SER A O 1
ATOM 2389 N N . ALA A 1 339 ? -23.774 -14.453 -18.927 1.00 46.54 339 ALA A N 1
ATOM 2390 C CA . ALA A 1 339 ? -23.606 -15.334 -20.077 1.00 51.59 339 ALA A CA 1
ATOM 2391 C C . ALA A 1 339 ? -23.682 -16.812 -19.684 1.00 58.33 339 ALA A C 1
ATOM 2392 O O . ALA A 1 339 ? -24.299 -17.603 -20.394 1.00 60.89 339 ALA A O 1
ATOM 2394 N N . CYS A 1 340 ? -23.073 -17.190 -18.561 1.00 62.26 340 CYS A N 1
ATOM 2395 C CA . CYS A 1 340 ? -22.914 -18.612 -18.251 1.00 64.47 340 CYS A CA 1
ATOM 2396 C C . CYS A 1 340 ? -23.429 -19.139 -16.898 1.00 57.05 340 CYS A C 1
ATOM 2397 O O . CYS A 1 340 ? -24.190 -20.092 -16.868 1.00 59.92 340 CYS A O 1
ATOM 2400 N N . LEU A 1 341 ? -23.028 -18.531 -15.793 1.00 53.13 341 LEU A N 1
ATOM 2401 C CA . LEU A 1 341 ? -23.171 -19.175 -14.502 1.00 48.01 341 LEU A CA 1
ATOM 2402 C C . LEU A 1 341 ? -24.550 -19.097 -13.927 1.00 47.04 341 LEU A C 1
ATOM 2403 O O . LEU A 1 341 ? -24.896 -19.923 -13.103 1.00 48.84 341 LEU A O 1
ATOM 2408 N N . ALA A 1 342 ? -25.338 -18.104 -14.311 1.00 49.40 342 ALA A N 1
ATOM 2409 C CA . ALA A 1 342 ? -26.689 -17.979 -13.735 1.00 48.07 342 ALA A CA 1
ATOM 2410 C C . ALA A 1 342 ? -27.620 -19.063 -14.258 1.00 47.47 342 ALA A C 1
ATOM 2411 O O . ALA A 1 342 ? -27.806 -19.197 -15.455 1.00 42.71 342 ALA A O 1
ATOM 2413 N N . PRO A 1 343 ? -28.199 -19.855 -13.354 1.00 52.54 343 PRO A N 1
ATOM 2414 C CA . PRO A 1 343 ? -29.235 -20.784 -13.770 1.00 56.27 343 PRO A CA 1
ATOM 2415 C C . PRO A 1 343 ? -30.262 -20.173 -14.735 1.00 63.29 343 PRO A C 1
ATOM 2416 O O . PRO A 1 343 ? -30.674 -20.842 -15.694 1.00 67.51 343 PRO A O 1
ATOM 2420 N N . ASN A 1 344 ? -30.651 -18.917 -14.501 1.00 65.96 344 ASN A N 1
ATOM 2421 C CA . ASN A 1 344 ? -31.628 -18.220 -15.356 1.00 68.26 344 ASN A CA 1
ATOM 2422 C C . ASN A 1 344 ? -31.057 -17.768 -16.714 1.00 67.68 344 ASN A C 1
ATOM 2423 O O . ASN A 1 344 ? -31.288 -16.648 -17.133 1.00 75.50 344 ASN A O 1
ATOM 2428 N N . ALA A 1 345 ? -30.330 -18.628 -17.415 1.00 64.06 345 ALA A N 1
ATOM 2429 C CA . ALA A 1 345 ? -29.731 -18.251 -18.683 1.00 63.51 345 ALA A CA 1
ATOM 2430 C C . ALA A 1 345 ? -29.553 -19.468 -19.575 1.00 65.92 345 ALA A C 1
ATOM 2431 O O . ALA A 1 345 ? -29.712 -19.366 -20.785 1.00 70.15 345 ALA A O 1
ATOM 2433 N N . LEU B 1 22 ? -32.628 -43.683 44.200 1.00 54.11 22 LEU B N 1
ATOM 2434 C CA . LEU B 1 22 ? -32.366 -43.071 45.547 1.00 54.77 22 LEU B CA 1
ATOM 2435 C C . LEU B 1 22 ? -31.073 -43.568 46.138 1.00 51.16 22 LEU B C 1
ATOM 2436 O O . LEU B 1 22 ? -30.321 -42.767 46.691 1.00 55.95 22 LEU B O 1
ATOM 2441 N N . GLN B 1 23 ? -30.779 -44.861 46.033 1.00 48.88 23 GLN B N 1
ATOM 2442 C CA . GLN B 1 23 ? -29.500 -45.365 46.582 1.00 48.88 23 GLN B CA 1
ATOM 2443 C C . GLN B 1 23 ? -28.280 -44.917 45.768 1.00 50.87 23 GLN B C 1
ATOM 2444 O O . GLN B 1 23 ? -27.263 -44.536 46.343 1.00 49.26 23 GLN B O 1
ATOM 2450 N N . PHE B 1 24 ? -28.372 -44.981 44.436 1.00 50.72 24 PHE B N 1
ATOM 2451 C CA . PHE B 1 24 ? -27.343 -44.397 43.549 1.00 49.07 24 PHE B CA 1
ATOM 2452 C C . PHE B 1 24 ? -27.821 -43.285 42.619 1.00 47.25 24 PHE B C 1
ATOM 2453 O O . PHE B 1 24 ? -28.957 -43.268 42.137 1.00 42.91 24 PHE B O 1
ATOM 2461 N N . ALA B 1 25 ? -26.913 -42.359 42.353 1.00 48.36 25 ALA B N 1
ATOM 2462 C CA . ALA B 1 25 ? -27.133 -41.331 41.334 1.00 48.68 25 ALA B CA 1
ATOM 2463 C C . ALA B 1 25 ? -25.775 -40.901 40.866 1.00 45.40 25 ALA B C 1
ATOM 2464 O O . ALA B 1 25 ? -24.948 -40.470 41.668 1.00 50.08 25 ALA B O 1
ATOM 2466 N N . GLY B 1 26 ? -25.516 -41.040 39.581 1.00 42.59 26 GLY B N 1
ATOM 2467 C CA . GLY B 1 26 ? -24.187 -40.701 39.059 1.00 42.85 26 GLY B CA 1
ATOM 2468 C C . GLY B 1 26 ? -24.190 -40.119 37.666 1.00 40.94 26 GLY B C 1
ATOM 2469 O O . GLY B 1 26 ? -25.253 -39.861 37.090 1.00 36.89 26 GLY B O 1
ATOM 2470 N N . VAL B 1 27 ? -23.001 -39.938 37.099 1.00 41.00 27 VAL B N 1
ATOM 2471 C CA . VAL B 1 27 ? -22.922 -39.588 35.682 1.00 41.60 27 VAL B CA 1
ATOM 2472 C C . VAL B 1 27 ? -21.892 -40.430 34.972 1.00 38.95 27 VAL B C 1
ATOM 2473 O O . VAL B 1 27 ? -20.955 -40.928 35.591 1.00 40.33 27 VAL B O 1
ATOM 2477 N N . ASN B 1 28 ? -22.117 -40.628 33.676 1.00 37.14 28 ASN B N 1
ATOM 2478 C CA . ASN B 1 28 ? -21.184 -41.370 32.821 1.00 34.87 28 ASN B CA 1
ATOM 2479 C C . ASN B 1 28 ? -19.994 -40.484 32.531 1.00 34.33 28 ASN B C 1
ATOM 2480 O O . ASN B 1 28 ? -20.156 -39.300 32.323 1.00 34.04 28 ASN B O 1
ATOM 2485 N N . ILE B 1 29 ? -18.796 -41.038 32.516 1.00 33.30 29 ILE B N 1
ATOM 2486 C CA . ILE B 1 29 ? -17.618 -40.232 32.236 1.00 34.58 29 ILE B CA 1
ATOM 2487 C C . ILE B 1 29 ? -16.952 -40.779 30.979 1.00 35.68 29 ILE B C 1
ATOM 2488 O O . ILE B 1 29 ? -16.068 -41.645 31.046 1.00 36.09 29 ILE B O 1
ATOM 2493 N N . ALA B 1 30 ? -17.361 -40.257 29.827 1.00 34.51 30 ALA B N 1
ATOM 2494 C CA . ALA B 1 30 ? -17.068 -40.945 28.562 1.00 35.19 30 ALA B CA 1
ATOM 2495 C C . ALA B 1 30 ? -15.758 -40.512 27.920 1.00 32.91 30 ALA B C 1
ATOM 2496 O O . ALA B 1 30 ? -15.243 -39.422 28.176 1.00 31.48 30 ALA B O 1
ATOM 2498 N N . GLY B 1 31 ? -15.248 -41.363 27.052 1.00 31.11 31 GLY B N 1
ATOM 2499 C CA . GLY B 1 31 ? -13.992 -41.088 26.391 1.00 31.80 31 GLY B CA 1
ATOM 2500 C C . GLY B 1 31 ? -13.228 -42.355 26.001 1.00 31.96 31 GLY B C 1
ATOM 2501 O O . GLY B 1 31 ? -12.653 -42.424 24.934 1.00 31.96 31 GLY B O 1
ATOM 2502 N N . PHE B 1 32 ? -13.203 -43.365 26.857 1.00 31.94 32 PHE B N 1
ATOM 2503 C CA . PHE B 1 32 ? -12.521 -44.605 26.475 1.00 31.55 32 PHE B CA 1
ATOM 2504 C C . PHE B 1 32 ? -13.361 -45.401 25.480 1.00 33.41 32 PHE B C 1
ATOM 2505 O O . PHE B 1 32 ? -12.853 -46.297 24.814 1.00 33.82 32 PHE B O 1
ATOM 2513 N N . ASP B 1 33 ? -14.650 -45.074 25.406 1.00 37.10 33 ASP B N 1
ATOM 2514 C CA . ASP B 1 33 ? -15.555 -45.634 24.404 1.00 39.38 33 ASP B CA 1
ATOM 2515 C C . ASP B 1 33 ? -15.457 -44.989 22.996 1.00 42.50 33 ASP B C 1
ATOM 2516 O O . ASP B 1 33 ? -16.029 -45.501 22.051 1.00 45.21 33 ASP B O 1
ATOM 2521 N N . PHE B 1 34 ? -14.765 -43.866 22.826 1.00 42.13 34 PHE B N 1
ATOM 2522 C CA . PHE B 1 34 ? -14.818 -43.196 21.529 1.00 39.09 34 PHE B CA 1
ATOM 2523 C C . PHE B 1 34 ? -14.206 -44.149 20.534 1.00 43.48 34 PHE B C 1
ATOM 2524 O O . PHE B 1 34 ? -13.393 -44.996 20.882 1.00 45.84 3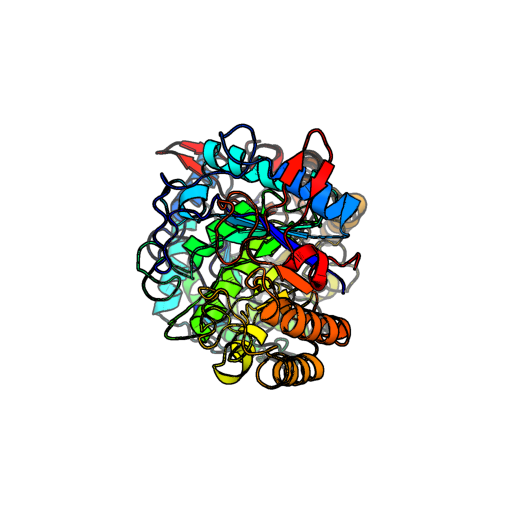4 PHE B O 1
ATOM 2532 N N . GLY B 1 35 ? -14.663 -44.091 19.303 1.00 50.97 35 GLY B N 1
ATOM 2533 C CA . GLY B 1 35 ? -14.269 -45.116 18.328 1.00 56.62 35 GLY B CA 1
ATOM 2534 C C . GLY B 1 35 ? -14.730 -46.524 18.685 1.00 59.08 35 GLY B C 1
ATOM 2535 O O . GLY B 1 35 ? -14.044 -47.496 18.393 1.00 59.99 35 GLY B O 1
ATOM 2536 N N . CYS B 1 36 ? -15.889 -46.625 19.333 1.00 61.57 36 CYS B N 1
ATOM 2537 C CA . CYS B 1 36 ? -16.580 -47.895 19.521 1.00 61.25 36 CYS B CA 1
ATOM 2538 C C . CYS B 1 36 ? -17.851 -47.840 18.688 1.00 60.89 36 CYS B C 1
ATOM 2539 O O . CYS B 1 36 ? -18.692 -46.979 18.891 1.00 57.03 36 CYS B O 1
ATOM 2542 N N . GLY B 1 37 ? -18.001 -48.752 17.744 1.00 61.89 37 GLY B N 1
ATOM 2543 C CA . GLY B 1 37 ? -19.220 -48.784 16.964 1.00 64.92 37 GLY B CA 1
ATOM 2544 C C . GLY B 1 37 ? -20.255 -49.759 17.495 1.00 63.11 37 GLY B C 1
ATOM 2545 O O . GLY B 1 37 ? -19.920 -50.738 18.175 1.00 62.70 37 GLY B O 1
ATOM 2546 N N . SER B 1 38 ? -21.509 -49.485 17.141 1.00 56.75 38 SER B N 1
ATOM 2547 C CA . SER B 1 38 ? -22.629 -50.406 17.302 1.00 54.01 38 SER B CA 1
ATOM 2548 C C . SER B 1 38 ? -22.351 -51.867 16.956 1.00 53.49 38 SER B C 1
ATOM 2549 O O . SER B 1 38 ? -23.044 -52.771 17.450 1.00 49.34 38 SER B O 1
ATOM 2552 N N . ASP B 1 39 ? -21.389 -52.104 16.072 1.00 52.16 39 ASP B N 1
ATOM 2553 C CA . ASP B 1 39 ? -21.074 -53.468 15.632 1.00 50.44 39 ASP B CA 1
ATOM 2554 C C . ASP B 1 39 ? -20.029 -54.143 16.523 1.00 46.88 39 ASP B C 1
ATOM 2555 O O . ASP B 1 39 ? -19.592 -55.248 16.243 1.00 45.09 39 ASP B O 1
ATOM 2560 N N . GLY B 1 40 ? -19.609 -53.468 17.584 1.00 45.31 40 GLY B N 1
ATOM 2561 C CA . GLY B 1 40 ? -18.704 -54.054 18.540 1.00 43.73 40 GLY B CA 1
ATOM 2562 C C . GLY B 1 40 ? -17.295 -53.945 18.045 1.00 47.79 40 GLY B C 1
ATOM 2563 O O . GLY B 1 40 ? -16.448 -54.790 18.352 1.00 51.69 40 GLY B O 1
ATOM 2564 N N . THR B 1 41 ? -17.035 -52.895 17.277 1.00 53.85 41 THR B N 1
ATOM 2565 C CA . THR B 1 41 ? -15.700 -52.635 16.777 1.00 57.82 41 THR B CA 1
ATOM 2566 C C . THR B 1 41 ? -15.213 -51.361 17.399 1.00 56.18 41 THR B C 1
ATOM 2567 O O . THR B 1 41 ? -15.669 -50.290 17.005 1.00 64.74 41 THR B O 1
ATOM 2571 N N . CYS B 1 42 ? -14.328 -51.472 18.388 1.00 58.56 42 CYS B N 1
ATOM 2572 C CA . CYS B 1 42 ? -13.572 -50.314 18.884 1.00 64.98 42 CYS B CA 1
ATOM 2573 C C . CYS B 1 42 ? -12.185 -50.397 18.303 1.00 61.82 42 CYS B C 1
ATOM 2574 O O . CYS B 1 42 ? -11.606 -51.457 18.302 1.00 58.51 42 CYS B O 1
ATOM 2577 N N . ASN B 1 43 ? -11.672 -49.291 17.774 1.00 63.99 43 ASN B N 1
ATOM 2578 C CA . ASN B 1 43 ? -10.244 -49.158 17.518 1.00 65.03 43 ASN B CA 1
ATOM 2579 C C . ASN B 1 43 ? -9.643 -48.707 18.856 1.00 59.33 43 ASN B C 1
ATOM 2580 O O . ASN B 1 43 ? -9.980 -47.640 19.356 1.00 57.14 43 ASN B O 1
ATOM 2585 N N . ALA B 1 44 ? -8.797 -49.526 19.467 1.00 57.57 44 ALA B N 1
ATOM 2586 C CA . ALA B 1 44 ? -8.082 -49.104 20.696 1.00 58.86 44 ALA B CA 1
ATOM 2587 C C . ALA B 1 44 ? -7.303 -47.775 20.516 1.00 56.42 44 ALA B C 1
ATOM 2588 O O . ALA B 1 44 ? -7.138 -47.021 21.476 1.00 50.04 44 ALA B O 1
ATOM 2590 N N . SER B 1 45 ? -6.853 -47.486 19.291 1.00 57.27 45 SER B N 1
ATOM 2591 C CA . SER B 1 45 ? -6.253 -46.179 18.974 1.00 56.43 45 SER B CA 1
ATOM 2592 C C . SER B 1 45 ? -7.259 -45.017 18.979 1.00 53.54 45 SER B C 1
ATOM 2593 O O . SER B 1 45 ? -6.843 -43.866 19.000 1.00 52.78 45 SER B O 1
ATOM 2596 N N . GLY B 1 46 ? -8.562 -45.310 18.987 1.00 53.23 46 GLY B N 1
ATOM 2597 C CA . GLY B 1 46 ? -9.628 -44.279 19.009 1.00 49.36 46 GLY B CA 1
ATOM 2598 C C . GLY B 1 46 ? -10.117 -43.827 20.388 1.00 46.67 46 GLY B C 1
ATOM 2599 O O . GLY B 1 46 ? -10.952 -42.916 20.518 1.00 42.44 46 GLY B O 1
ATOM 2600 N N . ALA B 1 47 ? -9.600 -44.455 21.430 1.00 43.30 47 ALA B N 1
ATOM 2601 C CA . ALA B 1 47 ? -10.001 -44.104 22.772 1.00 42.89 47 ALA B CA 1
ATOM 2602 C C . ALA B 1 47 ? -9.334 -42.812 23.191 1.00 40.88 47 ALA B C 1
ATOM 2603 O O . ALA B 1 47 ? -8.171 -42.613 22.932 1.00 40.68 47 ALA B O 1
ATOM 2605 N N . TRP B 1 48 ? -10.061 -41.963 23.896 1.00 40.72 48 TRP B N 1
ATOM 2606 C CA . TRP B 1 48 ? -9.522 -40.703 24.336 1.00 40.31 48 TRP B CA 1
ATOM 2607 C C . TRP B 1 48 ? -9.835 -40.576 25.805 1.00 40.03 48 TRP B C 1
ATOM 2608 O O . TRP B 1 48 ? -10.954 -40.265 26.175 1.00 41.28 48 TRP B O 1
ATOM 2619 N N . PRO B 1 49 ? -8.842 -40.846 26.662 1.00 40.16 49 PRO B N 1
ATOM 2620 C CA . PRO B 1 49 ? -9.091 -40.856 28.115 1.00 37.30 49 PRO B CA 1
ATOM 2621 C C . PRO B 1 49 ? -9.585 -39.506 28.596 1.00 36.23 49 PRO B C 1
ATOM 2622 O O . PRO B 1 49 ? -9.055 -38.510 28.170 1.00 39.97 49 PRO B O 1
ATOM 2626 N N . PRO B 1 50 ? -10.600 -39.468 29.460 1.00 34.69 50 PRO B N 1
ATOM 2627 C CA . PRO B 1 50 ? -11.007 -38.204 30.053 1.00 35.77 50 PRO B CA 1
ATOM 2628 C C . PRO B 1 50 ? -10.246 -37.790 31.310 1.00 36.92 50 PRO B C 1
ATOM 2629 O O . PRO B 1 50 ? -10.826 -37.620 32.368 1.00 38.26 50 PRO B O 1
ATOM 2633 N N . LEU B 1 51 ? -8.953 -37.571 31.181 1.00 40.90 51 LEU B N 1
ATOM 2634 C CA . LEU B 1 51 ? -8.148 -37.008 32.285 1.00 39.10 51 LEU B CA 1
ATOM 2635 C C . LEU B 1 51 ? -7.143 -36.024 31.690 1.00 36.73 51 LEU B C 1
ATOM 2636 O O . LEU B 1 51 ? -6.593 -36.290 30.625 1.00 34.96 51 LEU B O 1
ATOM 2641 N N . THR B 1 52 ? -6.939 -34.885 32.338 1.00 34.69 52 THR B N 1
ATOM 2642 C CA . THR B 1 52 ? -5.732 -34.115 32.110 1.00 35.97 52 THR B CA 1
ATOM 2643 C C . THR B 1 52 ? -4.605 -35.117 32.200 1.00 38.46 52 THR B C 1
ATOM 2644 O O . THR B 1 52 ? -4.746 -36.072 32.922 1.00 47.74 52 THR B O 1
ATOM 2648 N N . GLN B 1 53 ? -3.478 -34.931 31.540 1.00 39.93 53 GLN B N 1
ATOM 2649 C CA . GLN B 1 53 ? -2.526 -36.069 31.294 1.00 41.30 53 GLN B CA 1
ATOM 2650 C C . GLN B 1 53 ? -3.207 -36.597 30.110 1.00 44.51 53 GLN B C 1
ATOM 2651 O O . GLN B 1 53 ? -4.235 -36.044 29.721 1.00 58.81 53 GLN B O 1
ATOM 2657 N N . TYR B 1 54 ? -2.706 -37.641 29.497 1.00 41.23 54 TYR B N 1
ATOM 2658 C CA . TYR B 1 54 ? -3.456 -38.191 28.352 1.00 41.21 54 TYR B CA 1
ATOM 2659 C C . TYR B 1 54 ? -4.189 -37.147 27.456 1.00 35.84 54 TYR B C 1
ATOM 2660 O O . TYR B 1 54 ? -4.925 -37.534 26.539 1.00 33.98 54 TYR B O 1
ATOM 2669 N N . TYR B 1 55 ? -3.936 -35.857 27.697 1.00 32.79 55 TYR B N 1
ATOM 2670 C CA . TYR B 1 55 ? -4.434 -34.752 26.899 1.00 34.53 55 TYR B CA 1
ATOM 2671 C C . TYR B 1 55 ? -5.931 -34.860 26.681 1.00 32.18 55 TYR B C 1
ATOM 2672 O O . TYR B 1 55 ? -6.423 -34.855 25.560 1.00 32.21 55 TYR B O 1
ATOM 2681 N N . GLY B 1 56 ? -6.648 -34.981 27.779 1.00 31.05 56 GLY B N 1
ATOM 2682 C CA . GLY B 1 56 ? -8.078 -34.931 27.743 1.00 32.06 56 GLY B CA 1
ATOM 2683 C C . GLY B 1 56 ? -8.603 -34.001 28.796 1.00 31.41 56 GLY B C 1
ATOM 2684 O O . GLY B 1 56 ? -7.859 -33.421 29.559 1.00 32.63 56 GLY B O 1
ATOM 2685 N N . ALA B 1 57 ? -9.913 -33.873 28.819 1.00 31.19 57 ALA B N 1
ATOM 2686 C CA . ALA B 1 57 ? -10.602 -33.103 29.825 1.00 31.73 57 ALA B CA 1
ATOM 2687 C C . ALA B 1 57 ? -10.345 -33.647 31.213 1.00 33.83 57 ALA B C 1
ATOM 2688 O O . ALA B 1 57 ? -9.901 -34.784 31.386 1.00 31.23 57 ALA B O 1
ATOM 2690 N N . ASP B 1 58 ? -10.720 -32.829 32.185 1.00 36.19 58 ASP B N 1
ATOM 2691 C CA . ASP B 1 58 ? -10.423 -33.049 33.566 1.00 39.64 58 ASP B CA 1
ATOM 2692 C C . ASP B 1 58 ? -11.500 -33.942 34.201 1.00 43.62 58 ASP B C 1
ATOM 2693 O O . ASP B 1 58 ? -12.390 -33.467 34.956 1.00 45.61 58 ASP B O 1
ATOM 2698 N N . GLY B 1 59 ? -11.394 -35.239 33.906 1.00 42.02 59 GLY B N 1
ATOM 2699 C CA . GLY B 1 59 ? -12.247 -36.254 34.527 1.00 40.85 59 GLY B CA 1
ATOM 2700 C C . GLY B 1 59 ? -12.194 -36.264 36.041 1.00 41.35 59 GLY B C 1
ATOM 2701 O O . GLY B 1 59 ? -13.229 -36.228 36.702 1.00 41.06 59 GLY B O 1
ATOM 2702 N N . ALA B 1 60 ? -10.984 -36.292 36.592 1.00 41.26 60 ALA B N 1
ATOM 2703 C CA . ALA B 1 60 ? -10.796 -36.303 38.030 1.00 37.20 60 ALA B CA 1
ATOM 2704 C C . ALA B 1 60 ? -11.528 -35.116 38.622 1.00 39.72 60 ALA B C 1
ATOM 2705 O O . ALA B 1 60 ? -12.335 -35.239 39.546 1.00 40.52 60 ALA B O 1
ATOM 2707 N N . GLY B 1 61 ? -11.278 -33.957 38.050 1.00 40.90 61 GLY B N 1
ATOM 2708 C CA . GLY B 1 61 ? -11.892 -32.760 38.550 1.00 41.78 61 GLY B CA 1
ATOM 2709 C C . GLY B 1 61 ? -13.387 -32.815 38.412 1.00 41.85 61 GLY B C 1
ATOM 2710 O O . GLY B 1 61 ? -14.106 -32.374 39.319 1.00 40.70 61 GLY B O 1
ATOM 2711 N N . GLN B 1 62 ? -13.862 -33.315 37.268 1.00 43.47 62 GLN B N 1
ATOM 2712 C CA . GLN B 1 62 ? -15.318 -33.431 37.036 1.00 43.96 62 GLN B CA 1
ATOM 2713 C C . GLN B 1 62 ? -15.954 -34.330 38.085 1.00 44.60 62 GLN B C 1
ATOM 2714 O O . GLN B 1 62 ? -17.059 -34.062 38.562 1.00 46.29 62 GLN B O 1
ATOM 2720 N N . MET B 1 63 ? -15.262 -35.405 38.445 1.00 45.12 63 MET B N 1
ATOM 2721 C CA . MET B 1 63 ? -15.833 -36.344 39.396 1.00 46.47 63 MET B CA 1
ATOM 2722 C C . MET B 1 63 ? -15.934 -35.696 40.774 1.00 47.02 63 MET B C 1
ATOM 2723 O O . MET B 1 63 ? -17.007 -35.759 41.384 1.00 45.87 63 MET B O 1
ATOM 2728 N N . LYS B 1 64 ? -14.878 -35.006 41.214 1.00 49.71 64 LYS B N 1
ATOM 2729 C CA . LYS B 1 64 ? -14.906 -34.276 42.495 1.00 53.46 64 LYS B CA 1
ATOM 2730 C C . LYS B 1 64 ? -16.084 -33.337 42.596 1.00 48.86 64 LYS B C 1
ATOM 2731 O O . LYS B 1 64 ? -16.798 -33.355 43.587 1.00 49.45 64 LYS B O 1
ATOM 2737 N N . HIS B 1 65 ? -16.292 -32.516 41.575 1.00 47.87 65 HIS B N 1
ATOM 2738 C CA . HIS B 1 65 ? -17.364 -31.520 41.613 1.00 47.89 65 HIS B CA 1
ATOM 2739 C C . HIS B 1 65 ? -18.707 -32.211 41.687 1.00 50.22 65 HIS B C 1
ATOM 2740 O O . HIS B 1 65 ? -19.610 -31.796 42.435 1.00 51.97 65 HIS B O 1
ATOM 2747 N N . PHE B 1 66 ? -18.843 -33.268 40.890 1.00 50.62 66 PHE B N 1
ATOM 2748 C CA . PHE B 1 66 ? -20.076 -34.022 40.862 1.00 45.56 66 PHE B CA 1
ATOM 2749 C C . PHE B 1 66 ? -20.363 -34.576 42.226 1.00 45.17 66 PHE B C 1
ATOM 2750 O O . PHE B 1 66 ? -21.487 -34.547 42.658 1.00 47.78 66 PHE B O 1
ATOM 2758 N N . VAL B 1 67 ? -19.349 -35.024 42.944 1.00 48.15 67 VAL B N 1
ATOM 2759 C CA . VAL B 1 67 ? -19.599 -35.459 44.317 1.00 50.91 67 VAL B CA 1
ATOM 2760 C C . VAL B 1 67 ? -19.830 -34.308 45.307 1.00 54.39 67 VAL B C 1
ATOM 2761 O O . VAL B 1 67 ? -20.957 -34.143 45.798 1.00 57.33 67 VAL B O 1
ATOM 2765 N N . ASP B 1 68 ? -18.787 -33.523 45.596 1.00 56.30 68 ASP B N 1
ATOM 2766 C CA . ASP B 1 68 ? -18.835 -32.523 46.697 1.00 56.44 68 ASP B CA 1
ATOM 2767 C C . ASP B 1 68 ? -19.942 -31.469 46.472 1.00 56.66 68 ASP B C 1
ATOM 2768 O O . ASP B 1 68 ? -20.766 -31.219 47.340 1.00 61.22 68 ASP B O 1
ATOM 2773 N N . ASP B 1 69 ? -20.024 -30.893 45.296 1.00 57.78 69 ASP B N 1
ATOM 2774 C CA . ASP B 1 69 ? -21.073 -29.903 45.054 1.00 62.26 69 ASP B CA 1
ATOM 2775 C C . ASP B 1 69 ? -22.465 -30.461 44.730 1.00 64.18 69 ASP B C 1
ATOM 2776 O O . ASP B 1 69 ? -23.453 -29.757 44.939 1.00 64.58 69 ASP B O 1
ATOM 2781 N N . ASP B 1 70 ? -22.569 -31.687 44.202 1.00 63.10 70 ASP B N 1
ATOM 2782 C CA . ASP B 1 70 ? -23.876 -32.179 43.686 1.00 56.08 70 ASP B CA 1
ATOM 2783 C C . ASP B 1 70 ? -24.497 -33.408 44.359 1.00 51.94 70 ASP B C 1
ATOM 2784 O O . ASP B 1 70 ? -25.671 -33.703 44.135 1.00 48.66 70 ASP B O 1
ATOM 2789 N N . GLY B 1 71 ? -23.732 -34.117 45.176 1.00 52.87 71 GLY B N 1
ATOM 2790 C CA . GLY B 1 71 ? -24.236 -35.343 45.804 1.00 53.79 71 GLY B CA 1
ATOM 2791 C C . GLY B 1 71 ? -24.526 -36.465 44.818 1.00 51.57 71 GLY B C 1
ATOM 2792 O O . GLY B 1 71 ? -25.428 -37.265 45.034 1.00 46.22 71 GLY B O 1
ATOM 2793 N N . PHE B 1 72 ? -23.781 -36.499 43.715 1.00 52.36 72 PHE B N 1
ATOM 2794 C CA . PHE B 1 72 ? -23.692 -37.703 42.907 1.00 53.25 72 PHE B CA 1
ATOM 2795 C C . PHE B 1 72 ? -22.801 -38.639 43.712 1.00 51.17 72 PHE B C 1
ATOM 2796 O O . PHE B 1 72 ? -21.948 -38.165 44.457 1.00 51.30 72 PHE B O 1
ATOM 2804 N N . ASN B 1 73 ? -23.025 -39.944 43.598 1.00 46.44 73 ASN B N 1
ATOM 2805 C CA . ASN B 1 73 ? -22.209 -40.917 44.312 1.00 46.66 73 ASN B CA 1
ATOM 2806 C C . ASN B 1 73 ? -21.868 -42.156 43.490 1.00 45.96 73 ASN B C 1
ATOM 2807 O O . ASN B 1 73 ? -21.508 -43.182 44.059 1.00 42.86 73 ASN B O 1
ATOM 2812 N N . VAL B 1 74 ? -21.928 -42.048 42.161 1.00 44.41 74 VAL B N 1
ATOM 2813 C CA . VAL B 1 74 ? -21.459 -43.134 41.297 1.00 41.87 74 VAL B CA 1
ATOM 2814 C C . VAL B 1 74 ? -21.089 -42.577 39.908 1.00 39.36 74 VAL B C 1
ATOM 2815 O O . VAL B 1 74 ? -21.678 -41.615 39.445 1.00 37.03 74 VAL B O 1
ATOM 2819 N N . PHE B 1 75 ? -20.116 -43.192 39.251 1.00 36.94 75 PHE B N 1
ATOM 2820 C CA . PHE B 1 75 ? -19.777 -42.843 37.878 1.00 36.13 75 PHE B CA 1
ATOM 2821 C C . PHE B 1 75 ? -19.566 -44.074 37.022 1.00 36.09 75 PHE B C 1
ATOM 2822 O O . PHE B 1 75 ? -18.928 -45.032 37.462 1.00 37.73 75 PHE B O 1
ATOM 2830 N N . ARG B 1 76 ? -20.075 -44.045 35.794 1.00 33.65 76 ARG B N 1
ATOM 2831 C CA . ARG B 1 76 ? -19.906 -45.173 34.894 1.00 32.49 76 ARG B CA 1
ATOM 2832 C C . ARG B 1 76 ? -18.785 -44.840 33.957 1.00 31.49 76 ARG B C 1
ATOM 2833 O O . ARG B 1 76 ? -18.740 -43.748 33.438 1.00 34.74 76 ARG B O 1
ATOM 2841 N N . LEU B 1 77 ? -17.879 -45.775 33.744 1.00 30.79 77 LEU B N 1
ATOM 2842 C CA . LEU B 1 77 ? -16.677 -45.535 32.953 1.00 30.89 77 LEU B CA 1
ATOM 2843 C C . LEU B 1 77 ? -16.613 -46.466 31.768 1.00 33.03 77 LEU B C 1
ATOM 2844 O O . LEU B 1 77 ? -16.016 -47.524 31.844 1.00 35.07 77 LEU B O 1
ATOM 2849 N N . PRO B 1 78 ? -17.229 -46.089 30.652 1.00 35.97 78 PRO B N 1
ATOM 2850 C CA . PRO B 1 78 ? -17.197 -46.940 29.455 1.00 37.35 78 PRO B CA 1
ATOM 2851 C C . PRO B 1 78 ? -15.775 -47.266 28.961 1.00 39.80 78 PRO B C 1
ATOM 2852 O O . PRO B 1 78 ? -14.912 -46.430 29.022 1.00 40.21 78 PRO B O 1
ATOM 2856 N N . VAL B 1 79 ? -15.548 -48.482 28.491 1.00 39.51 79 VAL B N 1
ATOM 2857 C CA . VAL B 1 79 ? -14.272 -48.852 27.933 1.00 39.37 79 VAL B CA 1
ATOM 2858 C C . VAL B 1 79 ? -14.527 -50.018 27.003 1.00 42.04 79 VAL B C 1
ATOM 2859 O O . VAL B 1 79 ? -15.387 -50.846 27.282 1.00 43.30 79 VAL B O 1
ATOM 2863 N N . GLY B 1 80 ? -13.785 -50.084 25.901 1.00 44.33 80 GLY B N 1
ATOM 2864 C CA . GLY B 1 80 ? -13.956 -51.169 24.928 1.00 44.12 80 GLY B CA 1
ATOM 2865 C C . GLY B 1 80 ? -13.091 -52.377 25.201 1.00 42.31 80 GLY B C 1
ATOM 2866 O O . GLY B 1 80 ? -11.942 -52.253 25.566 1.00 40.37 80 GLY B O 1
ATOM 2867 N N . TRP B 1 81 ? -13.652 -53.563 25.035 1.00 46.63 81 TRP B N 1
ATOM 2868 C CA . TRP B 1 81 ? -12.886 -54.814 25.091 1.00 45.45 81 TRP B CA 1
ATOM 2869 C C . TRP B 1 81 ? -11.519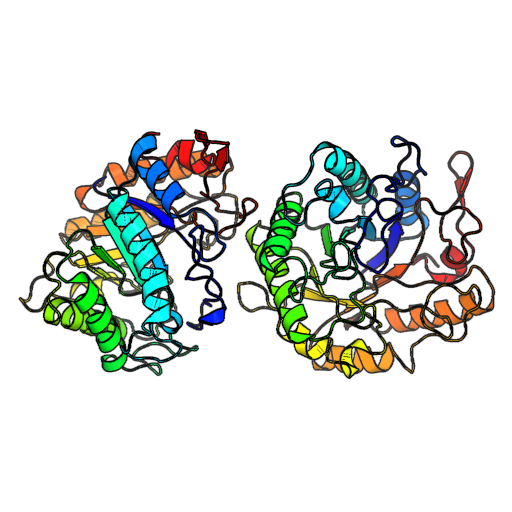 -54.671 24.392 1.00 45.53 81 TRP B C 1
ATOM 2870 O O . TRP B 1 81 ? -10.459 -54.929 24.979 1.00 48.62 81 TRP B O 1
ATOM 2881 N N . GLN B 1 82 ? -11.557 -54.213 23.150 1.00 44.46 82 GLN B N 1
ATOM 2882 C CA . GLN B 1 82 ? -10.352 -54.079 22.320 1.00 44.74 82 GLN B CA 1
ATOM 2883 C C . GLN B 1 82 ? -9.285 -53.239 23.006 1.00 40.47 82 GLN B C 1
ATOM 2884 O O . GLN B 1 82 ? -8.111 -53.586 22.988 1.00 41.45 82 GLN B O 1
ATOM 2890 N N . PHE B 1 83 ? -9.701 -52.151 23.631 1.00 38.49 83 PHE B N 1
ATOM 2891 C CA . PHE B 1 83 ? -8.796 -51.360 24.448 1.00 38.83 83 PHE B CA 1
ATOM 2892 C C . PHE B 1 83 ? -8.244 -52.106 25.660 1.00 39.10 83 PHE B C 1
ATOM 2893 O O . PHE B 1 83 ? -7.061 -52.027 25.984 1.00 41.30 83 PHE B O 1
ATOM 2901 N N . ILE B 1 84 ? -9.072 -52.862 26.335 1.00 40.03 84 ILE B N 1
ATOM 2902 C CA . ILE B 1 84 ? -8.570 -53.495 27.508 1.00 41.30 84 ILE B CA 1
ATOM 2903 C C . ILE B 1 84 ? -7.486 -54.512 27.152 1.00 42.12 84 ILE B C 1
ATOM 2904 O O . ILE B 1 84 ? -6.587 -54.760 27.955 1.00 42.69 84 ILE B O 1
ATOM 2909 N N . THR B 1 85 ? -7.552 -55.075 25.952 1.00 40.70 85 THR B N 1
ATOM 2910 C CA . THR B 1 85 ? -6.670 -56.149 25.593 1.00 44.01 85 THR B CA 1
ATOM 2911 C C . THR B 1 85 ? -5.862 -55.875 24.337 1.00 51.27 85 THR B C 1
ATOM 2912 O O . THR B 1 85 ? -5.308 -56.807 23.766 1.00 52.47 85 THR B O 1
ATOM 2916 N N . ASP B 1 86 ? -5.791 -54.621 23.889 1.00 55.27 86 ASP B N 1
ATOM 2917 C CA . ASP B 1 86 ? -5.134 -54.300 22.612 1.00 54.75 86 ASP B CA 1
ATOM 2918 C C . ASP B 1 86 ? -5.604 -55.239 21.488 1.00 47.72 86 ASP B C 1
ATOM 2919 O O . ASP B 1 86 ? -4.801 -55.948 20.881 1.00 42.06 86 ASP B O 1
ATOM 2924 N N . GLY B 1 87 ? -6.912 -55.273 21.259 1.00 43.41 87 GLY B N 1
ATOM 2925 C CA . GLY B 1 87 ? -7.465 -55.881 20.057 1.00 46.99 87 GLY B CA 1
ATOM 2926 C C . GLY B 1 87 ? -7.657 -57.399 20.058 1.00 53.49 87 GLY B C 1
ATOM 2927 O O . GLY B 1 87 ? -8.153 -57.951 19.080 1.00 50.64 87 GLY B O 1
ATOM 2928 N N . VAL B 1 88 ? -7.287 -58.075 21.147 1.00 58.67 88 VAL B N 1
ATOM 2929 C CA . VAL B 1 88 ? -7.577 -59.510 21.330 1.00 62.90 88 VAL B CA 1
ATOM 2930 C C . VAL B 1 88 ? -9.007 -59.710 21.894 1.00 61.92 88 VAL B C 1
ATOM 2931 O O . VAL B 1 88 ? -9.466 -58.940 22.732 1.00 61.11 88 VAL B O 1
ATOM 2935 N N . ALA B 1 89 ? -9.690 -60.766 21.453 1.00 60.72 89 ALA B N 1
ATOM 2936 C CA . ALA B 1 89 ? -10.978 -61.170 22.032 1.00 54.22 89 ALA B CA 1
ATOM 2937 C C . ALA B 1 89 ? -10.763 -62.203 23.132 1.00 48.86 89 ALA B C 1
ATOM 2938 O O . ALA B 1 89 ? -11.107 -63.361 22.966 1.00 54.79 89 ALA B O 1
ATOM 2940 N N . GLY B 1 90 ? -10.185 -61.786 24.247 1.00 45.22 90 GLY B N 1
ATOM 2941 C CA . GLY B 1 90 ? -9.778 -62.718 25.302 1.00 43.89 90 GLY B CA 1
ATOM 2942 C C . GLY B 1 90 ? -9.661 -61.996 26.624 1.00 42.91 90 GLY B C 1
ATOM 2943 O O . GLY B 1 90 ? -10.304 -60.976 26.816 1.00 45.45 90 GLY B O 1
ATOM 2944 N N . GLY B 1 91 ? -8.854 -62.517 27.538 1.00 43.13 91 GLY B N 1
ATOM 2945 C CA . GLY B 1 91 ? -8.688 -61.909 28.860 1.00 43.98 91 GLY B CA 1
ATOM 2946 C C . GLY B 1 91 ? -7.277 -61.458 29.214 1.00 45.98 91 GLY B C 1
ATOM 2947 O O . GLY B 1 91 ? -6.994 -61.223 30.396 1.00 43.88 91 GLY B O 1
ATOM 2948 N N . ASP B 1 92 ? -6.391 -61.347 28.217 1.00 48.53 92 ASP B N 1
ATOM 2949 C CA . ASP B 1 92 ? -5.034 -60.829 28.440 1.00 53.58 92 ASP B CA 1
ATOM 2950 C C . ASP B 1 92 ? -5.102 -59.326 28.442 1.00 50.28 92 ASP B C 1
ATOM 2951 O O . ASP B 1 92 ? -5.183 -58.727 27.383 1.00 48.75 92 ASP B O 1
ATOM 2956 N N . ILE B 1 93 ? -5.071 -58.725 29.619 1.00 47.34 93 ILE B N 1
ATOM 2957 C CA . ILE B 1 93 ? -5.019 -57.280 29.724 1.00 50.38 93 ILE B CA 1
ATOM 2958 C C . ILE B 1 93 ? -3.676 -56.751 29.155 1.00 49.06 93 ILE B C 1
ATOM 2959 O O . ILE B 1 93 ? -2.617 -57.375 29.285 1.00 43.95 93 ILE B O 1
ATOM 2964 N N . ASP B 1 94 ? -3.743 -55.614 28.474 1.00 49.11 94 ASP B N 1
ATOM 2965 C CA . ASP B 1 94 ? -2.563 -54.929 27.994 1.00 47.22 94 ASP B CA 1
ATOM 2966 C C . ASP B 1 94 ? -2.170 -54.006 29.137 1.00 46.65 94 ASP B C 1
ATOM 2967 O O . ASP B 1 94 ? -2.949 -53.179 29.585 1.00 39.95 94 ASP B O 1
ATOM 2972 N N . GLU B 1 95 ? -0.959 -54.190 29.632 1.00 52.96 95 GLU B N 1
ATOM 2973 C CA . GLU B 1 95 ? -0.485 -53.515 30.825 1.00 57.22 95 GLU B CA 1
ATOM 2974 C C . GLU B 1 95 ? -0.550 -51.963 30.723 1.00 55.63 95 GLU B C 1
ATOM 2975 O O . GLU B 1 95 ? -1.000 -51.273 31.667 1.00 48.26 95 GLU B O 1
ATOM 2981 N N . ASP B 1 96 ? -0.101 -51.432 29.577 1.00 52.16 96 ASP B N 1
ATOM 2982 C CA . ASP B 1 96 ? -0.043 -49.978 29.343 1.00 51.09 96 ASP B CA 1
ATOM 2983 C C . ASP B 1 96 ? -1.435 -49.394 29.354 1.00 45.10 96 ASP B C 1
ATOM 2984 O O . ASP B 1 96 ? -1.724 -48.479 30.113 1.00 45.65 96 ASP B O 1
ATOM 2989 N N . ASN B 1 97 ? -2.285 -49.931 28.491 1.00 40.26 97 ASN B N 1
ATOM 2990 C CA . ASN B 1 97 ? -3.665 -49.491 28.381 1.00 40.40 97 ASN B CA 1
ATOM 2991 C C . ASN B 1 97 ? -4.451 -49.511 29.682 1.00 38.28 97 ASN B C 1
ATOM 2992 O O . ASN B 1 97 ? -5.151 -48.539 29.993 1.00 37.73 97 ASN B O 1
ATOM 2997 N N . TRP B 1 98 ? -4.354 -50.609 30.427 1.00 35.03 98 TRP B N 1
ATOM 2998 C CA . TRP B 1 98 ? -5.027 -50.713 31.712 1.00 35.43 98 TRP B CA 1
ATOM 2999 C C . TRP B 1 98 ? -4.627 -49.539 32.670 1.00 35.48 98 TRP B C 1
ATOM 3000 O O . TRP B 1 98 ? -5.443 -48.986 33.414 1.00 34.12 98 TRP B O 1
ATOM 3011 N N . ALA B 1 99 ? -3.373 -49.142 32.651 1.00 32.03 99 ALA B N 1
ATOM 3012 C CA . ALA B 1 99 ? -2.956 -48.142 33.589 1.00 33.07 99 ALA B CA 1
ATOM 3013 C C . ALA B 1 99 ? -3.664 -46.827 33.295 1.00 34.89 99 ALA B C 1
ATOM 3014 O O . ALA B 1 99 ? -3.851 -45.964 34.181 1.00 33.59 99 ALA B O 1
ATOM 3016 N N . GLU B 1 100 ? -4.025 -46.645 32.034 1.00 37.62 100 GLU B N 1
ATOM 3017 C CA . GLU B 1 100 ? -4.791 -45.461 31.652 1.00 40.01 100 GLU B CA 1
ATOM 3018 C C . GLU B 1 100 ? -6.163 -45.593 32.267 1.00 36.46 100 GLU B C 1
ATOM 3019 O O . GLU B 1 100 ? -6.574 -44.758 33.080 1.00 35.36 100 GLU B O 1
ATOM 3025 N N . TYR B 1 101 ? -6.839 -46.689 31.936 1.00 35.53 101 TYR B N 1
ATOM 3026 C CA . TYR B 1 101 ? -8.208 -46.898 32.392 1.00 34.29 101 TYR B CA 1
ATOM 3027 C C . TYR B 1 101 ? -8.311 -46.922 33.900 1.00 32.69 101 TYR B C 1
ATOM 3028 O O . TYR B 1 101 ? -9.114 -46.231 34.489 1.00 31.69 101 TYR B O 1
ATOM 3037 N N . ASP B 1 102 ? -7.471 -47.713 34.522 1.00 34.53 102 ASP B N 1
ATOM 3038 C CA . ASP B 1 102 ? -7.434 -47.772 35.965 1.00 35.04 102 ASP B CA 1
ATOM 3039 C C . ASP B 1 102 ? -7.303 -46.404 36.598 1.00 34.07 102 ASP B C 1
ATOM 3040 O O . ASP B 1 102 ? -8.050 -46.098 37.530 1.00 37.11 102 ASP B O 1
ATOM 3045 N N . ALA B 1 103 ? -6.389 -45.568 36.105 1.00 31.73 103 ALA B N 1
ATOM 3046 C CA . ALA B 1 103 ? -6.231 -44.196 36.663 1.00 30.85 103 ALA B CA 1
ATOM 3047 C C . ALA B 1 103 ? -7.531 -43.447 36.709 1.00 31.93 103 ALA B C 1
ATOM 3048 O O . ALA B 1 103 ? -7.793 -42.691 37.633 1.00 33.65 103 ALA B O 1
ATOM 3050 N N . LEU B 1 104 ? -8.359 -43.637 35.700 1.00 33.79 104 LEU B N 1
ATOM 3051 C CA . LEU B 1 104 ? -9.719 -43.095 35.763 1.00 34.66 104 LEU B CA 1
ATOM 3052 C C . LEU B 1 104 ? -10.538 -43.795 36.871 1.00 34.55 104 LEU B C 1
ATOM 3053 O O . LEU B 1 104 ? -11.215 -43.127 37.702 1.00 34.89 104 LEU B O 1
ATOM 3058 N N . VAL B 1 105 ? -10.492 -45.124 36.900 1.00 31.78 105 VAL B N 1
ATOM 3059 C CA . VAL B 1 105 ? -11.163 -45.836 38.006 1.00 35.17 105 VAL B CA 1
ATOM 3060 C C . VAL B 1 105 ? -10.720 -45.317 39.399 1.00 35.97 105 VAL B C 1
ATOM 3061 O O . VAL B 1 105 ? -11.565 -45.139 40.286 1.00 34.32 105 VAL B O 1
ATOM 3065 N N . GLN B 1 106 ? -9.426 -45.048 39.587 1.00 35.54 106 GLN B N 1
ATOM 3066 C CA . GLN B 1 106 ? -8.973 -44.484 40.860 1.00 35.69 106 GLN B CA 1
ATOM 3067 C C . GLN B 1 106 ? -9.485 -43.082 41.082 1.00 38.22 106 GLN B C 1
ATOM 3068 O O . GLN B 1 106 ? -9.860 -42.735 42.209 1.00 40.28 106 GLN B O 1
ATOM 3074 N N . ALA B 1 107 ? -9.506 -42.254 40.034 1.00 38.44 107 ALA B N 1
ATOM 3075 C CA . ALA B 1 107 ? -9.989 -40.870 40.203 1.00 39.57 107 ALA B CA 1
ATOM 3076 C C . ALA B 1 107 ? -11.436 -40.867 40.659 1.00 42.66 107 ALA B C 1
ATOM 3077 O O . ALA B 1 107 ? -11.882 -39.950 41.367 1.00 43.21 107 ALA B O 1
ATOM 3079 N N . CYS B 1 108 ? -12.165 -41.899 40.227 1.00 48.29 108 CYS B N 1
ATOM 3080 C CA . CYS B 1 108 ? -13.552 -42.097 40.631 1.00 48.15 108 CYS B CA 1
ATOM 3081 C C . CYS B 1 108 ? -13.658 -42.479 42.088 1.00 44.90 108 CYS B C 1
ATOM 3082 O O . CYS B 1 108 ? -14.390 -41.850 42.842 1.00 47.43 108 CYS B O 1
ATOM 3085 N N . LEU B 1 109 ? -12.922 -43.502 42.488 1.00 42.69 109 LEU B N 1
ATOM 3086 C CA . LEU B 1 109 ? -12.889 -43.919 43.894 1.00 45.11 109 LEU B CA 1
ATOM 3087 C C . LEU B 1 109 ? -12.416 -42.818 44.875 1.00 48.09 109 LEU B C 1
ATOM 3088 O O . LEU B 1 109 ? -13.079 -42.538 45.885 1.00 48.99 109 LEU B O 1
ATOM 3093 N N . ASP B 1 110 ? -11.287 -42.191 44.555 1.00 53.14 110 ASP B N 1
ATOM 3094 C CA . ASP B 1 110 ? -10.701 -41.120 45.390 1.00 59.12 110 ASP B CA 1
ATOM 3095 C C . ASP B 1 110 ? -11.668 -39.946 45.568 1.00 55.53 110 ASP B C 1
ATOM 3096 O O . ASP B 1 110 ? -11.643 -39.282 46.590 1.00 55.97 110 ASP B O 1
ATOM 3101 N N . ALA B 1 111 ? -12.526 -39.720 44.578 1.00 51.91 111 ALA B N 1
ATOM 3102 C CA . ALA B 1 111 ? -13.574 -38.723 44.663 1.00 54.39 111 ALA B CA 1
ATOM 3103 C C . ALA B 1 111 ? -14.706 -39.087 45.627 1.00 52.25 111 ALA B C 1
ATOM 3104 O O . ALA B 1 111 ? -15.605 -38.283 45.834 1.00 50.68 111 ALA B O 1
ATOM 3106 N N . GLY B 1 112 ? -14.677 -40.281 46.208 1.00 53.83 112 GLY B N 1
ATOM 3107 C CA . GLY B 1 112 ? -15.762 -40.744 47.076 1.00 57.69 112 GLY B CA 1
ATOM 3108 C C . GLY B 1 112 ? -16.466 -41.937 46.457 1.00 60.55 112 GLY B C 1
ATOM 3109 O O . GLY B 1 112 ? -16.313 -43.074 46.928 1.00 65.21 112 GLY B O 1
ATOM 3110 N N . ALA B 1 113 ? -17.150 -41.664 45.347 1.00 53.13 113 ALA B N 1
ATOM 3111 C CA . ALA B 1 113 ? -18.145 -42.553 44.722 1.00 50.93 113 ALA B CA 1
ATOM 3112 C C . ALA B 1 113 ? -17.751 -43.981 44.417 1.00 46.62 113 ALA B C 1
ATOM 3113 O O . ALA B 1 113 ? -16.582 -44.330 44.411 1.00 53.79 113 ALA B O 1
ATOM 3115 N N . SER B 1 114 ? -18.769 -44.789 44.157 1.00 40.60 114 SER B N 1
ATOM 3116 C CA . SER B 1 114 ? -18.591 -46.079 43.502 1.00 41.55 114 SER B CA 1
ATOM 3117 C C . SER B 1 114 ? -18.403 -45.928 41.981 1.00 39.95 114 SER B C 1
ATOM 3118 O O . SER B 1 114 ? -18.677 -44.859 41.408 1.00 36.25 114 SER B O 1
ATOM 3121 N N . CYS B 1 115 ? -17.964 -47.007 41.329 1.00 36.77 115 CYS B N 1
ATOM 3122 C CA . CYS B 1 115 ? -17.552 -46.911 39.954 1.00 39.59 115 CYS B CA 1
ATOM 3123 C C . CYS B 1 115 ? -17.957 -48.106 39.137 1.00 36.40 115 CYS B C 1
ATOM 3124 O O . CYS B 1 115 ? -17.462 -49.207 39.342 1.00 33.79 115 CYS B O 1
ATOM 3127 N N . ILE B 1 116 ? -18.827 -47.864 38.163 1.00 34.04 116 ILE B N 1
ATOM 3128 C CA . ILE B 1 116 ? -19.275 -48.911 37.277 1.00 32.96 116 ILE B CA 1
ATOM 3129 C C . ILE B 1 116 ? -18.237 -49.102 36.186 1.00 33.71 116 ILE B C 1
ATOM 3130 O O . ILE B 1 116 ? -17.989 -48.188 35.427 1.00 36.92 116 ILE B O 1
ATOM 3135 N N . VAL B 1 117 ? -17.636 -50.285 36.107 1.00 35.18 117 VAL B N 1
ATOM 3136 C CA . VAL B 1 117 ? -16.736 -50.608 35.019 1.00 35.43 117 VAL B CA 1
ATOM 3137 C C . VAL B 1 117 ? -17.530 -51.215 33.891 1.00 39.15 117 VAL B C 1
ATOM 3138 O O . VAL B 1 117 ? -17.987 -52.342 33.998 1.00 40.81 117 VAL B O 1
ATOM 3142 N N . ASP B 1 118 ? -17.678 -50.462 32.808 1.00 44.84 118 ASP B N 1
ATOM 3143 C CA . ASP B 1 118 ? -18.624 -50.784 31.744 1.00 48.02 118 ASP B CA 1
ATOM 3144 C C . ASP B 1 118 ? -17.890 -51.192 30.487 1.00 45.92 118 ASP B C 1
ATOM 3145 O O . ASP B 1 118 ? -17.227 -50.351 29.867 1.00 42.72 118 ASP B O 1
ATOM 3150 N N . VAL B 1 119 ? -18.029 -52.467 30.110 1.00 45.03 119 VAL B N 1
ATOM 3151 C CA . VAL B 1 119 ? -17.460 -52.988 28.858 1.00 48.50 119 VAL B CA 1
ATOM 3152 C C . VAL B 1 119 ? -18.424 -52.740 27.696 1.00 51.10 119 VAL B C 1
ATOM 3153 O O . VAL B 1 119 ? -19.464 -53.404 27.558 1.00 51.82 119 VAL B O 1
ATOM 3157 N N . HIS B 1 120 ? -18.014 -51.813 26.834 1.00 47.84 120 HIS B N 1
ATOM 3158 C CA . HIS B 1 120 ? -18.921 -51.042 26.034 1.00 44.96 120 HIS B CA 1
ATOM 3159 C C . HIS B 1 120 ? -18.928 -51.571 24.622 1.00 44.69 120 HIS B C 1
ATOM 3160 O O . HIS B 1 120 ? -18.597 -50.854 23.688 1.00 43.51 120 HIS B O 1
ATOM 3167 N N . ASN B 1 121 ? -19.331 -52.832 24.467 1.00 44.99 121 ASN B N 1
ATOM 3168 C CA . ASN B 1 121 ? -19.207 -53.505 23.182 1.00 41.87 121 ASN B CA 1
ATOM 3169 C C . ASN B 1 121 ? -20.456 -53.940 22.488 1.00 39.15 121 ASN B C 1
ATOM 3170 O O . ASN B 1 121 ? -20.354 -54.507 21.405 1.00 43.67 121 ASN B O 1
ATOM 3175 N N . TYR B 1 122 ? -21.628 -53.701 23.054 1.00 38.88 122 TYR B N 1
ATOM 3176 C CA . TYR B 1 122 ? -22.871 -54.020 22.319 1.00 37.98 122 TYR B CA 1
ATOM 3177 C C . TYR B 1 122 ? -23.000 -55.537 22.040 1.00 36.82 122 TYR B C 1
ATOM 3178 O O . TYR B 1 122 ? -23.456 -55.951 20.991 1.00 39.35 122 TYR B O 1
ATOM 3187 N N . ALA B 1 123 ? -22.590 -56.341 23.015 1.00 37.31 123 ALA B N 1
ATOM 3188 C CA . ALA B 1 123 ? -22.478 -57.817 22.934 1.00 39.20 123 ALA B CA 1
ATOM 3189 C C . ALA B 1 123 ? -21.656 -58.378 21.780 1.00 39.34 123 ALA B C 1
ATOM 3190 O O . ALA B 1 123 ? -21.675 -59.584 21.545 1.00 41.76 123 ALA B O 1
ATOM 3192 N N . ARG B 1 124 ? -20.900 -57.533 21.092 1.00 41.94 124 ARG B N 1
ATOM 3193 C CA . ARG B 1 124 ? -20.151 -57.971 19.916 1.00 44.46 124 ARG B CA 1
ATOM 3194 C C . ARG B 1 124 ? -18.675 -57.704 20.049 1.00 43.15 124 ARG B C 1
ATOM 3195 O O . ARG B 1 124 ? -18.252 -56.946 20.913 1.00 42.79 124 ARG B O 1
ATOM 3203 N N . PHE B 1 125 ? -17.910 -58.357 19.181 1.00 44.67 125 PHE B N 1
ATOM 3204 C CA . PHE B 1 125 ? -16.481 -58.116 18.987 1.00 44.44 125 PHE B CA 1
ATOM 3205 C C . PHE B 1 125 ? -16.238 -58.198 17.485 1.00 48.19 125 PHE B C 1
ATOM 3206 O O . PHE B 1 125 ? -16.591 -59.204 16.855 1.00 49.51 125 PHE B O 1
ATOM 3214 N N . ASN B 1 126 ? -15.671 -57.133 16.914 1.00 51.30 126 ASN B N 1
ATOM 3215 C CA . ASN B 1 126 ? -15.595 -56.929 15.442 1.00 53.93 126 ASN B CA 1
ATOM 3216 C C . ASN B 1 126 ? -16.801 -57.434 14.645 1.00 51.71 126 ASN B C 1
ATOM 3217 O O . ASN B 1 126 ? -16.664 -58.235 13.736 1.00 49.22 126 ASN B O 1
ATOM 3222 N N . GLY B 1 127 ? -17.986 -56.981 15.002 1.00 55.20 127 GLY B N 1
ATOM 3223 C CA . GLY B 1 127 ? -19.154 -57.270 14.188 1.00 60.92 127 GLY B CA 1
ATOM 3224 C C . GLY B 1 127 ? -19.712 -58.674 14.310 1.00 61.75 127 GLY B C 1
ATOM 3225 O O . GLY B 1 127 ? -20.598 -59.020 13.553 1.00 61.13 127 GLY B O 1
ATOM 3226 N N . GLU B 1 128 ? -19.208 -59.486 15.237 1.00 62.89 128 GLU B N 1
ATOM 3227 C CA . GLU B 1 128 ? -19.834 -60.777 15.526 1.00 66.87 128 GLU B CA 1
ATOM 3228 C C . GLU B 1 128 ? -20.343 -60.810 16.974 1.00 64.37 128 GLU B C 1
ATOM 3229 O O . GLU B 1 128 ? -19.687 -60.301 17.890 1.00 58.44 128 GLU B O 1
ATOM 3235 N N . ILE B 1 129 ? -21.504 -61.441 17.167 1.00 62.80 129 ILE B N 1
ATOM 3236 C CA . ILE B 1 129 ? -22.152 -61.556 18.483 1.00 55.61 129 ILE B CA 1
ATOM 3237 C C . ILE B 1 129 ? -21.491 -62.588 19.376 1.00 53.53 129 ILE B C 1
ATOM 3238 O O . ILE B 1 129 ? -21.325 -63.746 18.994 1.00 51.98 129 ILE B O 1
ATOM 3243 N N . ILE B 1 130 ? -21.157 -62.160 20.588 1.00 50.46 130 ILE B N 1
ATOM 3244 C CA . ILE B 1 130 ? -20.512 -63.026 21.559 1.00 47.19 130 ILE B CA 1
ATOM 3245 C C . ILE B 1 130 ? -21.328 -64.263 21.758 1.00 46.37 130 ILE B C 1
ATOM 3246 O O . ILE B 1 130 ? -22.523 -64.195 22.009 1.00 53.02 130 ILE B O 1
ATOM 3251 N N . GLY B 1 131 ? -20.673 -65.398 21.654 1.00 47.39 131 GLY B N 1
ATOM 3252 C CA . GLY B 1 131 ? -21.315 -66.652 21.959 1.00 48.92 131 GLY B CA 1
ATOM 3253 C C . GLY B 1 131 ? -22.204 -67.203 20.860 1.00 49.82 131 GLY B C 1
ATOM 3254 O O . GLY B 1 131 ? -22.711 -68.317 20.991 1.00 54.04 131 GLY B O 1
ATOM 3255 N N . GLN B 1 132 ? -22.402 -66.439 19.791 1.00 45.80 132 GLN B N 1
ATOM 3256 C CA . GLN B 1 132 ? -23.264 -66.849 18.696 1.00 46.30 132 GLN B CA 1
ATOM 3257 C C . GLN B 1 132 ? -22.614 -66.453 17.346 1.00 46.35 132 GLN B C 1
ATOM 3258 O O . GLN B 1 132 ? -23.213 -65.758 16.514 1.00 38.11 132 GLN B O 1
ATOM 3264 N N . GLY B 1 133 ? -21.373 -66.914 17.154 1.00 49.23 133 GLY B N 1
ATOM 3265 C CA . GLY B 1 133 ? -20.563 -66.533 15.993 1.00 54.26 133 GLY B CA 1
ATOM 3266 C C . GLY B 1 133 ? -19.298 -65.797 16.399 1.00 57.15 133 GLY B C 1
ATOM 3267 O O . GLY B 1 133 ? -18.231 -66.004 15.806 1.00 57.32 133 GLY B O 1
ATOM 3268 N N . GLY B 1 134 ? -19.421 -64.946 17.419 1.00 57.80 134 GLY B N 1
ATOM 3269 C CA . GLY B 1 134 ? -18.309 -64.146 17.919 1.00 55.60 134 GLY B CA 1
ATOM 3270 C C . GLY B 1 134 ? -17.388 -64.933 18.829 1.00 51.58 134 GLY B C 1
ATOM 3271 O O . GLY B 1 134 ? -17.285 -66.137 18.700 1.00 52.94 134 GLY B O 1
ATOM 3272 N N . PRO B 1 135 ? -16.682 -64.245 19.734 1.00 48.93 135 PRO B N 1
ATOM 3273 C CA . PRO B 1 135 ? -15.881 -64.905 20.749 1.00 48.38 135 PRO B CA 1
ATOM 3274 C C . PRO B 1 135 ? -16.710 -65.880 21.562 1.00 52.92 135 PRO B C 1
ATOM 3275 O O . PRO B 1 135 ? -17.912 -65.668 21.784 1.00 49.79 135 PRO B O 1
ATOM 3279 N N . THR B 1 136 ? -16.065 -66.941 22.024 1.00 53.27 136 THR B N 1
ATOM 3280 C CA . THR B 1 136 ? -16.773 -67.927 22.806 1.00 51.58 136 THR B CA 1
ATOM 3281 C C . THR B 1 136 ? -17.017 -67.375 24.193 1.00 50.48 136 THR B C 1
ATOM 3282 O O . THR B 1 136 ? -16.306 -66.465 24.648 1.00 49.78 136 THR B O 1
ATOM 3286 N N . ASN B 1 137 ? -18.009 -67.950 24.872 1.00 46.19 137 ASN B N 1
ATOM 3287 C CA . ASN B 1 137 ? -18.222 -67.631 26.263 1.00 44.61 137 ASN B CA 1
ATOM 3288 C C . ASN B 1 137 ? -16.952 -67.779 27.118 1.00 47.16 137 ASN B C 1
ATOM 3289 O O . ASN B 1 137 ? -16.784 -67.023 28.074 1.00 50.52 137 ASN B O 1
ATOM 3294 N N . GLN B 1 138 ? -16.061 -68.714 26.787 1.00 48.77 138 GLN B N 1
ATOM 3295 C CA . GLN B 1 138 ? -14.771 -68.826 27.519 1.00 56.56 138 GLN B CA 1
ATOM 3296 C C . GLN B 1 138 ? -13.952 -67.554 27.394 1.00 51.65 138 GLN B C 1
ATOM 3297 O O . GLN B 1 138 ? -13.385 -67.067 28.393 1.00 46.34 138 GLN B O 1
ATOM 3303 N N . ASP B 1 139 ? -13.904 -67.040 26.158 1.00 48.27 139 ASP B N 1
ATOM 3304 C CA . ASP B 1 139 ? -13.127 -65.843 25.825 1.00 48.15 139 ASP B CA 1
ATOM 3305 C C . ASP B 1 139 ? -13.684 -64.663 26.641 1.00 45.31 139 ASP B C 1
ATOM 3306 O O . ASP B 1 139 ? -12.941 -63.895 27.274 1.00 42.80 139 ASP B O 1
ATOM 3311 N N . PHE B 1 140 ? -15.008 -64.568 26.667 1.00 43.22 140 PHE B N 1
ATOM 3312 C CA . PHE B 1 140 ? -15.686 -63.494 27.383 1.00 43.43 140 PHE B CA 1
ATOM 3313 C C . PHE B 1 140 ? -15.448 -63.525 28.888 1.00 43.95 140 PHE B C 1
ATOM 3314 O O . PHE B 1 140 ? -15.246 -62.492 29.527 1.00 42.40 140 PHE B O 1
ATOM 3322 N N . ALA B 1 141 ? -15.497 -64.721 29.452 1.00 46.60 141 ALA B N 1
ATOM 3323 C CA . ALA B 1 141 ? -15.344 -64.892 30.893 1.00 46.61 141 ALA B CA 1
ATOM 3324 C C . ALA B 1 141 ? -13.892 -64.715 31.264 1.00 45.63 141 ALA B C 1
ATOM 3325 O O . ALA B 1 141 ? -13.572 -64.256 32.380 1.00 40.01 141 ALA B O 1
ATOM 3327 N N . ALA B 1 142 ? -13.009 -65.073 30.325 1.00 43.68 142 ALA B N 1
ATOM 3328 C CA . ALA B 1 142 ? -11.590 -64.822 30.532 1.00 43.23 142 ALA B CA 1
ATOM 3329 C C . ALA B 1 142 ? -11.417 -63.340 30.813 1.00 43.67 142 ALA B C 1
ATOM 3330 O O . ALA B 1 142 ? -10.785 -62.942 31.827 1.00 43.09 142 ALA B O 1
ATOM 3332 N N . LEU B 1 143 ? -12.026 -62.526 29.944 1.00 39.76 143 LEU B N 1
ATOM 3333 C CA . LEU B 1 143 ? -12.007 -61.088 30.161 1.00 40.52 143 LEU B CA 1
ATOM 3334 C C . LEU B 1 143 ? -12.466 -60.767 31.571 1.00 38.35 143 LEU B C 1
ATOM 3335 O O . LEU B 1 143 ? -11.725 -60.157 32.370 1.00 36.79 143 LEU B O 1
ATOM 3340 N N . TRP B 1 144 ? -13.667 -61.219 31.891 1.00 37.35 144 TRP B N 1
ATOM 3341 C CA . TRP B 1 144 ? -14.284 -60.825 33.152 1.00 38.11 144 TRP B CA 1
ATOM 3342 C C . TRP B 1 144 ? -13.563 -61.333 34.380 1.00 38.19 144 TRP B C 1
ATOM 3343 O O . TRP B 1 144 ? -13.440 -60.615 35.389 1.00 36.37 144 TRP B O 1
ATOM 3354 N N . SER B 1 145 ? -13.026 -62.539 34.279 1.00 40.42 145 SER B N 1
ATOM 3355 C CA . SER B 1 145 ? -12.041 -62.975 35.255 1.00 44.47 145 SER B CA 1
ATOM 3356 C C . SER B 1 145 ? -10.935 -61.930 35.424 1.00 44.16 145 SER B C 1
ATOM 3357 O O . SER B 1 145 ? -10.690 -61.446 36.546 1.00 43.22 145 SER B O 1
ATOM 3360 N N . SER B 1 146 ? -10.267 -61.581 34.325 1.00 38.67 146 SER B N 1
ATOM 3361 C CA . SER B 1 146 ? -9.069 -60.765 34.473 1.00 39.61 146 SER B CA 1
ATOM 3362 C C . SER B 1 146 ? -9.420 -59.445 35.127 1.00 36.67 146 SER B C 1
ATOM 3363 O O . SER B 1 146 ? -8.698 -58.967 35.990 1.00 34.14 146 SER B O 1
ATOM 3366 N N . ILE B 1 147 ? -10.562 -58.882 34.732 1.00 39.86 147 ILE B N 1
ATOM 3367 C CA . ILE B 1 147 ? -11.068 -57.605 35.289 1.00 41.28 147 ILE B CA 1
ATOM 3368 C C . ILE B 1 147 ? -11.478 -57.766 36.737 1.00 43.15 147 ILE B C 1
ATOM 3369 O O . ILE B 1 147 ? -11.146 -56.944 37.600 1.00 40.97 147 ILE B O 1
ATOM 3374 N N . ALA B 1 148 ? -12.240 -58.830 36.990 1.00 47.54 148 ALA B N 1
ATOM 3375 C CA . ALA B 1 148 ? -12.705 -59.151 38.348 1.00 45.06 148 ALA B CA 1
ATOM 3376 C C . ALA B 1 148 ? -11.531 -59.340 39.317 1.00 40.28 148 ALA B C 1
ATOM 3377 O O . ALA B 1 148 ? -11.525 -58.784 40.406 1.00 37.60 148 ALA B O 1
ATOM 3379 N N . ALA B 1 149 ? -10.542 -60.113 38.884 1.00 39.21 149 ALA B N 1
ATOM 3380 C CA . ALA B 1 149 ? -9.276 -60.262 39.591 1.00 43.24 149 ALA B CA 1
ATOM 3381 C C . ALA B 1 149 ? -8.648 -58.912 40.010 1.00 50.35 149 ALA B C 1
ATOM 3382 O O . ALA B 1 149 ? -8.315 -58.724 41.174 1.00 55.56 149 ALA B O 1
ATOM 3384 N N . LYS B 1 150 ? -8.506 -57.964 39.085 1.00 49.74 150 LYS B N 1
ATOM 3385 C CA . LYS B 1 150 ? -7.963 -56.649 39.452 1.00 47.35 150 LYS B CA 1
ATOM 3386 C C . LYS B 1 150 ? -8.764 -55.928 40.541 1.00 45.53 150 LYS B C 1
ATOM 3387 O O . LYS B 1 150 ? -8.201 -55.205 41.349 1.00 46.39 150 LYS B O 1
ATOM 3393 N N . TYR B 1 151 ? -10.076 -56.102 40.579 1.00 46.27 151 TYR B N 1
ATOM 3394 C CA . TYR B 1 151 ? -10.856 -55.364 41.570 1.00 45.09 151 TYR B CA 1
ATOM 3395 C C . TYR B 1 151 ? -11.492 -56.162 42.692 1.00 45.37 151 TYR B C 1
ATOM 3396 O O . TYR B 1 151 ? -12.103 -55.551 43.593 1.00 44.60 151 TYR B O 1
ATOM 3405 N N . ALA B 1 152 ? -11.330 -57.491 42.643 1.00 43.66 152 ALA B N 1
ATOM 3406 C CA . ALA B 1 152 ? -11.891 -58.440 43.628 1.00 47.49 152 ALA B CA 1
ATOM 3407 C C . ALA B 1 152 ? -11.946 -57.922 45.064 1.00 51.18 152 ALA B C 1
ATOM 3408 O O . ALA B 1 152 ? -12.976 -57.988 45.731 1.00 46.63 152 ALA B O 1
ATOM 3410 N N . ASP B 1 153 ? -10.795 -57.443 45.516 1.00 57.91 153 ASP B N 1
ATOM 3411 C CA . ASP B 1 153 ? -10.629 -56.825 46.810 1.00 63.41 153 ASP B CA 1
ATOM 3412 C C . ASP B 1 153 ? -11.592 -55.651 47.046 1.00 60.56 153 ASP B C 1
ATOM 3413 O O . ASP B 1 153 ? -12.081 -55.480 48.151 1.00 64.66 153 ASP B O 1
ATOM 3418 N N . ASN B 1 154 ? -11.874 -54.846 46.022 1.00 62.53 154 ASN B N 1
ATOM 3419 C CA . ASN B 1 154 ? -12.601 -53.570 46.201 1.00 63.14 154 ASN B CA 1
ATOM 3420 C C . ASN B 1 154 ? -14.105 -53.687 46.017 1.00 67.66 154 ASN B C 1
ATOM 3421 O O . ASN B 1 154 ? -14.558 -54.172 44.987 1.00 71.57 154 ASN B O 1
ATOM 3426 N N . ASP B 1 155 ? -14.880 -53.216 46.991 1.00 66.48 155 ASP B N 1
ATOM 3427 C CA . ASP B 1 155 ? -16.324 -53.458 46.977 1.00 68.11 155 ASP B CA 1
ATOM 3428 C C . ASP B 1 155 ? -17.164 -52.246 46.614 1.00 62.09 155 ASP B C 1
ATOM 3429 O O . ASP B 1 155 ? -18.383 -52.347 46.602 1.00 65.05 155 ASP B O 1
ATOM 3434 N N . LYS B 1 156 ? -16.526 -51.114 46.325 1.00 55.57 156 LYS B N 1
ATOM 3435 C CA . LYS B 1 156 ? -17.215 -49.975 45.698 1.00 52.37 156 LYS B CA 1
ATOM 3436 C C . LYS B 1 156 ? -17.138 -50.001 44.144 1.00 49.63 156 LYS B C 1
ATOM 3437 O O . LYS B 1 156 ? -17.508 -49.044 43.486 1.00 51.89 156 LYS B O 1
ATOM 3443 N N . ILE B 1 157 ? -16.662 -51.106 43.573 1.00 44.10 157 ILE B N 1
ATOM 3444 C CA . ILE B 1 157 ? -16.678 -51.332 42.150 1.00 40.45 157 ILE B CA 1
ATOM 3445 C C . ILE B 1 157 ? -17.967 -52.046 41.748 1.00 39.41 157 ILE B C 1
ATOM 3446 O O . ILE B 1 157 ? -18.495 -52.858 42.506 1.00 41.37 157 ILE B O 1
ATOM 3451 N N . ILE B 1 158 ? -18.466 -51.736 40.547 1.00 38.42 158 ILE B N 1
ATOM 3452 C CA . ILE B 1 158 ? -19.649 -52.370 39.971 1.00 36.45 158 ILE B CA 1
ATOM 3453 C C . ILE B 1 158 ? -19.339 -52.920 38.583 1.00 38.73 158 ILE B C 1
ATOM 3454 O O . ILE B 1 158 ? -18.609 -52.291 37.820 1.00 44.14 158 ILE B O 1
ATOM 3459 N N . PHE B 1 159 ? -19.886 -54.086 38.236 1.00 38.31 159 PHE B N 1
ATOM 3460 C CA . PHE B 1 159 ? -19.493 -54.748 36.991 1.00 39.45 159 PHE B CA 1
ATOM 3461 C C . PHE B 1 159 ? -20.576 -54.634 35.950 1.00 39.77 159 PHE B C 1
ATOM 3462 O O . PHE B 1 159 ? -21.615 -55.295 36.037 1.00 44.30 159 PHE B O 1
ATOM 3470 N N . GLY B 1 160 ? -20.332 -53.780 34.968 1.00 39.08 160 GLY B N 1
ATOM 3471 C CA . GLY B 1 160 ? -21.206 -53.685 33.814 1.00 39.26 160 GLY B CA 1
ATOM 3472 C C . GLY B 1 160 ? -20.850 -54.774 32.824 1.00 36.72 160 GLY B C 1
ATOM 3473 O O . GLY B 1 160 ? -20.044 -54.585 31.929 1.00 35.78 160 GLY B O 1
ATOM 3474 N N . VAL B 1 161 ? -21.477 -55.920 32.970 1.00 36.96 161 VAL B N 1
ATOM 3475 C CA . VAL B 1 161 ? -21.145 -57.055 32.133 1.00 38.93 161 VAL B CA 1
ATOM 3476 C C . VAL B 1 161 ? -21.103 -56.667 30.659 1.00 39.04 161 VAL B C 1
ATOM 3477 O O . VAL B 1 161 ? -20.191 -57.081 29.931 1.00 46.19 161 VAL B O 1
ATOM 3481 N N . MET B 1 162 ? -22.065 -55.879 30.208 1.00 37.04 162 MET B N 1
ATOM 3482 C CA . MET B 1 162 ? -22.074 -55.488 28.800 1.00 38.88 162 MET B CA 1
ATOM 3483 C C . MET B 1 162 ? -22.977 -54.316 28.493 1.00 37.36 162 MET B C 1
ATOM 3484 O O . MET B 1 162 ? -24.085 -54.222 28.983 1.00 40.88 162 MET B O 1
ATOM 3489 N N . ASN B 1 163 ? -22.480 -53.429 27.657 1.00 38.14 163 ASN B N 1
ATOM 3490 C CA . ASN B 1 163 ? -23.258 -52.301 27.206 1.00 41.19 163 ASN B CA 1
ATOM 3491 C C . ASN B 1 163 ? -24.187 -52.685 26.047 1.00 41.34 163 ASN B C 1
ATOM 3492 O O . ASN B 1 163 ? -23.734 -53.207 25.037 1.00 36.50 163 ASN B O 1
ATOM 3497 N N . GLU B 1 164 ? -25.480 -52.441 26.219 1.00 43.97 164 GLU B N 1
ATOM 3498 C CA . GLU B 1 164 ? -26.467 -52.461 25.126 1.00 46.10 164 GLU B CA 1
ATOM 3499 C C . GLU B 1 164 ? -26.427 -53.604 24.087 1.00 45.04 164 GLU B C 1
ATOM 3500 O O . GLU B 1 164 ? -26.209 -53.359 22.915 1.00 49.48 164 GLU B O 1
ATOM 3506 N N . PRO B 1 165 ? -26.671 -54.858 24.494 1.00 44.66 165 PRO B N 1
ATOM 3507 C CA . PRO B 1 165 ? -26.859 -55.842 23.424 1.00 43.06 165 PRO B CA 1
ATOM 3508 C C . PRO B 1 165 ? -28.079 -55.447 22.603 1.00 46.15 165 PRO B C 1
ATOM 3509 O O . PRO B 1 165 ? -28.941 -54.719 23.131 1.00 45.28 165 PRO B O 1
ATOM 3513 N N . HIS B 1 166 ? -28.171 -55.854 21.333 1.00 49.37 166 HIS B N 1
ATOM 3514 C CA . HIS B 1 166 ? -29.314 -55.357 20.560 1.00 56.37 166 HIS B CA 1
ATOM 3515 C C . HIS B 1 166 ? -30.045 -56.296 19.578 1.00 60.73 166 HIS B C 1
ATOM 3516 O O . HIS B 1 166 ? -31.313 -56.374 19.567 1.00 61.53 166 HIS B O 1
ATOM 3523 N N . ASP B 1 167 ? -29.315 -57.000 18.748 1.00 52.93 167 ASP B N 1
ATOM 3524 C CA . ASP B 1 167 ? -30.038 -57.781 17.755 1.00 51.64 167 ASP B CA 1
ATOM 3525 C C . ASP B 1 167 ? -29.569 -59.196 17.922 1.00 52.04 167 ASP B C 1
ATOM 3526 O O . ASP B 1 167 ? -29.078 -59.851 16.998 1.00 47.55 167 ASP B O 1
ATOM 3531 N N . VAL B 1 168 ? -29.706 -59.641 19.166 1.00 53.71 168 VAL B N 1
ATOM 3532 C CA . VAL B 1 168 ? -29.300 -60.975 19.555 1.00 54.70 168 VAL B CA 1
ATOM 3533 C C . VAL B 1 168 ? -30.448 -61.905 19.177 1.00 56.36 168 VAL B C 1
ATOM 3534 O O . VAL B 1 168 ? -31.505 -61.899 19.826 1.00 49.06 168 VAL B O 1
ATOM 3538 N N . PRO B 1 169 ? -30.250 -62.700 18.107 1.00 62.81 169 PRO B N 1
ATOM 3539 C CA . PRO B 1 169 ? -31.368 -63.561 17.665 1.00 62.04 169 PRO B CA 1
ATOM 3540 C C . PRO B 1 169 ? -31.888 -64.476 18.794 1.00 57.86 169 PRO B C 1
ATOM 3541 O O . PRO B 1 169 ? -33.106 -64.577 18.965 1.00 52.92 169 PRO B O 1
ATOM 3545 N N . ASP B 1 170 ? -30.978 -65.080 19.572 1.00 53.22 170 ASP B N 1
ATOM 3546 C CA . ASP B 1 170 ? -31.358 -65.972 20.679 1.00 57.56 170 ASP B CA 1
ATOM 3547 C C . ASP B 1 170 ? -30.935 -65.502 22.088 1.00 56.33 170 ASP B C 1
ATOM 3548 O O . ASP B 1 170 ? -29.748 -65.581 22.479 1.00 55.18 170 ASP B O 1
ATOM 3553 N N . ILE B 1 171 ? -31.951 -65.099 22.857 1.00 53.34 171 ILE B N 1
ATOM 3554 C CA . ILE B 1 171 ? -31.782 -64.463 24.155 1.00 51.67 171 ILE B CA 1
ATOM 3555 C C . ILE B 1 171 ? -31.450 -65.417 25.307 1.00 48.76 171 ILE B C 1
ATOM 3556 O O . ILE B 1 171 ? -30.922 -64.993 26.316 1.00 50.09 171 ILE B O 1
ATOM 3561 N N . ASN B 1 172 ? -31.722 -66.702 25.175 1.00 50.10 172 ASN B N 1
ATOM 3562 C CA . ASN B 1 172 ? -31.337 -67.621 26.246 1.00 54.03 172 ASN B CA 1
ATOM 3563 C C . ASN B 1 172 ? -29.874 -67.936 26.207 1.00 55.35 172 ASN B C 1
ATOM 3564 O O . ASN B 1 172 ? -29.224 -68.025 27.256 1.00 52.18 172 ASN B O 1
ATOM 3569 N N . LEU B 1 173 ? -29.369 -68.112 24.989 1.00 55.21 173 LEU B N 1
ATOM 3570 C CA . LEU B 1 173 ? -27.944 -68.235 24.781 1.00 52.50 173 LEU B CA 1
ATOM 3571 C C . LEU B 1 173 ? -27.262 -66.986 25.322 1.00 51.16 173 LEU B C 1
ATOM 3572 O O . LEU B 1 173 ? -26.221 -67.084 25.988 1.00 45.31 173 LEU B O 1
ATOM 3577 N N . TRP B 1 174 ? -27.868 -65.819 25.096 1.00 49.71 174 TRP B N 1
ATOM 3578 C CA . TRP B 1 174 ? -27.285 -64.596 25.628 1.00 48.46 174 TRP B CA 1
ATOM 3579 C C . TRP B 1 174 ? -27.249 -64.661 27.172 1.00 45.28 174 TRP B C 1
ATOM 3580 O O . TRP B 1 174 ? -26.188 -64.531 27.795 1.00 47.26 174 TRP B O 1
ATOM 3591 N N . ALA B 1 175 ? -28.375 -64.935 27.802 1.00 40.67 175 ALA B N 1
ATOM 3592 C CA . ALA B 1 175 ? -28.337 -65.160 29.245 1.00 40.15 175 ALA B CA 1
ATOM 3593 C C . ALA B 1 175 ? -27.229 -66.155 29.689 1.00 40.08 175 ALA B C 1
ATOM 3594 O O . ALA B 1 175 ? -26.587 -65.975 30.721 1.00 36.96 175 ALA B O 1
ATOM 3596 N N . ASP B 1 176 ? -27.000 -67.202 28.911 1.00 41.60 176 ASP B N 1
ATOM 3597 C CA . ASP B 1 176 ? -25.928 -68.134 29.229 1.00 45.86 176 ASP B CA 1
ATOM 3598 C C . ASP B 1 176 ? -24.546 -67.459 29.201 1.00 45.55 176 ASP B C 1
ATOM 3599 O O . ASP B 1 176 ? -23.720 -67.679 30.101 1.00 40.81 176 ASP B O 1
ATOM 3604 N N . SER B 1 177 ? -24.298 -66.645 28.169 1.00 42.16 177 SER B N 1
ATOM 3605 C CA . SER B 1 177 ? -23.075 -65.842 28.096 1.00 40.77 177 SER B CA 1
ATOM 3606 C C . SER B 1 177 ? -22.933 -64.989 29.359 1.00 38.16 177 SER B C 1
ATOM 3607 O O . SER B 1 177 ? -21.879 -64.965 30.040 1.00 36.25 177 SER B O 1
ATOM 3610 N N . VAL B 1 178 ? -24.035 -64.346 29.713 1.00 34.85 178 VAL B N 1
ATOM 3611 C CA . VAL B 1 178 ? -24.067 -63.512 30.907 1.00 34.36 178 VAL B CA 1
ATOM 3612 C C . VAL B 1 178 ? -23.794 -64.345 32.163 1.00 37.47 178 VAL B C 1
ATOM 3613 O O . VAL B 1 178 ? -23.042 -63.926 33.032 1.00 38.14 178 VAL B O 1
ATOM 3617 N N . GLN B 1 179 ? -24.369 -65.543 32.243 1.00 40.54 179 GLN B N 1
ATOM 3618 C CA . GLN B 1 179 ? -24.111 -66.428 33.365 1.00 40.13 179 GLN B CA 1
ATOM 3619 C C . GLN B 1 179 ? -22.649 -66.826 33.368 1.00 40.18 179 GLN B C 1
ATOM 3620 O O . GLN B 1 179 ? -22.047 -66.921 34.423 1.00 40.04 179 GLN B O 1
ATOM 3626 N N . ALA B 1 180 ? -22.061 -67.039 32.196 1.00 43.69 180 ALA B N 1
ATOM 3627 C CA . ALA B 1 180 ? -20.620 -67.378 32.134 1.00 47.81 180 ALA B CA 1
ATOM 3628 C C . ALA B 1 180 ? -19.799 -66.323 32.869 1.00 49.64 180 ALA B C 1
ATOM 3629 O O . ALA B 1 180 ? -18.899 -66.637 33.652 1.00 54.73 180 ALA B O 1
ATOM 3631 N N . ALA B 1 181 ? -20.134 -65.063 32.619 1.00 44.39 181 ALA B N 1
ATOM 3632 C CA . ALA B 1 181 ? -19.439 -63.960 33.234 1.00 40.25 181 ALA B CA 1
ATOM 3633 C C . ALA B 1 181 ? -19.596 -63.892 34.745 1.00 39.46 181 ALA B C 1
ATOM 3634 O O . ALA B 1 181 ? -18.618 -63.679 35.462 1.00 37.80 181 ALA B O 1
ATOM 3636 N N . VAL B 1 182 ? -20.831 -64.043 35.225 1.00 39.32 182 VAL B N 1
ATOM 3637 C CA . VAL B 1 182 ? -21.119 -63.930 36.662 1.00 38.62 182 VAL B CA 1
ATOM 3638 C C . VAL B 1 182 ? -20.343 -65.020 37.383 1.00 38.02 182 VAL B C 1
ATOM 3639 O O . VAL B 1 182 ? -19.740 -64.761 38.407 1.00 41.06 182 VAL B O 1
ATOM 3643 N N . THR B 1 183 ? -20.333 -66.231 36.826 1.00 36.50 183 THR B N 1
ATOM 3644 C CA . THR B 1 183 ? -19.537 -67.328 37.365 1.00 39.40 183 THR B CA 1
ATOM 3645 C C . THR B 1 183 ? -18.032 -66.948 37.445 1.00 39.91 183 THR B C 1
ATOM 3646 O O . THR B 1 183 ? -17.426 -66.888 38.530 1.00 36.48 183 THR B O 1
ATOM 3650 N N . ALA B 1 184 ? -17.457 -66.665 36.284 1.00 40.57 184 ALA B N 1
ATOM 3651 C CA . ALA B 1 184 ? -16.083 -66.171 36.177 1.00 42.58 184 ALA B CA 1
ATOM 3652 C C . ALA B 1 184 ? -15.722 -65.115 37.224 1.00 43.72 184 ALA B C 1
ATOM 3653 O O . ALA B 1 184 ? -14.695 -65.252 37.915 1.00 49.43 184 ALA B O 1
ATOM 3655 N N . ILE B 1 185 ? -16.570 -64.088 37.342 1.00 41.46 185 ILE B N 1
ATOM 3656 C CA . ILE B 1 185 ? -16.346 -62.946 38.245 1.00 41.45 185 ILE B CA 1
ATOM 3657 C C . ILE B 1 185 ? -16.323 -63.362 39.702 1.00 43.40 185 ILE B C 1
ATOM 3658 O O . ILE B 1 185 ? -15.376 -63.024 40.430 1.00 41.07 185 ILE B O 1
ATOM 3663 N N . ARG B 1 186 ? -17.363 -64.093 40.127 1.00 47.57 186 ARG B N 1
ATOM 3664 C CA . ARG B 1 186 ? -17.420 -64.622 41.501 1.00 43.99 186 ARG B CA 1
ATOM 3665 C C . ARG B 1 186 ? -16.303 -65.654 41.706 1.00 42.03 186 ARG B C 1
ATOM 3666 O O . ARG B 1 186 ? -15.609 -65.610 42.716 1.00 40.03 186 ARG B O 1
ATOM 3674 N N . GLN B 1 187 ? -16.074 -66.540 40.748 1.00 43.55 187 GLN B N 1
ATOM 3675 C CA . GLN B 1 187 ? -14.923 -67.485 40.889 1.00 51.39 187 GLN B CA 1
ATOM 3676 C C . GLN B 1 187 ? -13.600 -66.737 41.092 1.00 53.50 187 GLN B C 1
ATOM 3677 O O . GLN B 1 187 ? -12.698 -67.227 41.756 1.00 56.86 187 GLN B O 1
ATOM 3683 N N . ALA B 1 188 ? -13.493 -65.542 40.523 1.00 56.06 188 ALA B N 1
ATOM 3684 C CA . ALA B 1 188 ? -12.277 -64.738 40.647 1.00 53.47 188 ALA B CA 1
ATOM 3685 C C . ALA B 1 188 ? -12.112 -64.011 41.961 1.00 51.49 188 ALA B C 1
ATOM 3686 O O . ALA B 1 188 ? -11.088 -63.391 42.159 1.00 53.06 188 ALA B O 1
ATOM 3688 N N . GLY B 1 189 ? -13.112 -64.037 42.837 1.00 51.81 189 GLY B N 1
ATOM 3689 C CA . GLY B 1 189 ? -12.992 -63.433 44.170 1.00 49.03 189 GLY B CA 1
ATOM 3690 C C . GLY B 1 189 ? -13.824 -62.194 44.399 1.00 55.01 189 GLY B C 1
ATOM 3691 O O . GLY B 1 189 ? -13.662 -61.516 45.417 1.00 61.19 189 GLY B O 1
ATOM 3692 N N . ALA B 1 190 ? -14.720 -61.882 43.466 1.00 58.56 190 ALA B N 1
ATOM 3693 C CA . ALA B 1 190 ? -15.519 -60.660 43.549 1.00 60.12 190 ALA B CA 1
ATOM 3694 C C . ALA B 1 190 ? -16.913 -60.970 44.048 1.00 58.41 190 ALA B C 1
ATOM 3695 O O . ALA B 1 190 ? -17.856 -60.972 43.262 1.00 56.84 190 ALA B O 1
ATOM 3697 N N . THR B 1 191 ? -17.041 -61.190 45.354 1.00 55.98 191 THR B N 1
ATOM 3698 C CA . THR B 1 191 ? -18.298 -61.657 45.947 1.00 56.78 191 THR B CA 1
ATOM 3699 C C . THR B 1 191 ? -19.215 -60.553 46.473 1.00 54.48 191 THR B C 1
ATOM 3700 O O . THR B 1 191 ? -20.412 -60.756 46.545 1.00 62.64 191 THR B O 1
ATOM 3704 N N . SER B 1 192 ? -18.669 -59.397 46.841 1.00 54.84 192 SER B N 1
ATOM 3705 C CA . SER B 1 192 ? -19.460 -58.312 47.446 1.00 54.55 192 SER B CA 1
ATOM 3706 C C . SER B 1 192 ? -20.027 -57.286 46.455 1.00 54.09 192 SER B C 1
ATOM 3707 O O . SER B 1 192 ? -20.760 -56.383 46.855 1.00 51.14 192 SER B O 1
ATOM 3710 N N . GLN B 1 193 ? -19.673 -57.395 45.178 1.00 52.46 193 GLN B N 1
ATOM 3711 C CA . GLN B 1 193 ? -20.017 -56.349 44.222 1.00 49.28 193 GLN B CA 1
ATOM 3712 C C . GLN B 1 193 ? -21.273 -56.650 43.462 1.00 45.78 193 GLN B C 1
ATOM 3713 O O . GLN B 1 193 ? -21.568 -57.794 43.133 1.00 45.91 193 GLN B O 1
ATOM 3719 N N . ILE B 1 194 ? -21.979 -55.579 43.151 1.00 40.93 194 ILE B N 1
ATOM 3720 C CA . ILE B 1 194 ? -23.048 -55.603 42.208 1.00 38.57 194 ILE B CA 1
ATOM 3721 C C . ILE B 1 194 ? -22.522 -55.931 40.835 1.00 35.78 194 ILE B C 1
ATOM 3722 O O . ILE B 1 194 ? -21.558 -55.343 40.401 1.00 37.69 194 ILE B O 1
ATOM 3727 N N . ILE B 1 195 ? -23.185 -56.849 40.153 1.00 33.24 195 ILE B N 1
ATOM 3728 C CA . ILE B 1 195 ? -22.906 -57.146 38.785 1.00 31.54 195 ILE B CA 1
ATOM 3729 C C . ILE B 1 195 ? -24.158 -56.818 38.044 1.00 33.67 195 ILE B C 1
ATOM 3730 O O . ILE B 1 195 ? -25.231 -57.201 38.506 1.00 34.03 195 ILE B O 1
ATOM 3735 N N . LEU B 1 196 ? -24.036 -56.151 36.891 1.00 34.89 196 LEU B N 1
ATOM 3736 C CA . LEU B 1 196 ? -25.217 -55.674 36.153 1.00 34.68 196 LEU B CA 1
ATOM 3737 C C . LEU B 1 196 ? -25.505 -56.533 34.934 1.00 36.36 196 LEU B C 1
ATOM 3738 O O . LEU B 1 196 ? -24.588 -56.974 34.245 1.00 37.76 196 LEU B O 1
ATOM 3743 N N . LEU B 1 197 ? -26.787 -56.747 34.659 1.00 37.79 197 LEU B N 1
ATOM 3744 C CA . LEU B 1 197 ? -27.204 -57.733 33.669 1.00 37.74 197 LEU B CA 1
ATOM 3745 C C . LEU B 1 197 ? -28.014 -57.119 32.543 1.00 34.84 197 LEU B C 1
ATOM 3746 O O . LEU B 1 197 ? -29.132 -56.698 32.742 1.00 34.39 197 LEU B O 1
ATOM 3751 N N . PRO B 1 198 ? -27.451 -57.079 31.352 1.00 35.57 198 PRO B N 1
ATOM 3752 C CA . PRO B 1 198 ? -28.104 -56.356 30.288 1.00 37.43 198 PRO B CA 1
ATOM 3753 C C . PRO B 1 198 ? -28.875 -57.263 29.353 1.00 38.15 198 PRO B C 1
ATOM 3754 O O . PRO B 1 198 ? -28.425 -58.381 29.079 1.00 37.78 198 PRO B O 1
ATOM 3758 N N . GLY B 1 199 ? -30.031 -56.791 28.885 1.00 39.84 199 GLY B N 1
ATOM 3759 C CA . GLY B 1 199 ? -30.843 -57.509 27.905 1.00 43.69 199 GLY B CA 1
ATOM 3760 C C . GLY B 1 199 ? -30.787 -57.009 26.474 1.00 44.27 199 GLY B C 1
ATOM 3761 O O . GLY B 1 199 ? -29.882 -56.277 26.086 1.00 48.23 199 GLY B O 1
ATOM 3762 N N . ASN B 1 200 ? -31.781 -57.407 25.694 1.00 46.11 200 ASN B N 1
ATOM 3763 C CA . ASN B 1 200 ? -31.805 -57.147 24.259 1.00 49.57 200 ASN B CA 1
ATOM 3764 C C . ASN B 1 200 ? -32.430 -55.801 23.944 1.00 48.43 200 ASN B C 1
ATOM 3765 O O . ASN B 1 200 ? -32.921 -55.112 24.845 1.00 51.64 200 ASN B O 1
ATOM 3770 N N . ASN B 1 201 ? -32.438 -55.438 22.665 1.00 47.12 201 ASN B N 1
ATOM 3771 C CA . ASN B 1 201 ? -32.965 -54.125 22.237 1.00 50.10 201 ASN B CA 1
ATOM 3772 C C . ASN B 1 201 ? -32.371 -52.942 23.015 1.00 44.68 201 ASN B C 1
ATOM 3773 O O . ASN B 1 201 ? -33.104 -52.113 23.595 1.00 39.05 201 ASN B O 1
ATOM 3778 N N . TRP B 1 202 ? -31.039 -52.897 23.015 1.00 41.33 202 TRP B N 1
ATOM 3779 C CA . TRP B 1 202 ? -30.286 -51.812 23.603 1.00 43.83 202 TRP B CA 1
ATOM 3780 C C . TRP B 1 202 ? -30.534 -51.673 25.099 1.00 43.53 202 TRP B C 1
ATOM 3781 O O . TRP B 1 202 ? -30.512 -50.552 25.631 1.00 44.36 202 TRP B O 1
ATOM 3792 N N . THR B 1 203 ? -30.747 -52.815 25.765 1.00 45.42 203 THR B N 1
ATOM 3793 C CA . THR B 1 203 ? -31.228 -52.891 27.161 1.00 43.42 203 THR B CA 1
ATOM 3794 C C . THR B 1 203 ? -32.334 -51.904 27.427 1.00 38.82 203 THR B C 1
ATOM 3795 O O . THR B 1 203 ? -32.394 -51.316 28.500 1.00 36.33 203 THR B O 1
ATOM 3799 N N . SER B 1 204 ? -33.198 -51.673 26.454 1.00 39.16 204 SER B N 1
ATOM 3800 C CA . SER B 1 204 ? -34.271 -50.718 26.686 1.00 41.55 204 SER B CA 1
ATOM 3801 C C . SER B 1 204 ? -35.121 -51.237 27.847 1.00 41.60 204 SER B C 1
ATOM 3802 O O . SER B 1 204 ? -35.431 -52.429 27.920 1.00 45.04 204 SER B O 1
ATOM 3805 N N . ALA B 1 205 ? -35.445 -50.335 28.760 1.00 41.80 205 ALA B N 1
ATOM 3806 C CA . ALA B 1 205 ? -36.382 -50.585 29.854 1.00 43.21 205 ALA B CA 1
ATOM 3807 C C . ALA B 1 205 ? -37.805 -50.869 29.396 1.00 45.30 205 ALA B C 1
ATOM 3808 O O . ALA B 1 205 ? -38.610 -51.396 30.143 1.00 46.77 205 ALA B O 1
ATOM 3810 N N . GLU B 1 206 ? -38.142 -50.459 28.190 1.00 52.24 206 GLU B N 1
ATOM 3811 C CA . GLU B 1 206 ? -39.510 -50.554 27.720 1.00 58.42 206 GLU B CA 1
ATOM 3812 C C . GLU B 1 206 ? -39.849 -51.958 27.310 1.00 55.25 206 GLU B C 1
ATOM 3813 O O . GLU B 1 206 ? -40.998 -52.360 27.386 1.00 58.16 206 GLU B O 1
ATOM 3819 N N . THR B 1 207 ? -38.832 -52.687 26.871 1.00 49.83 207 THR B N 1
ATOM 3820 C CA . THR B 1 207 ? -38.992 -53.980 26.275 1.00 46.12 207 THR B CA 1
ATOM 3821 C C . THR B 1 207 ? -38.288 -55.033 27.075 1.00 43.58 207 THR B C 1
ATOM 3822 O O . THR B 1 207 ? -38.200 -56.180 26.636 1.00 40.19 207 THR B O 1
ATOM 3826 N N . PHE B 1 208 ? -37.766 -54.651 28.238 1.00 42.63 208 PHE B N 1
ATOM 3827 C CA . PHE B 1 208 ? -36.886 -55.534 28.987 1.00 43.62 208 PHE B CA 1
ATOM 3828 C C . PHE B 1 208 ? -37.620 -56.825 29.365 1.00 45.39 208 PHE B C 1
ATOM 3829 O O . PHE B 1 208 ? -37.091 -57.933 29.216 1.00 40.12 208 PHE B O 1
ATOM 3837 N N . VAL B 1 209 ? -38.862 -56.652 29.813 1.00 48.55 209 VAL B N 1
ATOM 3838 C CA . VAL B 1 209 ? -39.740 -57.756 30.131 1.00 49.54 209 VAL B CA 1
ATOM 3839 C C . VAL B 1 209 ? -40.248 -58.388 28.854 1.00 51.89 209 VAL B C 1
ATOM 3840 O O . VAL B 1 209 ? -40.050 -59.599 28.629 1.00 54.64 209 VAL B O 1
ATOM 3844 N N . SER B 1 210 ? -40.883 -57.566 28.018 1.00 49.95 210 SER B N 1
ATOM 3845 C CA . SER B 1 210 ? -41.643 -58.076 26.870 1.00 48.36 210 SER B CA 1
ATOM 3846 C C . SER B 1 210 ? -40.833 -58.809 25.810 1.00 46.21 210 SER B C 1
ATOM 3847 O O . SER B 1 210 ? -41.402 -59.604 25.097 1.00 51.13 210 SER B O 1
ATOM 3850 N N . ASN B 1 211 ? -39.530 -58.571 25.699 1.00 47.48 211 ASN B N 1
ATOM 3851 C CA . ASN B 1 211 ? -38.688 -59.375 24.772 1.00 47.39 211 ASN B CA 1
ATOM 3852 C C . ASN B 1 211 ? -38.066 -60.617 25.381 1.00 45.14 211 ASN B C 1
ATOM 3853 O O . ASN B 1 211 ? -37.239 -61.252 24.752 1.00 47.26 211 ASN B O 1
ATOM 3858 N N . GLY B 1 212 ? -38.456 -60.969 26.599 1.00 46.99 212 GLY B N 1
ATOM 3859 C CA . GLY B 1 212 ? -37.930 -62.175 27.257 1.00 45.93 212 GLY B CA 1
ATOM 3860 C C . GLY B 1 212 ? -36.623 -61.963 28.001 1.00 47.61 212 GLY B C 1
ATOM 3861 O O . GLY B 1 212 ? -36.121 -62.871 28.651 1.00 47.23 212 GLY B O 1
ATOM 3862 N N . SER B 1 213 ? -36.069 -60.758 27.937 1.00 48.07 213 SER B N 1
ATOM 3863 C CA . SER B 1 213 ? -34.822 -60.477 28.625 1.00 46.58 213 SER B CA 1
ATOM 3864 C C . SER B 1 213 ? -34.928 -60.741 30.111 1.00 44.10 213 SER B C 1
ATOM 3865 O O . SER B 1 213 ? -34.060 -61.401 30.687 1.00 46.89 213 SER B O 1
ATOM 3868 N N . ALA B 1 214 ? -35.987 -60.235 30.732 1.00 42.74 214 ALA B N 1
ATOM 3869 C CA . ALA B 1 214 ? -36.155 -60.366 32.184 1.00 41.97 214 ALA B CA 1
ATOM 3870 C C . ALA B 1 214 ? -36.340 -61.823 32.616 1.00 45.41 214 ALA B C 1
ATOM 3871 O O . ALA B 1 214 ? -35.774 -62.269 33.619 1.00 43.79 214 ALA B O 1
ATOM 3873 N N . ASP B 1 215 ? -37.091 -62.581 31.834 1.00 49.03 215 ASP B N 1
ATOM 3874 C CA . ASP B 1 215 ? -37.385 -63.971 32.202 1.00 55.01 215 ASP B CA 1
ATOM 3875 C C . ASP B 1 215 ? -36.136 -64.863 32.018 1.00 51.77 215 ASP B C 1
ATOM 3876 O O . ASP B 1 215 ? -36.008 -65.903 32.665 1.00 54.45 215 ASP B O 1
ATOM 3881 N N . ALA B 1 216 ? -35.207 -64.445 31.161 1.00 45.42 216 ALA B N 1
ATOM 3882 C CA . ALA B 1 216 ? -34.046 -65.262 30.860 1.00 42.12 216 ALA B CA 1
ATOM 3883 C C . ALA B 1 216 ? -32.907 -64.988 31.828 1.00 45.68 216 ALA B C 1
ATOM 3884 O O . ALA B 1 216 ? -32.210 -65.923 32.240 1.00 46.83 216 ALA B O 1
ATOM 3886 N N . LEU B 1 217 ? -32.735 -63.712 32.182 1.00 45.81 217 LEU B N 1
ATOM 3887 C CA . LEU B 1 217 ? -31.645 -63.262 33.042 1.00 46.82 217 LEU B CA 1
ATOM 3888 C C . LEU B 1 217 ? -31.974 -63.469 34.511 1.00 46.63 217 LEU B C 1
ATOM 3889 O O . LEU B 1 217 ? -31.091 -63.605 35.355 1.00 45.97 217 LEU B O 1
ATOM 3894 N N . LYS B 1 218 ? -33.264 -63.443 34.817 1.00 48.62 218 LYS B N 1
ATOM 3895 C CA . LYS B 1 218 ? -33.760 -63.863 36.117 1.00 49.52 218 LYS B CA 1
ATOM 3896 C C . LYS B 1 218 ? -33.053 -65.136 36.565 1.00 44.14 218 LYS B C 1
ATOM 3897 O O . LYS B 1 218 ? -32.634 -65.261 37.702 1.00 40.68 218 LYS B O 1
ATOM 3903 N N . LYS B 1 219 ? -32.925 -66.075 35.646 1.00 39.98 219 LYS B N 1
ATOM 3904 C CA . LYS B 1 219 ? -32.378 -67.360 35.966 1.00 43.08 219 LYS B CA 1
ATOM 3905 C C . LYS B 1 219 ? -30.845 -67.375 36.140 1.00 40.89 219 LYS B C 1
ATOM 3906 O O . LYS B 1 219 ? -30.266 -68.383 36.505 1.00 41.75 219 LYS B O 1
ATOM 3912 N N . VAL B 1 220 ? -30.183 -66.264 35.895 1.00 40.43 220 VAL B N 1
ATOM 3913 C CA . VAL B 1 220 ? -28.762 -66.150 36.198 1.00 36.95 220 VAL B CA 1
ATOM 3914 C C . VAL B 1 220 ? -28.517 -66.046 37.689 1.00 35.08 220 VAL B C 1
ATOM 3915 O O . VAL B 1 220 ? -29.156 -65.244 38.362 1.00 38.42 220 VAL B O 1
ATOM 3919 N N . THR B 1 221 ? -27.583 -66.841 38.202 1.00 34.45 221 THR B N 1
ATOM 3920 C CA . THR B 1 221 ? -27.329 -66.896 39.650 1.00 35.30 221 THR B CA 1
ATOM 3921 C C . THR B 1 221 ? -25.849 -66.943 39.927 1.00 34.44 221 THR B C 1
ATOM 3922 O O . THR B 1 221 ? -25.057 -67.372 39.090 1.00 29.30 221 THR B O 1
ATOM 3926 N N . ASN B 1 222 ? -25.505 -66.489 41.126 1.00 37.66 222 ASN B N 1
ATOM 3927 C CA . ASN B 1 222 ? -24.172 -66.612 41.688 1.00 42.63 222 ASN B CA 1
ATOM 3928 C C . ASN B 1 222 ? -23.792 -68.066 41.825 1.00 43.67 222 ASN B C 1
ATOM 3929 O O . ASN B 1 222 ? -24.645 -68.919 41.715 1.00 44.73 222 ASN B O 1
ATOM 3934 N N . PRO B 1 223 ? -22.521 -68.355 42.114 1.00 49.94 223 PRO B N 1
ATOM 3935 C CA . PRO B 1 223 ? -22.175 -69.761 42.228 1.00 54.87 223 PRO B CA 1
ATOM 3936 C C . PRO B 1 223 ? -22.969 -70.451 43.371 1.00 60.53 223 PRO B C 1
ATOM 3937 O O . PRO B 1 223 ? -23.415 -71.625 43.209 1.00 52.95 223 PRO B O 1
ATOM 3941 N N . ASP B 1 224 ? -23.175 -69.708 44.479 1.00 58.05 224 ASP B N 1
ATOM 3942 C CA . ASP B 1 224 ? -23.918 -70.205 45.650 1.00 54.91 224 ASP B CA 1
ATOM 3943 C C . ASP B 1 224 ? -25.418 -70.394 45.404 1.00 55.76 224 ASP B C 1
ATOM 3944 O O . ASP B 1 224 ? -26.170 -70.664 46.362 1.00 54.88 224 ASP B O 1
ATOM 3949 N N . GLY B 1 225 ? -25.852 -70.195 44.149 1.00 53.94 225 GLY B N 1
ATOM 3950 C CA . GLY B 1 225 ? -27.229 -70.452 43.712 1.00 52.26 225 GLY B CA 1
ATOM 3951 C C . GLY B 1 225 ? -28.206 -69.289 43.849 1.00 47.28 225 GLY B C 1
ATOM 3952 O O . GLY B 1 225 ? -29.304 -69.356 43.311 1.00 45.23 225 GLY B O 1
ATOM 3953 N N . SER B 1 226 ? -27.816 -68.254 44.592 1.00 41.55 226 SER B N 1
ATOM 3954 C CA . SER B 1 226 ? -28.627 -67.062 44.798 1.00 44.71 226 SER B CA 1
ATOM 3955 C C . SER B 1 226 ? -28.489 -66.039 43.675 1.00 42.78 226 SER B C 1
ATOM 3956 O O . SER B 1 226 ? -27.572 -66.094 42.865 1.00 40.74 226 SER B O 1
ATOM 3959 N N . VAL B 1 227 ? -29.392 -65.071 43.714 1.00 40.94 227 VAL B N 1
ATOM 3960 C CA . VAL B 1 227 ? -29.363 -63.933 42.839 1.00 41.71 227 VAL B CA 1
ATOM 3961 C C . VAL B 1 227 ? -28.994 -62.674 43.627 1.00 42.92 227 VAL B C 1
ATOM 3962 O O . VAL B 1 227 ? -29.237 -61.556 43.156 1.00 37.45 227 VAL B O 1
ATOM 3966 N N . THR B 1 228 ? -28.381 -62.859 44.805 1.00 43.96 228 THR B N 1
ATOM 3967 C CA . THR B 1 228 ? -27.886 -61.733 45.607 1.00 47.61 228 THR B CA 1
ATOM 3968 C C . THR B 1 228 ? -26.919 -60.908 44.768 1.00 47.63 228 THR B C 1
ATOM 3969 O O . THR B 1 228 ? -26.046 -61.470 44.106 1.00 48.33 228 THR B O 1
ATOM 3973 N N . ASN B 1 229 ? -27.107 -59.589 44.781 1.00 48.57 229 ASN B N 1
ATOM 3974 C CA . ASN B 1 229 ? -26.203 -58.614 44.136 1.00 49.51 229 ASN B CA 1
ATOM 3975 C C . ASN B 1 229 ? -26.174 -58.610 42.606 1.00 50.17 229 ASN B C 1
ATOM 3976 O O . ASN B 1 229 ? -25.304 -57.964 42.008 1.00 48.88 229 ASN B O 1
ATOM 3981 N N . LEU B 1 230 ? -27.118 -59.310 41.970 1.00 48.13 230 LEU B N 1
ATOM 3982 C CA . LEU B 1 230 ? -27.261 -59.277 40.508 1.00 41.75 230 LEU B CA 1
ATOM 3983 C C . LEU B 1 230 ? -28.420 -58.330 40.156 1.00 40.80 230 LEU B C 1
ATOM 3984 O O . LEU B 1 230 ? -29.553 -58.545 40.571 1.00 40.26 230 LEU B O 1
ATOM 3989 N N . ILE B 1 231 ? -28.130 -57.274 39.410 1.00 38.02 231 ILE B N 1
ATOM 3990 C CA . ILE B 1 231 ? -29.097 -56.212 39.180 1.00 38.78 231 ILE B CA 1
ATOM 3991 C C . ILE B 1 231 ? -29.319 -56.028 37.692 1.00 38.47 231 ILE B C 1
ATOM 3992 O O . ILE B 1 231 ? -28.388 -56.134 36.902 1.00 40.57 231 ILE B O 1
ATOM 3997 N N . PHE B 1 232 ? -30.543 -55.760 37.276 1.00 37.33 232 PHE B N 1
ATOM 3998 C CA . PHE B 1 232 ? -30.738 -55.555 35.850 1.00 39.97 232 PHE B CA 1
ATOM 3999 C C . PHE B 1 232 ? -30.319 -54.134 35.412 1.00 43.04 232 PHE B C 1
ATOM 4000 O O . PHE B 1 232 ? -30.482 -53.149 36.142 1.00 37.54 232 PHE B O 1
ATOM 4008 N N . ASP B 1 233 ? -29.753 -54.072 34.211 1.00 46.01 233 ASP B N 1
ATOM 4009 C CA . ASP B 1 233 ? -29.111 -52.892 33.668 1.00 49.93 233 ASP B CA 1
ATOM 4010 C C . ASP B 1 233 ? -30.042 -52.436 32.581 1.00 49.87 233 ASP B C 1
ATOM 4011 O O . ASP B 1 233 ? -30.209 -53.117 31.573 1.00 51.36 233 ASP B O 1
ATOM 4016 N N . VAL B 1 234 ? -30.674 -51.294 32.760 1.00 47.88 234 VAL B N 1
ATOM 4017 C CA . VAL B 1 234 ? -31.573 -50.832 31.729 1.00 46.58 234 VAL B CA 1
ATOM 4018 C C . VAL B 1 234 ? -31.246 -49.403 31.310 1.00 45.52 234 VAL B C 1
ATOM 4019 O O . VAL B 1 234 ? -30.825 -48.566 32.112 1.00 42.39 234 VAL B O 1
ATOM 4023 N N . HIS B 1 235 ? -31.424 -49.165 30.016 1.00 46.01 235 HIS B N 1
ATOM 4024 C CA . HIS B 1 235 ? -31.231 -47.862 29.395 1.00 44.24 235 HIS B CA 1
ATOM 4025 C C . HIS B 1 235 ? -32.563 -47.356 28.941 1.00 39.37 235 HIS B C 1
ATOM 4026 O O . HIS B 1 235 ? -33.437 -48.126 28.593 1.00 40.49 235 HIS B O 1
ATOM 4033 N N . LYS B 1 236 ? -32.722 -46.055 28.970 1.00 41.12 236 LYS B N 1
ATOM 4034 C CA . LYS B 1 236 ? -33.860 -45.416 28.360 1.00 43.99 236 LYS B CA 1
ATOM 4035 C C . LYS B 1 236 ? -33.599 -43.943 28.206 1.00 46.75 236 LYS B C 1
ATOM 4036 O O . LYS B 1 236 ? -33.214 -43.270 29.177 1.00 46.77 236 LYS B O 1
ATOM 4042 N N . TYR B 1 237 ? -33.813 -43.449 26.988 1.00 49.35 237 TYR B N 1
ATOM 4043 C CA . TYR B 1 237 ? -33.646 -42.032 26.666 1.00 48.98 237 TYR B CA 1
ATOM 4044 C C . TYR B 1 237 ? -35.020 -41.390 26.421 1.00 48.66 237 TYR B C 1
ATOM 4045 O O . TYR B 1 237 ? -36.033 -42.072 26.484 1.00 48.82 237 TYR B O 1
ATOM 4054 N N . LEU B 1 238 ? -35.061 -40.079 26.167 1.00 51.77 238 LEU B N 1
ATOM 4055 C CA . LEU B 1 238 ? -36.328 -39.345 26.136 1.00 49.82 238 LEU B CA 1
ATOM 4056 C C . LEU B 1 238 ? -36.809 -38.849 24.765 1.00 49.14 238 LEU B C 1
ATOM 4057 O O . LEU B 1 238 ? -37.949 -38.467 24.628 1.00 55.10 238 LEU B O 1
ATOM 4062 N N . ASP B 1 239 ? -35.974 -38.871 23.750 1.00 50.64 239 ASP B N 1
ATOM 4063 C CA . ASP B 1 239 ? -36.415 -38.439 22.435 1.00 58.59 239 ASP B CA 1
ATOM 4064 C C . ASP B 1 239 ? -37.285 -39.478 21.715 1.00 59.99 239 ASP B C 1
ATOM 4065 O O . ASP B 1 239 ? -37.257 -40.664 22.016 1.00 58.07 239 ASP B O 1
ATOM 4070 N N . SER B 1 240 ? -38.033 -39.017 20.726 1.00 61.82 240 SER B N 1
ATOM 4071 C CA . SER B 1 240 ? -38.951 -39.875 19.979 1.00 65.20 240 SER B CA 1
ATOM 4072 C C . SER B 1 240 ? -38.492 -41.325 19.725 1.00 59.76 240 SER B C 1
ATOM 4073 O O . SER B 1 240 ? -39.278 -42.255 19.851 1.00 62.38 240 SER B O 1
ATOM 4076 N N . ASP B 1 241 ? -37.246 -41.528 19.333 1.00 56.41 241 ASP B N 1
ATOM 4077 C CA . ASP B 1 241 ? -36.819 -42.867 18.950 1.00 56.38 241 ASP B CA 1
ATOM 4078 C C . ASP B 1 241 ? -35.999 -43.572 20.041 1.00 55.64 241 ASP B C 1
ATOM 4079 O O . ASP B 1 241 ? -35.524 -44.689 19.825 1.00 58.85 241 ASP B O 1
ATOM 4084 N N . ASN B 1 242 ? -35.881 -42.955 21.218 1.00 51.06 242 ASN B N 1
ATOM 4085 C CA . ASN B 1 242 ? -35.075 -43.512 22.320 1.00 54.22 242 ASN B CA 1
ATOM 4086 C C . ASN B 1 242 ? -33.579 -43.736 21.948 1.00 57.10 242 ASN B C 1
ATOM 4087 O O . ASN B 1 242 ? -32.958 -44.735 22.337 1.00 54.97 242 ASN B O 1
ATOM 4092 N N . SER B 1 243 ? -33.016 -42.795 21.191 1.00 55.80 243 SER B N 1
ATOM 4093 C CA . SER B 1 243 ? -31.671 -42.932 20.648 1.00 54.19 243 SER B CA 1
ATOM 4094 C C . SER B 1 243 ? -30.701 -41.995 21.334 1.00 49.46 243 SER B C 1
ATOM 4095 O O . SER B 1 243 ? -29.497 -42.085 21.120 1.00 49.55 243 SER B O 1
ATOM 4098 N N . GLY B 1 244 ? -31.211 -41.089 22.146 1.00 46.65 244 GLY B N 1
ATOM 4099 C CA . GLY B 1 244 ? -30.388 -40.004 22.669 1.00 50.14 244 GLY B CA 1
ATOM 4100 C C . GLY B 1 244 ? -29.514 -39.315 21.620 1.00 50.58 244 GLY B C 1
ATOM 4101 O O . GLY B 1 244 ? -28.319 -39.106 21.836 1.00 45.14 244 GLY B O 1
ATOM 4102 N N . THR B 1 245 ? -30.101 -38.987 20.471 1.00 52.05 245 THR B N 1
ATOM 4103 C CA . THR B 1 245 ? -29.377 -38.274 19.419 1.00 49.21 245 THR B CA 1
ATOM 4104 C C . THR B 1 245 ? -29.965 -36.877 19.179 1.00 50.03 245 THR B C 1
ATOM 4105 O O . THR B 1 245 ? -29.448 -36.137 18.364 1.00 52.73 245 THR B O 1
ATOM 4109 N N . HIS B 1 246 ? -31.017 -36.521 19.917 1.00 54.31 246 HIS B N 1
ATOM 4110 C CA . HIS B 1 246 ? -31.779 -35.295 19.701 1.00 54.78 246 HIS B CA 1
ATOM 4111 C C . HIS B 1 246 ? -31.761 -34.462 20.965 1.00 56.19 246 HIS B C 1
ATOM 4112 O O . HIS B 1 246 ? -31.643 -34.992 22.057 1.00 59.04 246 HIS B O 1
ATOM 4119 N N . GLU B 1 247 ? -31.955 -33.163 20.821 1.00 60.02 247 GLU B N 1
ATOM 4120 C CA . GLU B 1 247 ? -31.991 -32.253 21.964 1.00 65.51 247 GLU B CA 1
ATOM 4121 C C . GLU B 1 247 ? -33.361 -32.308 22.677 1.00 65.76 247 GLU B C 1
ATOM 4122 O O . GLU B 1 247 ? -33.456 -32.172 23.912 1.00 57.62 247 GLU B O 1
ATOM 4128 N N . GLU B 1 248 ? -34.424 -32.475 21.892 1.00 65.57 248 GLU B N 1
ATOM 4129 C CA . GLU B 1 248 ? -35.767 -32.314 22.436 1.00 74.01 248 GLU B CA 1
ATOM 4130 C C . GLU B 1 248 ? -36.269 -33.623 23.028 1.00 72.50 248 GLU B C 1
ATOM 4131 O O . GLU B 1 248 ? -36.009 -34.718 22.513 1.00 73.60 248 GLU B O 1
ATOM 4137 N N . CYS B 1 249 ? -36.995 -33.485 24.127 1.00 70.16 249 CYS B N 1
ATOM 4138 C CA . CYS B 1 249 ? -37.504 -34.618 24.849 1.00 71.97 249 CYS B CA 1
ATOM 4139 C C . CYS B 1 249 ? -39.030 -34.702 24.628 1.00 68.23 249 CYS B C 1
ATOM 4140 O O . CYS B 1 249 ? -39.756 -33.702 24.703 1.00 64.10 249 CYS B O 1
ATOM 4143 N N . THR B 1 250 ? -39.476 -35.912 24.301 1.00 65.21 250 THR B N 1
ATOM 4144 C CA . THR B 1 250 ? -40.859 -36.213 23.941 1.00 61.85 250 THR B CA 1
ATOM 4145 C C . THR B 1 250 ? -41.662 -36.928 25.054 1.00 59.40 250 THR B C 1
ATOM 4146 O O . THR B 1 250 ? -42.880 -36.910 25.022 1.00 59.70 250 THR B O 1
ATOM 4150 N N . THR B 1 251 ? -40.990 -37.550 26.028 1.00 55.43 251 THR B N 1
ATOM 4151 C CA . THR B 1 251 ? -41.658 -38.382 27.041 1.00 48.68 251 THR B CA 1
ATOM 4152 C C . THR B 1 251 ? -40.907 -38.443 28.377 1.00 47.24 251 THR B C 1
ATOM 4153 O O . THR B 1 251 ? -39.682 -38.359 28.414 1.00 41.61 251 THR B O 1
ATOM 4157 N N . ASN B 1 252 ? -41.657 -38.603 29.466 1.00 47.96 252 ASN B N 1
ATOM 4158 C CA . ASN B 1 252 ? -41.061 -38.887 30.778 1.00 47.21 252 ASN B CA 1
ATOM 4159 C C . ASN B 1 252 ? -40.920 -40.391 31.046 1.00 47.55 252 ASN B C 1
ATOM 4160 O O . ASN B 1 252 ? -40.404 -40.788 32.093 1.00 45.56 252 ASN B O 1
ATOM 4165 N N . ASN B 1 253 ? -41.427 -41.208 30.116 1.00 50.54 253 ASN B N 1
ATOM 4166 C CA . ASN B 1 253 ? -41.182 -42.658 30.059 1.00 51.81 253 ASN B CA 1
ATOM 4167 C C . ASN B 1 253 ? -41.906 -43.492 31.107 1.00 54.32 253 ASN B C 1
ATOM 4168 O O . ASN B 1 253 ? -41.913 -44.723 30.989 1.00 55.10 253 ASN B O 1
ATOM 4173 N N . ILE B 1 254 ? -42.491 -42.831 32.115 1.00 50.28 254 ILE B N 1
ATOM 4174 C CA . ILE B 1 254 ? -43.208 -43.496 33.219 1.00 50.42 254 ILE B CA 1
ATOM 4175 C C . ILE B 1 254 ? -44.290 -44.497 32.795 1.00 48.72 254 ILE B C 1
ATOM 4176 O O . ILE B 1 254 ? -44.182 -45.667 33.111 1.00 45.48 254 ILE B O 1
ATOM 4181 N N . ASP B 1 255 ? -45.327 -44.060 32.093 1.00 52.74 255 ASP B N 1
ATOM 4182 C CA . ASP B 1 255 ? -46.432 -44.989 31.783 1.00 60.30 255 ASP B CA 1
ATOM 4183 C C . ASP B 1 255 ? -45.967 -46.143 30.900 1.00 58.35 255 ASP B C 1
ATOM 4184 O O . ASP B 1 255 ? -46.509 -47.242 30.979 1.00 59.04 255 ASP B O 1
ATOM 4189 N N . ASN B 1 256 ? -44.954 -45.884 30.079 1.00 61.18 256 ASN B N 1
ATOM 4190 C CA . ASN B 1 256 ? -44.601 -46.756 28.973 1.00 62.24 256 ASN B CA 1
ATOM 4191 C C . ASN B 1 256 ? -43.557 -47.760 29.380 1.00 57.10 256 ASN B C 1
ATOM 4192 O O . ASN B 1 256 ? -43.522 -48.857 28.845 1.00 56.37 256 ASN B O 1
ATOM 4197 N N . ALA B 1 257 ? -42.678 -47.372 30.303 1.00 54.14 257 ALA B N 1
ATOM 4198 C CA . ALA B 1 257 ? -41.541 -48.211 30.698 1.00 48.69 257 ALA B CA 1
ATOM 4199 C C . ALA B 1 257 ? -41.401 -48.364 32.192 1.00 48.09 257 ALA B C 1
ATOM 4200 O O . ALA B 1 257 ? -41.498 -49.475 32.678 1.00 52.32 257 ALA B O 1
ATOM 4202 N N . TRP B 1 258 ? -41.178 -47.272 32.922 1.00 47.60 258 TRP B N 1
ATOM 4203 C CA . TRP B 1 258 ? -40.879 -47.383 34.347 1.00 48.21 258 TRP B CA 1
ATOM 4204 C C . TRP B 1 258 ? -42.014 -47.977 35.185 1.00 50.60 258 TRP B C 1
ATOM 4205 O O . TRP B 1 258 ? -41.749 -48.784 36.086 1.00 48.40 258 TRP B O 1
ATOM 4216 N N . ALA B 1 259 ? -43.263 -47.583 34.908 1.00 52.21 259 ALA B N 1
ATOM 4217 C CA . ALA B 1 259 ? -44.424 -48.119 35.662 1.00 48.32 259 ALA B CA 1
ATOM 4218 C C . ALA B 1 259 ? -44.548 -49.626 35.490 1.00 45.32 259 ALA B C 1
ATOM 4219 O O . ALA B 1 259 ? -44.562 -50.360 36.472 1.00 43.93 259 ALA B O 1
ATOM 4221 N N . PRO B 1 260 ? -44.625 -50.097 34.248 1.00 45.96 260 PRO B N 1
ATOM 4222 C CA . PRO B 1 260 ? -44.716 -51.554 34.056 1.00 50.00 260 PRO B CA 1
ATOM 4223 C C . PRO B 1 260 ? -43.493 -52.330 34.504 1.00 51.46 260 PRO B C 1
ATOM 4224 O O . PRO B 1 260 ? -43.606 -53.538 34.796 1.00 59.13 260 PRO B O 1
ATOM 4228 N N . LEU B 1 261 ? -42.342 -51.661 34.538 1.00 48.40 261 LEU B N 1
ATOM 4229 C CA . LEU B 1 261 ? -41.093 -52.317 34.914 1.00 50.02 261 LEU B CA 1
ATOM 4230 C C . LEU B 1 261 ? -41.037 -52.467 36.420 1.00 49.07 261 LEU B C 1
ATOM 4231 O O . LEU B 1 261 ? -40.648 -53.520 36.912 1.00 48.40 261 LEU B O 1
ATOM 4236 N N . ALA B 1 262 ? -41.444 -51.430 37.146 1.00 47.46 262 ALA B N 1
ATOM 4237 C CA . ALA B 1 262 ? -41.480 -51.501 38.600 1.00 49.62 262 ALA B CA 1
ATOM 4238 C C . ALA B 1 262 ? -42.422 -52.649 39.021 1.00 52.05 262 ALA B C 1
ATOM 4239 O O . ALA B 1 262 ? -42.012 -53.583 39.723 1.00 53.11 262 ALA B O 1
ATOM 4241 N N . GLU B 1 263 ? -43.657 -52.596 38.530 1.00 52.27 263 GLU B N 1
ATOM 4242 C CA . GLU B 1 263 ? -44.666 -53.610 38.812 1.00 56.53 263 GLU B CA 1
ATOM 4243 C C . GLU B 1 263 ? -44.064 -54.999 38.763 1.00 52.19 263 GLU B C 1
ATOM 4244 O O . GLU B 1 263 ? -44.207 -55.747 39.712 1.00 53.77 263 GLU B O 1
ATOM 4250 N N . TRP B 1 264 ? -43.376 -55.325 37.671 1.00 47.11 264 TRP B N 1
ATOM 4251 C CA . TRP B 1 264 ? -42.736 -56.639 37.518 1.00 45.36 264 TRP B CA 1
ATOM 4252 C C . TRP B 1 264 ? -41.575 -56.874 38.462 1.00 44.88 264 TRP B C 1
ATOM 4253 O O . TRP B 1 264 ? -41.404 -57.976 38.948 1.00 47.81 264 TRP B O 1
ATOM 4264 N N . LEU B 1 265 ? -40.749 -55.863 38.698 1.00 43.16 265 LEU B N 1
ATOM 4265 C CA . LEU B 1 265 ? -39.589 -56.041 39.547 1.00 43.24 265 LEU B CA 1
ATOM 4266 C C . LEU B 1 265 ? -40.027 -56.391 40.959 1.00 47.37 265 LEU B C 1
ATOM 4267 O O . LEU B 1 265 ? -39.451 -57.252 41.647 1.00 48.50 265 LEU B O 1
ATOM 4272 N N . ARG B 1 266 ? -41.072 -55.698 41.371 1.00 50.59 266 ARG B N 1
ATOM 4273 C CA . ARG B 1 266 ? -41.583 -55.773 42.710 1.00 48.62 266 ARG B CA 1
ATOM 4274 C C . ARG B 1 266 ? -42.285 -57.101 42.894 1.00 48.17 266 ARG B C 1
ATOM 4275 O O . ARG B 1 266 ? -42.079 -57.774 43.892 1.00 50.74 266 ARG B O 1
ATOM 4283 N N . CYS B 1 267 ? -43.104 -57.471 41.922 1.00 48.13 267 CYS B N 1
ATOM 4284 C CA . CYS B 1 267 ? -43.756 -58.784 41.888 1.00 53.81 267 CYS B CA 1
ATOM 4285 C C . CYS B 1 267 ? -42.762 -59.988 41.837 1.00 50.47 267 CYS B C 1
ATOM 4286 O O . CYS B 1 267 ? -43.128 -61.082 42.235 1.00 42.41 267 CYS B O 1
ATOM 4289 N N . ASN B 1 268 ? -41.519 -59.788 41.369 1.00 48.72 268 ASN B N 1
ATOM 4290 C CA . ASN B 1 268 ? -40.489 -60.839 41.431 1.00 42.54 268 ASN B CA 1
ATOM 4291 C C . ASN B 1 268 ? -39.326 -60.581 42.413 1.00 40.27 268 ASN B C 1
ATOM 4292 O O . ASN B 1 268 ? -38.313 -61.284 42.358 1.00 38.45 268 ASN B O 1
ATOM 4297 N N . GLY B 1 269 ? -39.435 -59.597 43.298 1.00 38.59 269 GLY B N 1
ATOM 4298 C CA . GLY B 1 269 ? -38.369 -59.361 44.285 1.00 42.25 269 GLY B CA 1
ATOM 4299 C C . GLY B 1 269 ? -37.013 -58.879 43.730 1.00 49.47 269 GLY B C 1
ATOM 4300 O O . GLY B 1 269 ? -35.981 -58.971 44.428 1.00 46.17 269 GLY B O 1
ATOM 4301 N N . ARG B 1 270 ? -36.988 -58.324 42.507 1.00 47.25 270 ARG B N 1
ATOM 4302 C CA . ARG B 1 270 ? -35.708 -57.939 41.894 1.00 46.64 270 ARG B CA 1
ATOM 4303 C C . ARG B 1 270 ? -35.551 -56.431 41.770 1.00 47.30 270 ARG B C 1
ATOM 4304 O O . ARG B 1 270 ? -36.512 -55.673 41.941 1.00 50.49 270 ARG B O 1
ATOM 4312 N N . GLN B 1 271 ? -34.323 -56.002 41.487 1.00 45.31 271 GLN B N 1
ATOM 4313 C CA . GLN B 1 271 ? -34.048 -54.586 41.301 1.00 43.19 271 GLN B CA 1
ATOM 4314 C C . GLN B 1 271 ? -33.329 -54.272 39.989 1.00 41.07 271 GLN B C 1
ATOM 4315 O O . GLN B 1 271 ? -32.648 -55.099 39.401 1.00 35.73 271 GLN B O 1
ATOM 4321 N N . ALA B 1 272 ? -33.489 -53.018 39.576 1.00 43.99 272 ALA B N 1
ATOM 4322 C CA . ALA B 1 272 ? -32.941 -52.491 38.346 1.00 42.28 272 ALA B CA 1
ATOM 4323 C C . ALA B 1 272 ? -32.094 -51.237 38.603 1.00 44.57 272 ALA B C 1
ATOM 4324 O O . ALA B 1 272 ? -32.275 -50.489 39.591 1.00 42.20 272 ALA B O 1
ATOM 4326 N N . PHE B 1 273 ? -31.177 -51.014 37.666 1.00 45.96 273 PHE B N 1
ATOM 4327 C CA . PHE B 1 273 ? -30.266 -49.871 37.668 1.00 42.15 273 PHE B CA 1
ATOM 4328 C C . PHE B 1 273 ? -30.367 -49.230 36.267 1.00 40.07 273 PHE B C 1
ATOM 4329 O O . PHE B 1 273 ? -30.221 -49.888 35.224 1.00 35.84 273 PHE B O 1
ATOM 4337 N N . ASN B 1 274 ? -30.674 -47.945 36.244 1.00 40.24 274 ASN B N 1
ATOM 4338 C CA . ASN B 1 274 ? -30.799 -47.239 34.989 1.00 40.51 274 ASN B CA 1
ATOM 4339 C C . ASN B 1 274 ? -29.463 -46.620 34.617 1.00 39.84 274 ASN B C 1
ATOM 4340 O O . ASN B 1 274 ? -29.135 -45.526 35.086 1.00 36.11 274 ASN B O 1
ATOM 4345 N N . THR B 1 275 ? -28.686 -47.320 33.804 1.00 38.29 275 THR B N 1
ATOM 4346 C CA . THR B 1 275 ? -27.286 -46.944 33.640 1.00 42.54 275 THR B CA 1
ATOM 4347 C C . THR B 1 275 ? -27.042 -45.897 32.599 1.00 42.02 275 THR B C 1
ATOM 4348 O O . THR B 1 275 ? -25.968 -45.325 32.545 1.00 43.36 275 THR B O 1
ATOM 4352 N N . GLU B 1 276 ? -28.011 -45.668 31.743 1.00 45.35 276 GLU B N 1
ATOM 4353 C CA . GLU B 1 276 ? -27.893 -44.590 30.776 1.00 45.83 276 GLU B CA 1
ATOM 4354 C C . GLU B 1 276 ? -29.266 -44.015 30.585 1.00 45.00 276 GLU B C 1
ATOM 4355 O O . GLU B 1 276 ? -30.165 -44.715 30.133 1.00 39.87 276 GLU B O 1
ATOM 4361 N N . THR B 1 277 ? -29.424 -42.758 30.982 1.00 46.16 277 THR B N 1
ATOM 4362 C CA . THR B 1 277 ? -30.534 -41.928 30.510 1.00 48.86 277 THR B CA 1
ATOM 4363 C C . THR B 1 277 ? -29.955 -40.519 30.294 1.00 49.94 277 THR B C 1
ATOM 4364 O O . THR B 1 277 ? -28.811 -40.246 30.664 1.00 47.86 277 THR B O 1
ATOM 4368 N N . GLY B 1 278 ? -30.726 -39.626 29.696 1.00 51.89 278 GLY B N 1
ATOM 4369 C CA . GLY B 1 278 ? -30.297 -38.236 29.602 1.00 54.67 278 GLY B CA 1
ATOM 4370 C C . GLY B 1 278 ? -31.068 -37.419 28.595 1.00 51.68 278 GLY B C 1
ATOM 4371 O O . GLY B 1 278 ? -31.972 -37.923 27.916 1.00 50.37 278 GLY B O 1
ATOM 4372 N N . GLY B 1 279 ? -30.703 -36.145 28.505 1.00 54.07 279 GLY B N 1
ATOM 4373 C CA . GLY B 1 279 ? -31.343 -35.245 27.548 1.00 56.38 279 GLY B CA 1
ATOM 4374 C C . GLY B 1 279 ? -30.603 -33.980 27.168 1.00 53.72 279 GLY B C 1
ATOM 4375 O O . GLY B 1 279 ? -29.545 -33.630 27.726 1.00 56.31 279 GLY B O 1
ATOM 4376 N N . GLY B 1 280 ? -31.197 -33.290 26.203 1.00 55.98 280 GLY B N 1
ATOM 4377 C CA . GLY B 1 280 ? -30.744 -31.972 25.789 1.00 56.83 280 GLY B CA 1
ATOM 4378 C C . GLY B 1 280 ? -30.877 -30.990 26.926 1.00 55.30 280 GLY B C 1
ATOM 4379 O O . GLY B 1 280 ? -31.574 -31.257 27.912 1.00 50.12 280 GLY B O 1
ATOM 4380 N N . ASN B 1 281 ? -30.195 -29.859 26.789 1.00 55.90 281 ASN B N 1
ATOM 4381 C CA . ASN B 1 281 ? -30.255 -28.807 27.792 1.00 59.44 281 ASN B CA 1
ATOM 4382 C C . ASN B 1 281 ? -31.221 -27.705 27.382 1.00 60.34 281 ASN B C 1
ATOM 4383 O O . ASN B 1 281 ? -30.875 -26.537 27.296 1.00 61.63 281 ASN B O 1
ATOM 4388 N N . VAL B 1 282 ? -32.449 -28.127 27.141 1.00 59.85 282 VAL B N 1
ATOM 4389 C CA . VAL B 1 282 ? -33.537 -27.269 26.732 1.00 61.24 282 VAL B CA 1
ATOM 4390 C C . VAL B 1 282 ? -34.579 -27.408 27.827 1.00 65.67 282 VAL B C 1
ATOM 4391 O O . VAL B 1 282 ? -34.352 -28.162 28.774 1.00 78.25 282 VAL B O 1
ATOM 4395 N N . ALA B 1 283 ? -35.705 -26.706 27.728 1.00 62.87 283 ALA B N 1
ATOM 4396 C CA . ALA B 1 283 ? -36.686 -26.708 28.830 1.00 60.86 283 ALA B CA 1
ATOM 4397 C C . ALA B 1 283 ? -37.735 -27.830 28.785 1.00 54.19 283 ALA B C 1
ATOM 4398 O O . ALA B 1 283 ? -38.387 -28.077 29.782 1.00 50.26 283 ALA B O 1
ATOM 4400 N N . SER B 1 284 ? -37.898 -28.523 27.660 1.00 54.89 284 SER B N 1
ATOM 4401 C CA . SER B 1 284 ? -38.765 -29.710 27.633 1.00 54.52 284 SER B CA 1
ATOM 4402 C C . SER B 1 284 ? -38.151 -30.870 28.422 1.00 61.28 284 SER B C 1
ATOM 4403 O O . SER B 1 284 ? -38.858 -31.571 29.136 1.00 64.82 284 SER B O 1
ATOM 4406 N N . CYS B 1 285 ? -36.840 -31.077 28.295 1.00 63.96 285 CYS B N 1
ATOM 4407 C CA . CYS B 1 285 ? -36.163 -32.077 29.098 1.00 63.32 285 CYS B CA 1
ATOM 4408 C C . CYS B 1 285 ? -36.195 -31.631 30.556 1.00 59.55 285 CYS B C 1
ATOM 4409 O O . CYS B 1 285 ? -36.453 -32.416 31.446 1.00 65.87 285 CYS B O 1
ATOM 4412 N N . GLU B 1 286 ? -36.011 -30.359 30.827 1.00 64.44 286 GLU B N 1
ATOM 4413 C CA . GLU B 1 286 ? -36.085 -29.918 32.221 1.00 69.28 286 GLU B CA 1
ATOM 4414 C C . GLU B 1 286 ? -37.401 -30.382 32.876 1.00 64.99 286 GLU B C 1
ATOM 4415 O O . GLU B 1 286 ? -37.429 -30.669 34.051 1.00 68.91 286 GLU B O 1
ATOM 4421 N N . THR B 1 287 ? -38.464 -30.508 32.093 1.00 64.87 287 THR B N 1
ATOM 4422 C CA . THR B 1 287 ? -39.785 -30.942 32.585 1.00 66.17 287 THR B CA 1
ATOM 4423 C C . THR B 1 287 ? -39.865 -32.475 32.794 1.00 64.66 287 THR B C 1
ATOM 4424 O O . THR B 1 287 ? -40.058 -32.946 33.919 1.00 68.75 287 THR B O 1
ATOM 4428 N N . PHE B 1 288 ? -39.722 -33.240 31.711 1.00 58.13 288 PHE B N 1
ATOM 4429 C CA . PHE B 1 288 ? -39.826 -34.695 31.770 1.00 59.30 288 PHE B CA 1
ATOM 4430 C C . PHE B 1 288 ? -38.787 -35.374 32.680 1.00 56.70 288 PHE B C 1
ATOM 4431 O O . PHE B 1 288 ? -39.114 -36.300 33.407 1.00 57.08 288 PHE B O 1
ATOM 4439 N N . MET B 1 289 ? -37.543 -34.923 32.628 1.00 54.76 289 MET B N 1
ATOM 4440 C CA . MET B 1 289 ? -36.466 -35.552 33.388 1.00 55.92 289 MET B CA 1
ATOM 4441 C C . MET B 1 289 ? -36.778 -35.459 34.869 1.00 58.63 289 MET B C 1
ATOM 4442 O O . MET B 1 289 ? -36.609 -36.427 35.601 1.00 63.03 289 MET B O 1
ATOM 4447 N N . CYS B 1 290 ? -37.250 -34.298 35.304 1.00 61.66 290 CYS B N 1
ATOM 4448 C CA . CYS B 1 290 ? -37.749 -34.140 36.659 1.00 64.60 290 CYS B CA 1
ATOM 4449 C C . CYS B 1 290 ? -38.703 -35.251 36.996 1.00 62.52 290 CYS B C 1
ATOM 4450 O O . CYS B 1 290 ? -38.522 -35.955 37.999 1.00 55.85 290 CYS B O 1
ATOM 4453 N N . GLN B 1 291 ? -39.709 -35.387 36.135 1.00 55.94 291 GLN B N 1
ATOM 4454 C CA . GLN B 1 291 ? -40.735 -36.384 36.306 1.00 56.02 291 GLN B CA 1
ATOM 4455 C C . GLN B 1 291 ? -40.167 -37.797 36.362 1.00 56.85 291 GLN B C 1
ATOM 4456 O O . GLN B 1 291 ? -40.629 -38.607 37.158 1.00 59.16 291 GLN B O 1
ATOM 4462 N N . GLN B 1 292 ? -39.171 -38.094 35.531 1.00 58.38 292 GLN B N 1
ATOM 4463 C CA . GLN B 1 292 ? -38.539 -39.429 35.527 1.00 55.21 292 GLN B CA 1
ATOM 4464 C C . GLN B 1 292 ? -37.657 -39.635 36.768 1.00 53.00 292 GLN B C 1
ATOM 4465 O O . GLN B 1 292 ? -37.594 -40.728 37.303 1.00 57.05 292 GLN B O 1
ATOM 4471 N N . VAL B 1 293 ? -36.986 -38.599 37.235 1.00 49.54 293 VAL B N 1
ATOM 4472 C CA . VAL B 1 293 ? -36.211 -38.730 38.455 1.00 51.52 293 VAL B CA 1
ATOM 4473 C C . VAL B 1 293 ? -37.166 -38.827 39.632 1.00 55.68 293 VAL B C 1
ATOM 4474 O O . VAL B 1 293 ? -36.905 -39.537 40.593 1.00 63.84 293 VAL B O 1
ATOM 4478 N N . ALA B 1 294 ? -38.280 -38.111 39.563 1.00 58.38 294 ALA B N 1
ATOM 4479 C CA . ALA B 1 294 ? -39.282 -38.180 40.626 1.00 55.38 294 ALA B CA 1
ATOM 4480 C C . ALA B 1 294 ? -39.778 -39.618 40.796 1.00 51.13 294 ALA B C 1
ATOM 4481 O O . ALA B 1 294 ? -39.826 -40.133 41.907 1.00 50.07 294 ALA B O 1
ATOM 4483 N N . TYR B 1 295 ? -40.126 -40.269 39.694 1.00 50.94 295 TYR B N 1
ATOM 4484 C CA . TYR B 1 295 ? -40.716 -41.608 39.770 1.00 55.11 295 TYR B CA 1
ATOM 4485 C C . TYR B 1 295 ? -39.709 -42.634 40.282 1.00 54.67 295 TYR B C 1
ATOM 4486 O O . TYR B 1 295 ? -40.089 -43.552 41.032 1.00 51.53 295 TYR B O 1
ATOM 4495 N N . GLN B 1 296 ? -38.440 -42.469 39.903 1.00 47.27 296 GLN B N 1
ATOM 4496 C CA . GLN B 1 296 ? -37.436 -43.417 40.311 1.00 49.18 296 GLN B CA 1
ATOM 4497 C C . GLN B 1 296 ? -37.188 -43.312 41.806 1.00 49.76 296 GLN B C 1
ATOM 4498 O O . GLN B 1 296 ? -37.151 -44.335 42.483 1.00 51.73 296 GLN B O 1
ATOM 4504 N N . ASN B 1 297 ? -37.073 -42.100 42.337 1.00 49.80 297 ASN B N 1
ATOM 4505 C CA . ASN B 1 297 ? -36.895 -41.928 43.795 1.00 56.43 297 ASN B CA 1
ATOM 4506 C C . ASN B 1 297 ? -38.113 -42.361 44.624 1.00 57.32 297 ASN B C 1
ATOM 4507 O O . ASN B 1 297 ? -38.004 -42.581 45.838 1.00 64.11 297 ASN B O 1
ATOM 4512 N N . ALA B 1 298 ? -39.265 -42.438 43.967 1.00 55.49 298 ALA B N 1
ATOM 4513 C CA . ALA B 1 298 ? -40.488 -42.947 44.569 1.00 57.30 298 ALA B CA 1
ATOM 4514 C C . ALA B 1 298 ? -40.662 -44.444 44.351 1.00 53.56 298 ALA B C 1
ATOM 4515 O O . ALA B 1 298 ? -41.638 -45.004 44.790 1.00 51.24 298 ALA B O 1
ATOM 4517 N N . ASN B 1 299 ? -39.765 -45.072 43.610 1.00 50.51 299 ASN B N 1
ATOM 4518 C CA . ASN B 1 299 ? -39.680 -46.501 43.602 1.00 50.52 299 ASN B CA 1
ATOM 4519 C C . ASN B 1 299 ? -38.232 -46.915 43.858 1.00 50.82 299 ASN B C 1
ATOM 4520 O O . ASN B 1 299 ? -37.691 -47.778 43.168 1.00 52.71 299 ASN B O 1
ATOM 4525 N N . SER B 1 300 ? -37.625 -46.310 44.882 1.00 49.44 300 SER B N 1
ATOM 4526 C CA . SER B 1 300 ? -36.282 -46.683 45.347 1.00 51.48 300 SER B CA 1
ATOM 4527 C C . SER B 1 300 ? -36.138 -48.127 45.794 1.00 56.02 300 SER B C 1
ATOM 4528 O O . SER B 1 300 ? -35.034 -48.543 46.152 1.00 64.29 300 SER B O 1
ATOM 4531 N N . ASP B 1 301 ? -37.239 -48.865 45.883 1.00 51.54 301 ASP B N 1
ATOM 4532 C CA . ASP B 1 301 ? -37.167 -50.237 46.356 1.00 50.64 301 ASP B CA 1
ATOM 4533 C C . ASP B 1 301 ? -36.875 -51.193 45.199 1.00 47.59 301 ASP B C 1
ATOM 4534 O O . ASP B 1 301 ? -36.306 -52.237 45.412 1.00 45.12 301 ASP B O 1
ATOM 4539 N N . VAL B 1 302 ? -37.286 -50.830 43.983 1.00 49.51 302 VAL B N 1
ATOM 4540 C CA . VAL B 1 302 ? -36.980 -51.609 42.775 1.00 48.63 302 VAL B CA 1
ATOM 4541 C C . VAL B 1 302 ? -35.890 -50.947 41.901 1.00 47.66 302 VAL B C 1
ATOM 4542 O O . VAL B 1 302 ? -35.236 -51.629 41.107 1.00 46.53 302 VAL B O 1
ATOM 4546 N N . PHE B 1 303 ? -35.699 -49.637 42.034 1.00 44.96 303 PHE B N 1
ATOM 4547 C CA . PHE B 1 303 ? -34.717 -48.932 41.230 1.00 43.75 303 PHE B CA 1
ATOM 4548 C C . PHE B 1 303 ? -33.551 -48.542 42.119 1.00 43.61 303 PHE B C 1
ATOM 4549 O O . PHE B 1 303 ? -33.752 -47.943 43.175 1.00 42.62 303 PHE B O 1
ATOM 4557 N N . LEU B 1 304 ? -32.336 -48.912 41.712 1.00 43.62 304 LEU B N 1
ATOM 4558 C CA . LEU B 1 304 ? -31.139 -48.565 42.493 1.00 44.72 304 LEU B CA 1
ATOM 4559 C C . LEU B 1 304 ? -30.732 -47.117 42.251 1.00 43.98 304 LEU B C 1
ATOM 4560 O O . LEU B 1 304 ? -30.370 -46.387 43.183 1.00 46.35 304 LEU B O 1
ATOM 4565 N N . GLY B 1 305 ? -30.790 -46.698 40.999 1.00 43.01 305 GLY B N 1
ATOM 4566 C CA . GLY B 1 305 ? -30.551 -45.306 40.696 1.00 47.16 305 GLY B CA 1
ATOM 4567 C C . GLY B 1 305 ? -30.459 -45.003 39.224 1.00 48.13 305 GLY B C 1
ATOM 4568 O O . GLY B 1 305 ? -30.741 -45.857 38.380 1.00 48.91 305 GLY B O 1
ATOM 4569 N N . TYR B 1 306 ? -30.046 -43.776 38.928 1.00 48.24 306 TYR B N 1
ATOM 4570 C CA . TYR B 1 306 ? -29.810 -43.358 37.556 1.00 48.79 306 TYR B CA 1
ATOM 4571 C C . TYR B 1 306 ? -28.384 -42.896 37.369 1.00 45.27 306 TYR B C 1
ATOM 4572 O O . TYR B 1 306 ? -27.708 -42.520 38.316 1.00 47.00 306 TYR B O 1
ATOM 4581 N N . VAL B 1 307 ? -27.955 -42.928 36.114 1.00 45.30 307 VAL B N 1
ATOM 4582 C CA . VAL B 1 307 ? -26.682 -42.397 35.680 1.00 42.04 307 VAL B CA 1
ATOM 4583 C C . VAL B 1 307 ? -26.886 -41.627 34.364 1.00 40.53 307 VAL B C 1
ATOM 4584 O O . VAL B 1 307 ? -27.286 -42.162 33.314 1.00 35.62 307 VAL B O 1
ATOM 4588 N N . GLY B 1 308 ? -26.596 -40.341 34.446 1.00 39.66 308 GLY B N 1
ATOM 4589 C CA . GLY B 1 308 ? -26.785 -39.465 33.326 1.00 41.17 308 GLY B CA 1
ATOM 4590 C C . GLY B 1 308 ? -25.755 -39.741 32.271 1.00 40.51 308 GLY B C 1
ATOM 4591 O O . GLY B 1 308 ? -24.572 -39.898 32.568 1.00 43.40 308 GLY B O 1
ATOM 4592 N N . TRP B 1 309 ? -26.198 -39.786 31.029 1.00 41.45 309 TRP B N 1
ATOM 4593 C CA . TRP B 1 309 ? -25.263 -39.916 29.940 1.00 43.30 309 TRP B CA 1
ATOM 4594 C C . TRP B 1 309 ? -24.819 -38.556 29.454 1.00 47.47 309 TRP B C 1
ATOM 4595 O O . TRP B 1 309 ? -25.585 -37.839 28.820 1.00 40.37 309 TRP B O 1
ATOM 4606 N N . ALA B 1 310 ? -23.604 -38.217 29.896 1.00 51.74 310 ALA B N 1
ATOM 4607 C CA . ALA B 1 310 ? -22.526 -37.703 29.083 1.00 45.86 310 ALA B CA 1
ATOM 4608 C C . ALA B 1 310 ? -21.796 -36.570 29.739 1.00 43.92 310 ALA B C 1
ATOM 4609 O O . ALA B 1 310 ? -22.173 -35.420 29.574 1.00 44.14 310 ALA B O 1
ATOM 4611 N N . ALA B 1 311 ? -20.746 -36.900 30.485 1.00 38.65 311 ALA B N 1
ATOM 4612 C CA . ALA B 1 311 ? -19.712 -35.936 30.806 1.00 34.39 311 ALA B CA 1
ATOM 4613 C C . ALA B 1 311 ? -18.474 -36.568 30.252 1.00 34.53 311 ALA B C 1
ATOM 4614 O O . ALA B 1 311 ? -18.597 -37.325 29.291 1.00 35.81 311 ALA B O 1
ATOM 4616 N N . GLY B 1 312 ? -17.295 -36.285 30.813 1.00 36.61 312 GLY B N 1
ATOM 4617 C CA . GLY B 1 312 ? -16.033 -36.724 30.212 1.00 38.10 312 GLY B CA 1
ATOM 4618 C C . GLY B 1 312 ? -15.566 -35.842 29.050 1.00 41.85 312 GLY B C 1
ATOM 4619 O O . GLY B 1 312 ? -15.445 -34.631 29.192 1.00 50.37 312 GLY B O 1
ATOM 4620 N N . ASN B 1 313 ? -15.295 -36.441 27.895 1.00 45.23 313 ASN B N 1
ATOM 4621 C CA . ASN B 1 313 ? -14.649 -35.729 26.773 1.00 43.55 313 ASN B CA 1
ATOM 4622 C C . ASN B 1 313 ? -15.588 -35.233 25.709 1.00 42.75 313 ASN B C 1
ATOM 4623 O O . ASN B 1 313 ? -15.139 -34.816 24.654 1.00 46.97 313 ASN B O 1
ATOM 4628 N N . PHE B 1 314 ? -16.885 -35.257 25.944 1.00 41.06 314 PHE B N 1
ATOM 4629 C CA . PHE B 1 314 ? -17.755 -34.705 24.929 1.00 41.82 314 PHE B CA 1
ATOM 4630 C C . PHE B 1 314 ? -17.524 -33.186 24.778 1.00 42.95 314 PHE B C 1
ATOM 4631 O O . PHE B 1 314 ? -17.280 -32.486 25.766 1.00 41.13 314 PHE B O 1
ATOM 4639 N N . TYR B 1 315 ? -17.602 -32.676 23.545 1.00 46.58 315 TYR B N 1
ATOM 4640 C CA . TYR B 1 315 ? -17.365 -31.224 23.300 1.00 45.08 315 TYR B CA 1
ATOM 4641 C C . TYR B 1 315 ? -18.542 -30.482 23.867 1.00 47.13 315 TYR B C 1
ATOM 4642 O O . TYR B 1 315 ? -19.613 -31.073 24.060 1.00 40.93 315 TYR B O 1
ATOM 4651 N N . GLN B 1 316 ? -18.358 -29.212 24.195 1.00 52.80 316 GLN B N 1
ATOM 4652 C CA . GLN B 1 316 ? -19.438 -28.539 24.905 1.00 60.02 316 GLN B CA 1
ATOM 4653 C C . GLN B 1 316 ? -20.639 -28.382 23.966 1.00 57.02 316 GLN B C 1
ATOM 4654 O O . GLN B 1 316 ? -21.805 -28.413 24.412 1.00 51.82 316 GLN B O 1
ATOM 4660 N N . GLY B 1 317 ? -20.381 -28.291 22.660 1.00 51.15 317 GLY B N 1
ATOM 4661 C CA . GLY B 1 317 ? -21.516 -28.330 21.719 1.00 51.89 317 GLY B CA 1
ATOM 4662 C C . GLY B 1 317 ? -22.495 -29.526 21.826 1.00 46.22 317 GLY B C 1
ATOM 4663 O O . GLY B 1 317 ? -23.656 -29.436 21.435 1.00 42.05 317 GLY B O 1
ATOM 4664 N N . TYR B 1 318 ? -21.999 -30.649 22.327 1.00 43.73 318 TYR B N 1
ATOM 4665 C CA . TYR B 1 318 ? -22.673 -31.937 22.269 1.00 41.66 318 TYR B CA 1
ATOM 4666 C C . TYR B 1 318 ? -24.130 -31.936 22.713 1.00 39.91 318 TYR B C 1
ATOM 4667 O O . TYR B 1 318 ? -24.486 -31.332 23.725 1.00 38.05 318 TYR B O 1
ATOM 4676 N N . VAL B 1 319 ? -24.961 -32.655 21.972 1.00 39.40 319 VAL B N 1
ATOM 4677 C CA . VAL B 1 319 ? -26.413 -32.57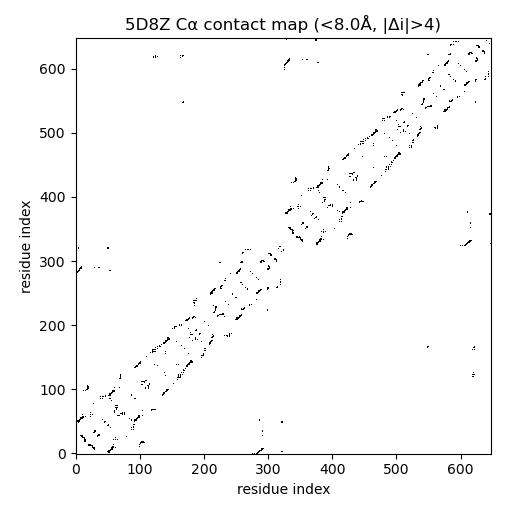4 22.155 1.00 42.85 319 VAL B CA 1
ATOM 4678 C C . VAL B 1 319 ? -26.876 -32.984 23.571 1.00 47.49 319 VAL B C 1
ATOM 4679 O O . VAL B 1 319 ? -27.854 -32.450 24.085 1.00 50.24 319 VAL B O 1
ATOM 4683 N N . LEU B 1 320 ? -26.140 -33.898 24.204 1.00 50.65 320 LEU B N 1
ATOM 4684 C CA . LEU B 1 320 ? -26.501 -34.463 25.507 1.00 47.13 320 LEU B CA 1
ATOM 4685 C C . LEU B 1 320 ? -25.429 -34.202 26.541 1.00 43.64 320 LEU B C 1
ATOM 4686 O O . LEU B 1 320 ? -25.220 -35.002 27.418 1.00 40.65 320 LEU B O 1
ATOM 4691 N N . GLY B 1 321 ? -24.766 -33.067 26.462 1.00 41.90 321 GLY B N 1
ATOM 4692 C CA . GLY B 1 321 ? -23.599 -32.836 27.299 1.00 42.96 321 GLY B CA 1
ATOM 4693 C C . GLY B 1 321 ? -23.949 -32.518 28.733 1.00 41.53 321 GLY B C 1
ATOM 4694 O O . GLY B 1 321 ? -24.833 -31.736 29.000 1.00 48.07 321 GLY B O 1
ATOM 4695 N N . GLU B 1 322 ? -23.260 -33.154 29.658 1.00 40.86 322 GLU B N 1
ATOM 4696 C CA . GLU B 1 322 ? -23.428 -32.886 31.053 1.00 42.21 322 GLU B CA 1
ATOM 4697 C C . GLU B 1 322 ? -22.089 -32.392 31.571 1.00 41.55 322 GLU B C 1
ATOM 4698 O O . GLU B 1 322 ? -21.907 -32.200 32.775 1.00 42.70 322 GLU B O 1
ATOM 4704 N N . VAL B 1 323 ? -21.179 -32.106 30.639 1.00 42.51 323 VAL B N 1
ATOM 4705 C CA . VAL B 1 323 ? -19.845 -31.642 30.983 1.00 42.38 323 VAL B CA 1
ATOM 4706 C C . VAL B 1 323 ? -19.940 -30.329 31.723 1.00 42.58 323 VAL B C 1
ATOM 4707 O O . VAL B 1 323 ? -20.496 -29.369 31.213 1.00 49.69 323 VAL B O 1
ATOM 4711 N N . PRO B 1 324 ? -19.398 -30.280 32.931 1.00 40.73 324 PRO B N 1
ATOM 4712 C CA . PRO B 1 324 ? -19.432 -29.050 33.663 1.00 44.65 324 PRO B CA 1
ATOM 4713 C C . PRO B 1 324 ? -18.256 -28.188 33.278 1.00 51.97 324 PRO B C 1
ATOM 4714 O O . PRO B 1 324 ? -17.262 -28.695 32.742 1.00 52.98 324 PRO B O 1
ATOM 4718 N N . THR B 1 325 ? -18.358 -26.902 33.586 1.00 58.09 325 THR B N 1
ATOM 4719 C CA . THR B 1 325 ? -17.295 -25.944 33.299 1.00 57.71 325 THR B CA 1
ATOM 4720 C C . THR B 1 325 ? -16.557 -25.509 34.564 1.00 54.48 325 THR B C 1
ATOM 4721 O O . THR B 1 325 ? -17.181 -25.211 35.580 1.00 53.33 325 THR B O 1
ATOM 4725 N N . ASP B 1 326 ? -15.228 -25.482 34.474 1.00 52.80 326 ASP B N 1
ATOM 4726 C CA . ASP B 1 326 ? -14.372 -24.937 35.514 1.00 56.57 326 ASP B CA 1
ATOM 4727 C C . ASP B 1 326 ? -13.847 -23.590 35.051 1.00 58.65 326 ASP B C 1
ATOM 4728 O O . ASP B 1 326 ? -12.964 -23.521 34.195 1.00 54.38 326 ASP B O 1
ATOM 4733 N N . THR B 1 327 ? -14.400 -22.519 35.611 1.00 66.21 327 THR B N 1
ATOM 4734 C CA . THR B 1 327 ? -13.714 -21.227 35.581 1.00 71.77 327 THR B CA 1
ATOM 4735 C C . THR B 1 327 ? -12.961 -21.072 36.922 1.00 74.51 327 THR B C 1
ATOM 4736 O O . THR B 1 327 ? -13.569 -20.849 37.971 1.00 66.64 327 THR B O 1
ATOM 4740 N N . ASN B 1 328 ? -11.645 -21.299 36.851 1.00 82.91 328 ASN B N 1
ATOM 4741 C CA . ASN B 1 328 ? -10.650 -21.031 37.910 1.00 89.36 328 ASN B CA 1
ATOM 4742 C C . ASN B 1 328 ? -11.019 -21.404 39.357 1.00 84.97 328 ASN B C 1
ATOM 4743 O O . ASN B 1 328 ? -10.689 -20.686 40.309 1.00 79.05 328 ASN B O 1
ATOM 4748 N N . GLY B 1 329 ? -11.660 -22.560 39.512 1.00 82.32 329 GLY B N 1
ATOM 4749 C CA . GLY B 1 329 ? -11.994 -23.094 40.834 1.00 73.44 329 GLY B CA 1
ATOM 4750 C C . GLY B 1 329 ? -13.482 -23.274 40.988 1.00 68.60 329 GLY B C 1
ATOM 4751 O O . GLY B 1 329 ? -13.927 -24.207 41.624 1.00 65.42 329 GLY B O 1
ATOM 4752 N N . VAL B 1 330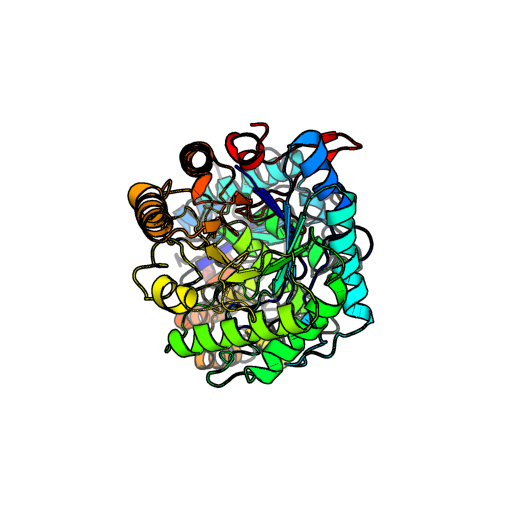 ? -14.258 -22.376 40.399 1.00 67.13 330 VAL B N 1
ATOM 4753 C CA . VAL B 1 330 ? -15.709 -22.481 40.474 1.00 68.62 330 VAL B CA 1
ATOM 4754 C C . VAL B 1 330 ? -16.288 -23.231 39.276 1.00 64.28 330 VAL B C 1
ATOM 4755 O O . VAL B 1 330 ? -16.118 -22.825 38.117 1.00 63.72 330 VAL B O 1
ATOM 4759 N N . TRP B 1 331 ? -16.965 -24.338 39.582 1.00 61.58 331 TRP B N 1
ATOM 4760 C CA . TRP B 1 331 ? -17.597 -25.199 38.575 1.00 55.54 331 TRP B CA 1
ATOM 4761 C C . TRP B 1 331 ? -19.060 -24.864 38.380 1.00 55.92 331 TRP B C 1
ATOM 4762 O O . TRP B 1 331 ? -19.818 -24.670 39.345 1.00 54.19 331 TRP B O 1
ATOM 4773 N N . THR B 1 332 ? -19.455 -24.845 37.120 1.00 56.37 332 THR B N 1
ATOM 4774 C CA . THR B 1 332 ? -20.819 -24.573 36.742 1.00 60.74 332 THR B CA 1
ATOM 4775 C C . THR B 1 332 ? -21.329 -25.802 35.991 1.00 59.82 332 THR B C 1
ATOM 4776 O O . THR B 1 332 ? -20.550 -26.511 35.365 1.00 60.96 332 THR B O 1
ATOM 4780 N N . ASP B 1 333 ? -22.630 -26.057 36.060 1.00 58.00 333 ASP B N 1
ATOM 4781 C CA . ASP B 1 333 ? -23.219 -27.229 35.425 1.00 53.90 333 ASP B CA 1
ATOM 4782 C C . ASP B 1 333 ? -24.136 -26.889 34.286 1.00 53.14 333 ASP B C 1
ATOM 4783 O O . ASP B 1 333 ? -24.739 -25.829 34.253 1.00 50.86 333 ASP B O 1
ATOM 4788 N N . THR B 1 334 ? -24.283 -27.827 33.363 1.00 54.47 334 THR B N 1
ATOM 4789 C CA . THR B 1 334 ? -25.229 -27.646 32.279 1.00 51.94 334 THR B CA 1
ATOM 4790 C C . THR B 1 334 ? -26.628 -27.591 32.881 1.00 53.96 334 THR B C 1
ATOM 4791 O O . THR B 1 334 ? -26.846 -28.011 34.021 1.00 51.72 334 THR B O 1
ATOM 4795 N N . ALA B 1 335 ? -27.577 -27.064 32.124 1.00 55.37 335 ALA B N 1
ATOM 4796 C CA . ALA B 1 335 ? -28.884 -26.755 32.695 1.00 58.54 335 ALA B CA 1
ATOM 4797 C C . ALA B 1 335 ? -29.582 -28.033 33.157 1.00 57.49 335 ALA B C 1
ATOM 4798 O O . ALA B 1 335 ? -30.122 -28.090 34.264 1.00 56.74 335 ALA B O 1
ATOM 4800 N N . LEU B 1 336 ? -29.550 -29.069 32.329 1.00 52.83 336 LEU B N 1
ATOM 4801 C CA . LEU B 1 336 ? -30.231 -30.293 32.709 1.00 55.24 336 LEU B CA 1
ATOM 4802 C C . LEU B 1 336 ? -29.731 -30.846 34.041 1.00 50.14 336 LEU B C 1
ATOM 4803 O O . LEU B 1 336 ? -30.495 -31.364 34.820 1.00 51.30 336 LEU B O 1
ATOM 4808 N N . VAL B 1 337 ? -28.451 -30.718 34.308 1.00 50.81 337 VAL B N 1
ATOM 4809 C CA . VAL B 1 337 ? -27.894 -31.247 35.540 1.00 52.77 337 VAL B CA 1
ATOM 4810 C C . VAL B 1 337 ? -28.348 -30.474 36.771 1.00 54.44 337 VAL B C 1
ATOM 4811 O O . VAL B 1 337 ? -28.581 -31.055 37.814 1.00 54.57 337 VAL B O 1
ATOM 4815 N N . SER B 1 338 ? -28.451 -29.159 36.648 1.00 62.13 338 SER B N 1
ATOM 4816 C CA . SER B 1 338 ? -28.881 -28.308 37.754 1.00 60.63 338 SER B CA 1
ATOM 4817 C C . SER B 1 338 ? -30.388 -28.446 37.957 1.00 61.32 338 SER B C 1
ATOM 4818 O O . SER B 1 338 ? -30.850 -28.564 39.084 1.00 58.95 338 SER B O 1
ATOM 4821 N N . ALA B 1 339 ? -31.148 -28.441 36.864 1.00 61.18 339 ALA B N 1
ATOM 4822 C CA . ALA B 1 339 ? -32.599 -28.527 36.954 1.00 60.42 339 ALA B CA 1
ATOM 4823 C C . ALA B 1 339 ? -33.007 -29.790 37.684 1.00 65.89 339 ALA B C 1
ATOM 4824 O O . ALA B 1 339 ? -33.593 -29.690 38.754 1.00 72.54 339 ALA B O 1
ATOM 4826 N N . CYS B 1 340 ? -32.700 -30.969 37.134 1.00 71.18 340 CYS B N 1
ATOM 4827 C CA . CYS B 1 340 ? -33.222 -32.192 37.725 1.00 74.35 340 CYS B CA 1
ATOM 4828 C C . CYS B 1 340 ? -32.334 -33.421 37.906 1.00 69.78 340 CYS B C 1
ATOM 4829 O O . CYS B 1 340 ? -32.721 -34.306 38.663 1.00 69.88 340 CYS B O 1
ATOM 4832 N N . LEU B 1 341 ? -31.150 -33.484 37.300 1.00 64.27 341 LEU B N 1
ATOM 4833 C CA . LEU B 1 341 ? -30.282 -34.668 37.492 1.00 55.16 341 LEU B CA 1
ATOM 4834 C C . LEU B 1 341 ? -29.455 -34.645 38.744 1.00 53.40 341 LEU B C 1
ATOM 4835 O O . LEU B 1 341 ? -29.206 -35.676 39.323 1.00 61.09 341 LEU B O 1
ATOM 4840 N N . ALA B 1 342 ? -28.993 -33.484 39.157 1.00 54.51 342 ALA B N 1
ATOM 4841 C CA . ALA B 1 342 ? -28.234 -33.407 40.386 1.00 54.84 342 ALA B CA 1
ATOM 4842 C C . ALA B 1 342 ? -29.151 -33.837 41.502 1.00 57.09 342 ALA B C 1
ATOM 4843 O O . ALA B 1 342 ? -30.285 -33.390 41.569 1.00 58.97 342 ALA B O 1
ATOM 4845 N N . PRO B 1 343 ? -28.685 -34.738 42.362 1.00 62.22 343 PRO B N 1
ATOM 4846 C CA . PRO B 1 343 ? -29.471 -35.026 43.546 1.00 65.49 343 PRO B CA 1
ATOM 4847 C C . PRO B 1 343 ? -29.765 -33.790 44.412 1.00 72.06 343 PRO B C 1
ATOM 4848 O O . PRO B 1 343 ? -30.862 -33.657 44.947 1.00 71.77 343 PRO B O 1
ATOM 4852 N N . ASN B 1 344 ? -28.805 -32.876 44.521 1.00 83.35 344 ASN B N 1
ATOM 4853 C CA . ASN B 1 344 ? -29.034 -31.599 45.209 1.00 82.86 344 ASN B CA 1
ATOM 4854 C C . ASN B 1 344 ? -30.197 -30.757 44.677 1.00 83.92 344 ASN B C 1
ATOM 4855 O O . ASN B 1 344 ? -30.768 -29.979 45.424 1.00 79.89 344 ASN B O 1
ATOM 4860 N N . ALA B 1 345 ? -30.543 -30.928 43.401 1.00 87.54 345 ALA B N 1
ATOM 4861 C CA . ALA B 1 345 ? -31.464 -30.030 42.671 1.00 89.35 345 ALA B CA 1
ATOM 4862 C C . ALA B 1 345 ? -32.856 -29.766 43.308 1.00 94.26 345 ALA B C 1
ATOM 4863 O O . ALA B 1 345 ? -33.739 -29.181 42.664 1.00 85.68 345 ALA B O 1
#

Secondary structure (DSSP, 8-state):
--EEEEEEESTTTTB-TTS-B-TTS----STTTTS--HHHHHHHHHHTT---EEEEEE-HHHHHTS-SSS---HHHHHHHHHHHHHHHHTT-EEEEEE-STTEETTEETTBBSS-HHHHHHHHHHHHHTTSS-TTEEEE--S---S-S-HHHHHHHHHHHHHHHHHTT--SSEEEEE-SGGGBTTTTTTTSHHHHHHT---TTS--TTEEEEEE--SSTTS-S--SS----SIIIIIHHHHHHHHHTT--EEEEEE---SSHHHHHHHHHHHHHHHHTTTTEEEEEEEEEES--TT-TT----EEETTEEE--HHIIIII-S--/--EEEEEEESTTTTEETTTEE-GGG---SSTTTT---HHHHHHHHHHTT---EEEEEE-HHHHHTT-SSS---HHHHHHHHHHHHHHHHTS-EEEEEE-STTEETTEETTTTSS-HHHHHHHHHHHHHHHTT-SSEEEE--S-----S-HHHHHHHHHHHHHHHHHTT--SS-EEEE-HHHHBSSSTTTTSHHHHHTT---TTS--TTEEEEEE---STTSSS--S------IIIIIHHHHHHHHHTT--EEEEEE---SSHHHHHHHHHHHHHHHTTTTTEEEEEEEEEES--TT-TT----EEETTEEE--HHIIIIISTT-

Foldseek 3Di:
DQFFAAEADFQCACADLQQERPNVRGQALPPPSPHNPLLVLLLCLCPPFPGAEYEYEHEPCLQQVQDLAANGDVVSVVSRVVSVVSNVVSPHAYEDEHEGLCHHRRAHELHGHPDLHSLLRNLLNVLLVVQVPASYEYESYFFHEPDDDLLSVLVSVLSNLASNVVSNNVRYAYEQATYPRQAQLCCPVVCVCVSNVCRAHPVRHCPRYAYEHEAEFPPVRPQQDQAGDAQCCVRGVVVNLVVQPVSVHAHEHEEYFHFLDDRRLVNQQVNVVVLVVSCSRYSYHYYDDERGDDPVRSRYFHWDDDPNDTGTRNNSVSHRRPRD/DQAAAAEAAFQCAQADLLQERQLVRGQQQPDPSPHHNLLVQLLCLPPVFPHAEYEYEHEPCQQQVQDLAAHGDPVSVVRSVVSVVSNVVSHHAYEDEHEGLCAHNRDHECHGGPDLNRLLRNLLNVLLVCLVPASYEYRSYFFHEPDVDFLSVLVSVLSNLASNVVSRNDRYAYEAAGYHRLALLCCVVVCVCVRNVCRAHPVRHCPRYAYEHEAEFDPVRPQQAAAGDALCCVRGVVVSLVVCVVVVGAHEHEEYFHFLDVNLLPSVQVNQVVQVVSVSRYVYHYYPDERRDDPPGRGYQHWDDDPNDIDTRNSCVSHSRPVD

B-factor: mean 46.9, std 12.15, range [16.96, 112.51]

Solvent-accessible surface area: 22871 Å² total; per-residue (Å²): 132,101,19,10,1,2,0,1,0,0,2,13,47,43,24,27,54,66,0,56,9,96,38,104,32,20,76,12,0,4,84,99,62,201,18,34,59,0,40,13,3,0,126,8,0,34,91,83,13,33,6,53,0,0,1,0,1,0,0,0,6,11,1,8,88,43,88,28,14,16,124,24,40,136,119,28,15,56,50,0,38,30,0,0,68,12,0,33,123,11,57,2,11,0,0,0,1,0,8,0,25,0,22,22,80,48,90,23,0,33,33,65,24,14,67,31,64,56,0,0,22,0,0,1,22,0,0,45,82,22,17,126,44,98,113,1,4,0,1,0,0,0,20,0,18,111,11,108,55,25,75,85,0,8,77,0,0,52,23,0,0,41,1,0,12,47,6,15,0,76,51,1,21,0,1,0,0,0,23,64,87,1,3,3,76,35,1,50,100,61,24,0,0,87,4,0,77,145,4,42,14,88,124,53,38,53,90,56,2,9,0,2,0,3,12,16,1,7,97,88,41,46,11,87,85,86,98,6,78,45,29,6,34,122,98,1,0,28,60,2,1,120,40,1,113,110,40,64,14,62,1,0,3,0,8,0,1,2,0,51,35,80,24,0,55,76,60,0,50,84,1,15,65,50,5,56,82,14,40,81,5,6,13,3,10,0,0,23,0,0,0,8,42,172,181,76,59,36,2,4,1,35,8,76,76,79,152,56,104,53,80,31,26,41,0,0,62,45,10,2,6,66,108,98,127,99,26,8,0,0,0,1,0,0,2,12,46,48,26,27,62,68,0,55,8,99,24,100,30,19,45,9,0,2,84,103,83,208,16,37,54,0,24,10,4,0,114,10,0,30,121,85,14,34,3,50,0,0,5,0,0,0,0,0,5,10,1,3,89,44,80,29,11,15,112,52,40,142,107,22,15,58,41,0,35,33,0,0,72,16,0,29,112,10,40,5,8,0,0,0,2,0,7,0,28,0,19,8,75,44,78,23,0,31,46,73,16,11,70,38,138,48,0,16,39,0,0,39,28,0,0,58,91,10,23,130,40,94,106,1,4,0,9,0,3,0,18,0,27,94,5,117,60,26,83,87,0,6,78,1,0,46,26,0,0,41,8,0,14,137,33,42,0,99,60,1,24,0,2,0,0,0,20,62,88,0,4,3,81,37,0,45,94,53,24,0,0,71,8,0,88,149,4,40,10,86,117,50,36,53,91,55,3,12,0,6,0,3,9,17,1,8,91,91,40,46,10,63,71,88,98,10,76,36,37,1,30,123,80,1,0,32,62,1,1,127,41,0,114,110,43,69,20,58,0,0,4,0,5,1,2,2,0,53,30,74,34,0,54,70,49,0,40,68,0,19,62,56,3,56,80,14,36,84,4,6,6,1,6,0,1,23,0,0,1,5,20,40,150,18,21,10,2,5,1,26,8,58,68,76,148,55,103,62,86,34,28,43,0,0,61,34,26,1,6,61,107,76

Nearest PDB structures (foldseek):
  5d8z-assembly2_B  TM=1.001E+00  e=3.260E-69  Ganoderma lucidum
  3qr3-assembly2_B  TM=9.867E-01  e=1.093E-56  Trichoderma reesei
  5hnn-assembly2_B  TM=8.978E-01  e=1.073E-27  Xanthomonas citri pv. citri str. 306
  4w7w-assembly1_A  TM=8.990E-01  e=2.263E-27  Xanthomonas citri pv. citri str. 306
  5hpc-assembly1_A  TM=8.787E-01  e=5.418E-28  Xanthomonas citri pv. citri str. 306